Protein AF-A0A1Y1WIY5-F1 (afdb_monomer_lite)

InterPro domains:
  IPR001547 Glycoside hydrolase, family 5 [PF26410] (25-321)
  IPR002883 CBM10/dockerin domain [PF02013] (490-525)
  IPR002883 CBM10/dockerin domain [PF02013] (532-567)
  IPR002883 CBM10/dockerin domain [PS51763] (490-526)
  IPR002883 CBM10/dockerin domain [PS51763] (532-568)
  IPR009034 Fungal dockerin domain superfamily [G3DSA:3.90.1220.10] (486-525)
  IPR009034 Fungal dockerin domain superfamily [G3DSA:3.90.1220.10] (528-569)
  IPR009034 Fungal dockerin domain superfamily [SSF64571] (490-527)
  IPR009034 Fungal dockerin domain superfamily [SSF64571] (532-570)
  IPR017853 Glycoside hydrolase superfamily [SSF51445] (24-361)
  IPR045053 Mannan endo-1,4-beta-mannosidase-like [PTHR31451] (10-363)

Foldseek 3Di:
DDDDDDDDDDDDDPDDDDLPDLFAAWADFFAFIDTPRWTAFFEAAEDECQLQDDLQQLQQQLLLCQVLQHQEYEYEQAQDDPPNVVLHQWDFDPLDIDGPLLSSLSVLSSLSSCSQFNHAYEYELFELACVSHGLLSLCVSNVHFASLCCLVVPVSLVRSLVSLLCQQQDQRPLPRHRNLRRSSYQAYEHYAADFQHRPPPGGHHPVPAAQVSLLVSLLVSLVSNCVSHVRHAYEHNHQQEAFDFDPVCPPQPRPHRNRRHHNLSSQLRPSHQEYEHEDDQVVSPHDPLQVVLLRSLLRNLVSSNVNSHHYEHEEYFDFPPPRHHLVVRLVSLQRSLVSCVVSVHRYYYYHHEGGPVPPDDTRGYDDSVSSVRRPSVSSVVSQVPISDRSRTHNAHRDLRPDDWDDDVQADEAFFWEDPDPPEDGGPHYTPQWDFADPDPHTTTTHGPPPPDDDDDDDDDDPHPDDDDDDDDDDDDDDDDDDDDDDDDDDFQCVVVVFAADRDQDFPDADPSGGWDQPPNGIHTYDDDDDFDFFCVVVVAAEDPDQDFPDADPRGGWDDDPNDIHTHTPVD

Radius of gyration: 29.12 Å; chains: 1; bounding box: 71×84×83 Å

Organism: NCBI:txid1754192

Structure (mmCIF, N/CA/C/O backbone):
data_AF-A0A1Y1WIY5-F1
#
_entry.id   AF-A0A1Y1WIY5-F1
#
loop_
_atom_site.group_PDB
_atom_site.id
_atom_site.type_symbol
_atom_site.label_atom_id
_atom_site.label_alt_id
_atom_site.label_comp_id
_atom_site.label_asym_id
_atom_site.label_entity_id
_atom_site.label_seq_id
_atom_site.pdbx_PDB_ins_code
_atom_site.Cartn_x
_atom_site.Cartn_y
_atom_site.Cartn_z
_atom_site.occupancy
_atom_site.B_iso_or_equiv
_atom_site.auth_seq_id
_atom_site.auth_comp_id
_atom_site.auth_asym_id
_atom_site.auth_atom_id
_atom_site.pdbx_PDB_model_num
ATOM 1 N N . MET A 1 1 ? -20.323 -46.925 56.855 1.00 36.19 1 MET A N 1
ATOM 2 C CA . MET A 1 1 ? -18.944 -46.437 57.040 1.00 36.19 1 MET A CA 1
ATOM 3 C C . MET A 1 1 ? -18.628 -45.489 55.898 1.00 36.19 1 MET A C 1
ATOM 5 O O . MET A 1 1 ? -18.870 -45.824 54.752 1.00 36.19 1 MET A O 1
ATOM 9 N N . VAL A 1 2 ? -18.253 -44.289 56.326 1.00 31.16 2 VAL A N 1
ATOM 10 C CA . VAL A 1 2 ? -17.841 -43.027 55.694 1.00 31.16 2 VAL A CA 1
ATOM 11 C C . VAL A 1 2 ? -17.495 -42.999 54.191 1.00 31.16 2 VAL A C 1
ATOM 13 O O . VAL A 1 2 ? -16.663 -43.745 53.694 1.00 31.16 2 VAL A O 1
ATOM 16 N N . ASN A 1 3 ? -18.140 -42.021 53.548 1.00 40.44 3 ASN A N 1
ATOM 17 C CA . ASN A 1 3 ? -17.953 -41.409 52.230 1.00 40.44 3 ASN A CA 1
ATOM 18 C C . ASN A 1 3 ? -16.566 -40.735 52.110 1.00 40.44 3 ASN A C 1
ATOM 20 O O . ASN A 1 3 ? -16.228 -39.958 53.000 1.00 40.44 3 ASN A O 1
ATOM 24 N N . PHE A 1 4 ? -15.811 -40.932 51.022 1.00 32.62 4 PHE A N 1
ATOM 25 C CA . PHE A 1 4 ? -14.662 -40.068 50.700 1.00 32.62 4 PHE A CA 1
ATOM 26 C C . PHE A 1 4 ? -14.629 -39.675 49.218 1.00 32.62 4 PHE A C 1
ATOM 28 O O . PHE A 1 4 ? -14.828 -40.490 48.320 1.00 32.62 4 PHE A O 1
ATOM 35 N N . SER A 1 5 ? -14.438 -38.370 49.029 1.00 35.03 5 SER A N 1
ATOM 36 C CA . SER A 1 5 ? -14.598 -37.554 47.830 1.00 35.03 5 SER A CA 1
ATOM 37 C C . SER A 1 5 ? -13.780 -37.976 46.610 1.00 35.03 5 SER A C 1
ATOM 39 O O . SER A 1 5 ? -12.612 -38.339 46.713 1.00 35.03 5 SER A O 1
ATOM 41 N N . LYS A 1 6 ? -14.372 -37.765 45.428 1.00 35.12 6 LYS A N 1
ATOM 42 C CA . LYS A 1 6 ? -13.651 -37.620 44.158 1.00 35.12 6 LYS A CA 1
ATOM 43 C C . LYS A 1 6 ? -12.769 -36.366 44.213 1.00 35.12 6 LYS A C 1
ATOM 45 O O . LYS A 1 6 ? -13.293 -35.263 44.342 1.00 35.12 6 LYS A O 1
ATOM 50 N N . ILE A 1 7 ? -11.459 -36.541 44.074 1.00 38.22 7 ILE A N 1
ATOM 51 C CA . ILE A 1 7 ? -10.518 -35.482 43.697 1.00 38.22 7 ILE A CA 1
ATOM 52 C C . ILE A 1 7 ? -10.332 -35.598 42.182 1.00 38.22 7 ILE A C 1
ATOM 54 O O . ILE A 1 7 ? -9.860 -36.620 41.692 1.00 38.22 7 ILE A O 1
ATOM 58 N N . ILE A 1 8 ? -10.753 -34.574 41.443 1.00 36.34 8 ILE A N 1
ATOM 59 C CA . ILE A 1 8 ? -10.417 -34.398 40.027 1.00 36.34 8 ILE A CA 1
ATOM 60 C C . ILE A 1 8 ? -9.056 -33.698 40.013 1.00 36.34 8 ILE A C 1
ATOM 62 O O . ILE A 1 8 ? -8.956 -32.559 40.461 1.00 36.34 8 ILE A O 1
ATOM 66 N N . SER A 1 9 ? -8.009 -34.386 39.558 1.00 34.84 9 SER A N 1
ATOM 67 C CA . SER A 1 9 ? -6.721 -33.764 39.244 1.00 34.84 9 SER A CA 1
ATOM 68 C C . SER A 1 9 ? -6.667 -33.552 37.735 1.00 34.84 9 SER A C 1
ATOM 70 O O . SER A 1 9 ? -6.652 -34.509 36.963 1.00 34.84 9 SER A O 1
ATOM 72 N N . SER A 1 10 ? -6.738 -32.290 37.328 1.00 32.25 10 SER A N 1
ATOM 73 C CA . SER A 1 10 ? -6.603 -31.848 35.945 1.00 32.25 10 SER A CA 1
ATOM 74 C C . SER A 1 10 ? -5.127 -31.914 35.542 1.00 32.25 10 SER A C 1
ATOM 76 O O . SER A 1 10 ? -4.331 -31.123 36.044 1.00 32.25 10 SER A O 1
ATOM 78 N N . LEU A 1 11 ? -4.748 -32.833 34.648 1.00 35.28 11 LEU A N 1
ATOM 79 C CA . LEU A 1 11 ? -3.473 -32.734 33.932 1.00 35.28 11 LEU A CA 1
ATOM 80 C C . LEU A 1 11 ? -3.637 -31.717 32.797 1.00 35.28 11 LEU A C 1
ATOM 82 O O . LEU A 1 11 ? -4.401 -31.944 31.860 1.00 35.28 11 LEU A O 1
ATOM 86 N N . ALA A 1 12 ? -2.929 -30.596 32.898 1.00 33.28 12 ALA A N 1
ATOM 87 C CA . ALA A 1 12 ? -2.751 -29.660 31.800 1.00 33.28 12 ALA A CA 1
ATOM 88 C C . ALA A 1 12 ? -1.741 -30.253 30.802 1.00 33.28 12 ALA A C 1
ATOM 90 O O . ALA A 1 12 ? -0.591 -30.497 31.165 1.00 33.28 12 ALA A O 1
ATOM 91 N N . LEU A 1 13 ? -2.172 -30.500 29.561 1.00 34.66 13 LEU A N 1
ATOM 92 C CA . LEU A 1 13 ? -1.262 -30.734 28.440 1.00 34.66 13 LEU A CA 1
ATOM 93 C C . LEU A 1 13 ? -0.485 -29.436 28.177 1.00 34.66 13 LEU A C 1
ATOM 95 O O . LEU A 1 13 ? -1.087 -28.394 27.920 1.00 34.66 13 LEU A O 1
ATOM 99 N N . LEU A 1 14 ? 0.844 -29.506 28.227 1.00 35.09 14 LEU A N 1
ATOM 100 C CA . LEU A 1 14 ? 1.723 -28.464 27.704 1.00 35.09 14 LEU A CA 1
ATOM 101 C C . LEU A 1 14 ? 1.683 -28.545 26.173 1.00 35.09 14 LEU A C 1
ATOM 103 O O . LEU A 1 14 ? 2.309 -29.416 25.578 1.00 35.09 14 LEU A O 1
ATOM 107 N N . ALA A 1 15 ? 0.892 -27.671 25.550 1.00 31.12 15 ALA A N 1
ATOM 108 C CA . ALA A 1 15 ? 0.888 -27.485 24.105 1.00 31.12 15 ALA A CA 1
ATOM 109 C C . ALA A 1 15 ? 2.225 -26.873 23.657 1.00 31.12 15 ALA A C 1
ATOM 111 O O . ALA A 1 15 ? 2.709 -25.920 24.272 1.00 31.12 15 ALA A O 1
ATOM 112 N N . ALA A 1 16 ? 2.803 -27.399 22.574 1.00 35.44 16 ALA A N 1
ATOM 113 C CA . ALA A 1 16 ? 3.852 -26.700 21.838 1.00 35.44 16 ALA A CA 1
ATOM 114 C C . ALA A 1 16 ? 3.346 -25.299 21.430 1.00 35.44 16 ALA A C 1
ATOM 116 O O . ALA A 1 16 ? 2.146 -25.153 21.163 1.00 35.44 16 ALA A O 1
ATOM 117 N N . PRO A 1 17 ? 4.205 -24.263 21.381 1.00 31.19 17 PRO A N 1
ATOM 118 C CA . PRO A 1 17 ? 3.768 -22.939 20.970 1.00 31.19 17 PRO A CA 1
ATOM 119 C C . PRO A 1 17 ? 3.319 -23.011 19.509 1.00 31.19 17 PRO A C 1
ATOM 121 O O . PRO A 1 17 ? 4.127 -23.163 18.596 1.00 31.19 17 PRO A O 1
ATOM 124 N N . ALA A 1 18 ? 2.007 -22.933 19.289 1.00 33.31 18 ALA A N 1
ATOM 125 C CA . ALA A 1 18 ? 1.462 -22.676 17.972 1.00 33.31 18 ALA A CA 1
ATOM 126 C C . ALA A 1 18 ? 2.034 -21.336 17.498 1.00 33.31 18 ALA A C 1
ATOM 128 O O . ALA A 1 18 ? 1.928 -20.336 18.214 1.00 33.31 18 ALA A O 1
ATOM 129 N N . VAL A 1 19 ? 2.622 -21.305 16.298 1.00 40.41 19 VAL A N 1
ATOM 130 C CA . VAL A 1 19 ? 2.790 -20.042 15.572 1.00 40.41 19 VAL A CA 1
ATOM 131 C C . VAL A 1 19 ? 1.407 -19.410 15.562 1.00 40.41 19 VAL A C 1
ATOM 133 O O . VAL A 1 19 ? 0.456 -20.026 15.081 1.00 40.41 19 VAL A O 1
ATOM 136 N N . ALA A 1 20 ? 1.264 -18.255 16.210 1.00 38.38 20 ALA A N 1
ATOM 137 C CA . ALA A 1 20 ? -0.026 -17.610 16.328 1.00 38.38 20 ALA A CA 1
ATOM 138 C C . ALA A 1 20 ? -0.527 -17.308 14.916 1.00 38.38 20 ALA A C 1
ATOM 140 O O . ALA A 1 20 ? -0.027 -16.397 14.264 1.00 38.38 20 ALA A O 1
ATOM 141 N N . THR A 1 21 ? -1.497 -18.079 14.431 1.00 45.94 21 THR A N 1
ATOM 142 C CA . THR A 1 21 ? -2.169 -17.751 13.188 1.00 45.94 21 THR A CA 1
ATOM 143 C C . THR A 1 21 ? -2.958 -16.477 13.457 1.00 45.94 21 THR A C 1
ATOM 145 O O . THR A 1 21 ? -3.945 -16.466 14.198 1.00 45.94 21 THR A O 1
ATOM 148 N N . ILE A 1 22 ? -2.514 -15.359 12.876 1.00 61.41 22 ILE A N 1
ATOM 149 C CA . ILE A 1 22 ? -3.458 -14.292 12.541 1.00 61.41 22 ILE A CA 1
ATOM 150 C C . ILE A 1 22 ? -4.578 -14.998 11.753 1.00 61.41 22 ILE A C 1
ATOM 152 O O . ILE A 1 22 ? -4.251 -15.909 10.993 1.00 61.41 22 ILE A O 1
ATOM 156 N N . GLY A 1 23 ? -5.862 -14.690 11.996 1.00 65.81 23 GLY A N 1
ATOM 157 C CA . GLY A 1 23 ? -7.012 -15.442 11.446 1.00 65.81 23 GLY A CA 1
ATOM 158 C C . GLY A 1 23 ? -6.955 -15.703 9.927 1.00 65.81 23 GLY A C 1
ATOM 159 O O . GLY A 1 23 ? -6.013 -15.277 9.256 1.00 65.81 23 GLY A O 1
ATOM 160 N N . GLY A 1 24 ? -7.963 -16.358 9.345 1.00 86.50 24 GLY A N 1
ATOM 161 C CA . GLY A 1 24 ? -7.966 -16.690 7.909 1.00 86.50 24 GLY A CA 1
ATOM 162 C C . GLY A 1 24 ? -7.680 -15.506 6.961 1.00 86.50 24 GLY A C 1
ATOM 163 O O . GLY A 1 24 ? -7.665 -14.340 7.372 1.00 86.50 24 GLY A O 1
ATOM 164 N N . TYR A 1 25 ? -7.434 -15.796 5.678 1.00 95.00 25 TYR A N 1
ATOM 165 C CA . TYR A 1 25 ? -7.209 -14.755 4.667 1.00 95.00 25 TYR A CA 1
ATOM 166 C C . TYR A 1 25 ? -8.350 -13.737 4.657 1.00 95.00 25 TYR A C 1
ATOM 168 O O . TYR A 1 25 ? -9.522 -14.088 4.820 1.00 95.00 25 TYR A O 1
ATOM 176 N N . VAL A 1 26 ? -7.996 -12.469 4.451 1.00 97.12 26 VAL A N 1
ATOM 177 C CA . VAL A 1 26 ? -8.996 -11.423 4.255 1.00 97.12 26 VAL A CA 1
ATOM 178 C C . VAL A 1 26 ? -9.610 -11.603 2.875 1.00 97.12 26 VAL A C 1
ATOM 180 O O . VAL A 1 26 ? -8.896 -11.750 1.887 1.00 97.12 26 VAL A O 1
ATOM 183 N N . TYR A 1 27 ? -10.934 -11.566 2.802 1.00 98.00 27 TYR A N 1
ATOM 184 C CA . TYR A 1 27 ? -11.663 -11.596 1.540 1.00 98.00 27 TYR A CA 1
ATOM 185 C C . TYR A 1 27 ? -12.763 -10.527 1.518 1.00 98.00 27 TYR A C 1
ATOM 187 O O . TYR A 1 27 ? -13.007 -9.858 2.526 1.00 98.00 27 TYR A O 1
ATOM 195 N N . THR A 1 28 ? -13.398 -10.312 0.365 1.00 98.38 28 THR A N 1
ATOM 196 C CA . THR A 1 28 ? -14.433 -9.284 0.194 1.00 98.38 28 THR A CA 1
ATOM 197 C C . THR A 1 28 ? -15.819 -9.903 0.025 1.00 98.38 28 THR A C 1
ATOM 199 O O . THR A 1 28 ? -15.995 -10.882 -0.698 1.00 98.38 28 THR A O 1
ATOM 202 N N . GLU A 1 29 ? -16.827 -9.305 0.663 1.00 97.50 29 GLU A N 1
ATOM 203 C CA . GLU A 1 29 ? -18.236 -9.519 0.318 1.00 97.50 29 GLU A CA 1
ATOM 204 C C . GLU A 1 29 ? -18.933 -8.159 0.226 1.00 97.50 29 GLU A C 1
ATOM 206 O O . GLU A 1 29 ? -19.001 -7.384 1.187 1.00 97.50 29 GLU A O 1
ATOM 211 N N . GLY A 1 30 ? -19.432 -7.850 -0.970 1.00 97.38 30 GLY A N 1
ATOM 212 C CA . GLY A 1 30 ? -19.956 -6.529 -1.288 1.00 97.38 30 GLY A CA 1
ATOM 213 C C . GLY A 1 30 ? -18.933 -5.429 -1.024 1.00 97.38 30 GLY A C 1
ATOM 214 O O . GLY A 1 30 ? -17.814 -5.481 -1.519 1.00 97.38 30 GLY A O 1
ATOM 215 N N . THR A 1 31 ? -19.302 -4.422 -0.235 1.00 98.25 31 THR A N 1
ATOM 216 C CA . THR A 1 31 ? -18.429 -3.274 0.054 1.00 98.25 31 THR A CA 1
ATOM 217 C C . THR A 1 31 ? -17.567 -3.442 1.306 1.00 98.25 31 THR A C 1
ATOM 219 O O . THR A 1 31 ? -17.031 -2.453 1.793 1.00 98.25 31 THR A O 1
ATOM 222 N N . ASN A 1 32 ? -17.456 -4.650 1.869 1.00 98.12 32 ASN A N 1
ATOM 223 C CA . ASN A 1 32 ? -16.778 -4.881 3.148 1.00 98.12 32 ASN A CA 1
ATOM 224 C C . ASN A 1 32 ? -15.767 -6.032 3.094 1.00 98.12 32 ASN A C 1
ATOM 226 O O . ASN A 1 32 ? -15.794 -6.864 2.185 1.00 98.12 32 ASN A O 1
ATOM 230 N N . PHE A 1 33 ? -14.899 -6.073 4.106 1.00 98.62 33 PHE A N 1
ATOM 231 C CA . PHE A 1 33 ? -13.926 -7.140 4.316 1.00 98.62 33 PHE A CA 1
ATOM 232 C C . PHE A 1 33 ? -14.419 -8.161 5.337 1.00 98.62 33 PHE A C 1
ATOM 234 O O . PHE A 1 33 ? -15.166 -7.831 6.263 1.00 98.62 33 PHE A O 1
ATOM 241 N N . TYR A 1 34 ? -13.971 -9.400 5.163 1.00 98.06 34 TYR A N 1
ATOM 242 C CA . TYR A 1 34 ? -14.333 -10.536 5.995 1.00 98.06 34 TYR A CA 1
ATOM 243 C C . TYR A 1 34 ? -13.109 -11.389 6.325 1.00 98.06 34 TYR A C 1
ATOM 245 O O . TYR A 1 34 ? -12.187 -11.522 5.520 1.00 98.06 34 TYR A O 1
ATOM 253 N N . ILE A 1 35 ? -13.132 -11.989 7.514 1.00 94.31 35 ILE A N 1
ATOM 254 C CA . ILE A 1 35 ? -12.239 -13.072 7.939 1.00 94.31 35 ILE A CA 1
ATOM 255 C C . ILE A 1 35 ? -13.129 -14.160 8.535 1.00 94.31 35 ILE A C 1
ATOM 257 O O . ILE A 1 35 ? -13.960 -13.868 9.396 1.00 94.31 35 ILE A O 1
ATOM 261 N N . ASP A 1 36 ? -12.971 -15.405 8.086 1.00 90.31 36 ASP A N 1
ATOM 262 C CA . ASP A 1 36 ? -13.676 -16.572 8.639 1.00 90.31 36 ASP A CA 1
ATOM 263 C C . ASP A 1 36 ? -15.207 -16.372 8.768 1.00 90.31 36 ASP A C 1
ATOM 265 O O . ASP A 1 36 ? -15.824 -16.720 9.778 1.00 90.31 36 ASP A O 1
ATOM 269 N N . GLY A 1 37 ? -15.832 -15.764 7.750 1.00 93.19 37 GLY A N 1
ATOM 270 C CA . GLY A 1 37 ? -17.276 -15.503 7.713 1.00 93.19 37 GLY A CA 1
ATOM 271 C C . GLY A 1 37 ? -17.751 -14.311 8.548 1.00 93.19 37 GLY A C 1
ATOM 272 O O . GLY A 1 37 ? -18.957 -14.096 8.662 1.00 93.19 37 GLY A O 1
ATOM 273 N N . LYS A 1 38 ? -16.842 -13.534 9.146 1.00 95.62 38 LYS A N 1
ATOM 274 C CA . LYS A 1 38 ? -17.172 -12.382 9.993 1.00 95.62 38 LYS A CA 1
ATOM 275 C C . LYS A 1 38 ? -16.710 -11.082 9.364 1.00 95.62 38 LYS A C 1
ATOM 277 O O . LYS A 1 38 ? -15.547 -10.961 8.978 1.00 95.62 38 LYS A O 1
ATOM 282 N N . LYS A 1 39 ? -17.614 -10.105 9.316 1.00 97.25 39 LYS A N 1
ATOM 283 C CA . LYS A 1 39 ? -17.323 -8.765 8.814 1.00 97.25 39 LYS A CA 1
ATOM 284 C C . LYS A 1 39 ? -16.307 -8.071 9.718 1.00 97.25 39 LYS A C 1
ATOM 286 O O . LYS A 1 39 ? -16.404 -8.141 10.946 1.00 97.25 39 LYS A O 1
ATOM 291 N N . ILE A 1 40 ? -15.359 -7.371 9.114 1.00 97.44 40 ILE A N 1
ATOM 292 C CA . ILE A 1 40 ? -14.315 -6.635 9.823 1.00 97.44 40 ILE A CA 1
ATOM 293 C C . ILE A 1 40 ? -14.048 -5.284 9.155 1.00 97.44 40 ILE A C 1
ATOM 295 O O . ILE A 1 40 ? -14.052 -5.163 7.929 1.00 97.44 40 ILE A O 1
ATOM 299 N N . TYR A 1 41 ? -13.810 -4.279 9.993 1.00 98.44 41 TYR A N 1
ATOM 300 C CA . TYR A 1 41 ? -13.270 -2.978 9.627 1.00 98.44 41 TYR A CA 1
ATOM 301 C C . TYR A 1 41 ? -11.827 -2.875 10.107 1.00 98.44 41 TYR A C 1
ATOM 303 O O . TYR A 1 41 ? -11.479 -3.389 11.172 1.00 98.44 41 TYR A O 1
ATOM 311 N N . PHE A 1 42 ? -11.001 -2.170 9.342 1.00 98.44 42 PHE A N 1
ATOM 312 C CA . PHE A 1 42 ? -9.586 -2.007 9.656 1.00 98.44 42 PHE A CA 1
ATOM 313 C C . PHE A 1 42 ? -9.209 -0.535 9.830 1.00 98.44 42 PHE A C 1
ATOM 315 O O . PHE A 1 42 ? -9.607 0.332 9.044 1.00 98.44 42 PHE A O 1
ATOM 322 N N . SER A 1 43 ? -8.392 -0.270 10.845 1.00 98.38 43 SER A N 1
ATOM 323 C CA . SER A 1 43 ? -7.622 0.963 10.964 1.00 98.38 43 SER A CA 1
ATOM 324 C C . SER A 1 43 ? -6.150 0.642 10.759 1.00 98.38 43 SER A C 1
ATOM 326 O O . SER A 1 43 ? -5.648 -0.369 11.256 1.00 98.38 43 SER A O 1
ATOM 328 N N . GLY A 1 44 ? -5.455 1.476 10.003 1.00 98.38 44 GLY A N 1
ATOM 329 C CA . GLY A 1 44 ? -4.072 1.223 9.654 1.00 98.38 44 GLY A CA 1
ATOM 330 C C . GLY A 1 44 ? -3.262 2.485 9.435 1.00 98.38 44 GLY A C 1
ATOM 331 O O . GLY A 1 44 ? -3.715 3.603 9.672 1.00 98.38 44 GLY A O 1
ATOM 332 N N . THR A 1 45 ? -2.036 2.283 8.980 1.00 98.56 45 THR A N 1
ATOM 333 C CA . THR A 1 45 ? -1.050 3.335 8.725 1.00 98.56 45 THR A CA 1
ATOM 334 C C . THR A 1 45 ? -0.168 2.936 7.554 1.00 98.56 45 THR A C 1
ATOM 336 O O . THR A 1 45 ? -0.115 1.771 7.154 1.00 98.56 45 THR A O 1
ATOM 339 N N . ASN A 1 46 ? 0.554 3.905 7.016 1.00 98.50 46 ASN A N 1
ATOM 340 C CA . ASN A 1 46 ? 1.648 3.655 6.099 1.00 98.50 46 ASN A CA 1
ATOM 341 C C . ASN A 1 46 ? 2.961 3.540 6.890 1.00 98.50 46 ASN A C 1
ATOM 343 O O . ASN A 1 46 ? 3.183 4.214 7.895 1.00 98.50 46 ASN A O 1
ATOM 347 N N . THR A 1 47 ? 3.859 2.653 6.477 1.00 95.56 47 THR A N 1
ATOM 348 C CA . THR A 1 47 ? 5.224 2.579 7.018 1.00 95.56 47 THR A CA 1
ATOM 349 C C . THR A 1 47 ? 6.144 2.122 5.908 1.00 95.56 47 THR A C 1
ATOM 351 O O . THR A 1 47 ? 6.443 0.949 5.699 1.00 95.56 47 THR A O 1
ATOM 354 N N . TYR A 1 48 ? 6.555 3.100 5.127 1.00 92.75 48 TYR A N 1
ATOM 355 C CA . TYR A 1 48 ? 7.081 2.867 3.803 1.00 92.75 48 TYR A CA 1
ATOM 356 C C . TYR A 1 48 ? 8.507 2.293 3.795 1.00 92.75 48 TYR A C 1
ATOM 358 O O . TYR A 1 48 ? 8.899 1.517 2.923 1.00 92.75 48 TYR A O 1
ATOM 366 N N . PHE A 1 49 ? 9.284 2.641 4.818 1.00 89.88 49 PHE A N 1
ATOM 367 C CA . PHE A 1 49 ? 10.722 2.404 4.908 1.00 89.88 49 PHE A CA 1
ATOM 368 C C . PHE A 1 49 ? 11.102 1.023 5.452 1.00 89.88 49 PHE A C 1
ATOM 370 O O . PHE A 1 49 ? 12.294 0.752 5.603 1.00 89.88 49 PHE A O 1
ATOM 377 N N . LEU A 1 50 ? 10.139 0.150 5.780 1.00 93.56 50 LEU A N 1
ATOM 378 C CA . LEU A 1 50 ? 10.424 -1.145 6.418 1.00 93.56 50 LEU A CA 1
ATOM 379 C C . LEU A 1 50 ? 11.443 -1.970 5.616 1.00 93.56 50 LEU A C 1
ATOM 381 O O . LEU A 1 50 ? 12.427 -2.456 6.167 1.00 93.56 50 LEU A O 1
ATOM 385 N N . HIS A 1 51 ? 11.262 -2.036 4.298 1.00 91.88 51 HIS A N 1
ATOM 386 C CA . HIS A 1 51 ? 12.101 -2.796 3.369 1.00 91.88 51 HIS A CA 1
ATOM 387 C C . HIS A 1 51 ? 13.570 -2.324 3.315 1.00 91.88 51 HIS A C 1
ATOM 389 O O . HIS A 1 51 ? 14.474 -3.125 3.067 1.00 91.88 51 HIS A O 1
ATOM 395 N N . SER A 1 52 ? 13.827 -1.037 3.561 1.00 87.62 52 SER A N 1
ATOM 396 C CA . SER A 1 52 ? 15.163 -0.422 3.523 1.00 87.62 52 SER A CA 1
ATOM 397 C C . SER A 1 52 ? 15.753 -0.183 4.919 1.00 87.62 52 SER A C 1
ATOM 399 O O . SER A 1 52 ? 16.889 0.275 5.057 1.00 87.62 52 SER A O 1
ATOM 401 N N . SER A 1 53 ? 15.027 -0.551 5.974 1.00 86.00 53 SER A N 1
ATOM 402 C CA . SER A 1 53 ? 15.413 -0.312 7.365 1.00 86.00 53 SER A CA 1
ATOM 403 C C . SER A 1 53 ? 16.098 -1.505 8.011 1.00 86.00 53 SER A C 1
ATOM 405 O O . SER A 1 53 ? 15.962 -2.639 7.562 1.00 86.00 53 SER A O 1
ATOM 407 N N . GLN A 1 54 ? 16.873 -1.257 9.066 1.00 81.62 54 GLN A N 1
ATOM 408 C CA . GLN A 1 54 ? 17.388 -2.328 9.924 1.00 81.62 54 GLN A CA 1
ATOM 409 C C . GLN A 1 54 ? 16.245 -2.939 10.746 1.00 81.62 54 GLN A C 1
ATOM 411 O O . GLN A 1 54 ? 15.245 -2.271 11.017 1.00 81.62 54 GLN A O 1
ATOM 416 N N . ASN A 1 55 ? 16.423 -4.192 11.154 1.00 84.75 55 ASN A N 1
ATOM 417 C CA . ASN A 1 55 ? 15.429 -5.002 11.858 1.00 84.75 55 ASN A CA 1
ATOM 418 C C . ASN A 1 55 ? 14.900 -4.314 13.125 1.00 84.75 55 ASN A C 1
ATOM 420 O O . ASN A 1 55 ? 13.708 -4.345 13.409 1.00 84.75 55 ASN A O 1
ATOM 424 N N . GLU A 1 56 ? 15.759 -3.588 13.837 1.00 79.44 56 GLU A N 1
ATOM 425 C CA . GLU A 1 56 ? 15.383 -2.804 15.014 1.00 79.44 56 GLU A CA 1
ATOM 426 C C . GLU A 1 56 ? 14.390 -1.692 14.696 1.00 79.44 56 GLU A C 1
ATOM 428 O O . GLU A 1 56 ? 13.441 -1.478 15.440 1.00 79.44 56 GLU A O 1
ATOM 433 N N . ARG A 1 57 ? 14.602 -0.971 13.593 1.00 84.19 57 ARG A N 1
ATOM 434 C CA . ARG A 1 57 ? 13.698 0.106 13.174 1.00 84.19 57 ARG A CA 1
ATOM 435 C C . ARG A 1 57 ? 12.371 -0.457 12.676 1.00 84.19 57 ARG A C 1
ATOM 437 O O . ARG A 1 57 ? 11.333 0.153 12.911 1.00 84.19 57 ARG A O 1
ATOM 444 N N . VAL A 1 58 ? 12.405 -1.616 12.017 1.00 90.81 58 VAL A N 1
ATOM 445 C CA . VAL A 1 58 ? 11.190 -2.358 11.660 1.00 90.81 58 VAL A CA 1
ATOM 446 C C . VAL A 1 58 ? 10.387 -2.681 12.920 1.00 90.81 58 VAL A C 1
ATOM 448 O O . VAL A 1 58 ? 9.205 -2.349 12.981 1.00 90.81 58 VAL A O 1
ATOM 451 N N . ASP A 1 59 ? 11.034 -3.244 13.942 1.00 87.75 59 ASP A N 1
ATOM 452 C CA . ASP A 1 59 ? 10.385 -3.570 15.213 1.00 87.75 59 ASP A CA 1
ATOM 453 C C . ASP A 1 59 ? 9.804 -2.323 15.886 1.00 87.75 59 ASP A C 1
ATOM 455 O O . ASP A 1 59 ? 8.628 -2.326 16.232 1.00 87.75 59 ASP A O 1
ATOM 459 N N . LEU A 1 60 ? 10.576 -1.235 15.990 1.00 87.12 60 LEU A N 1
ATOM 460 C CA . LEU A 1 60 ? 10.116 0.020 16.596 1.00 87.12 60 LEU A CA 1
ATOM 461 C C . LEU A 1 60 ? 8.892 0.610 15.879 1.00 87.12 60 LEU A C 1
ATOM 463 O O . LEU A 1 60 ? 7.984 1.125 16.528 1.00 87.12 60 LEU A O 1
ATOM 467 N N . ALA A 1 61 ? 8.846 0.556 14.547 1.00 91.75 61 ALA A N 1
ATOM 468 C CA . ALA A 1 61 ? 7.706 1.074 13.793 1.00 91.75 61 ALA A CA 1
ATOM 469 C C . ALA A 1 61 ? 6.453 0.189 13.949 1.00 91.75 61 ALA A C 1
ATOM 471 O O . ALA A 1 61 ? 5.335 0.694 14.113 1.00 91.75 61 ALA A O 1
ATOM 472 N N . LEU A 1 62 ? 6.628 -1.136 13.948 1.00 94.69 62 LEU A N 1
ATOM 473 C CA . LEU A 1 62 ? 5.529 -2.080 14.165 1.00 94.69 62 LEU A CA 1
ATOM 474 C C . LEU A 1 62 ? 5.061 -2.107 15.628 1.00 94.69 62 LEU A C 1
ATOM 476 O O . LEU A 1 62 ? 3.889 -2.371 15.881 1.00 94.69 62 LEU A O 1
ATOM 480 N N . GLU A 1 63 ? 5.929 -1.791 16.588 1.00 92.38 63 GLU A N 1
ATOM 481 C CA . GLU A 1 63 ? 5.584 -1.579 17.998 1.00 92.38 63 GLU A CA 1
ATOM 482 C C . GLU A 1 63 ? 4.618 -0.409 18.172 1.00 92.38 63 GLU A C 1
ATOM 484 O O . GLU A 1 63 ? 3.593 -0.565 18.836 1.00 92.38 63 GLU A O 1
ATOM 489 N N . VAL A 1 64 ? 4.896 0.734 17.535 1.00 93.25 64 VAL A N 1
ATOM 490 C CA . VAL A 1 64 ? 3.986 1.892 17.541 1.00 93.25 64 VAL A CA 1
ATOM 491 C C . VAL A 1 64 ? 2.647 1.511 16.910 1.00 93.25 64 VAL A C 1
ATOM 493 O O . VAL A 1 64 ? 1.596 1.744 17.508 1.00 93.25 64 VAL A O 1
ATOM 496 N N . SER A 1 65 ? 2.671 0.833 15.759 1.00 96.00 65 SER A N 1
ATOM 497 C CA . SER A 1 65 ? 1.447 0.351 15.103 1.00 96.00 65 SER A CA 1
ATOM 498 C C . SER A 1 65 ? 0.636 -0.575 16.016 1.00 96.00 65 SER A C 1
ATOM 500 O O . SER A 1 65 ? -0.571 -0.399 16.182 1.00 96.00 65 SER A O 1
ATOM 502 N N . ALA A 1 66 ? 1.299 -1.524 16.681 1.00 95.19 66 ALA A N 1
ATOM 503 C CA . ALA A 1 66 ? 0.652 -2.448 17.599 1.00 95.19 66 ALA A CA 1
ATOM 504 C C . ALA A 1 66 ? 0.095 -1.746 18.844 1.00 95.19 66 ALA A C 1
ATOM 506 O O . ALA A 1 66 ? -1.014 -2.067 19.264 1.00 95.19 66 ALA A O 1
ATOM 507 N N . LYS A 1 67 ? 0.827 -0.788 19.422 1.00 94.69 67 LYS A N 1
ATOM 508 C CA . LYS A 1 67 ? 0.405 -0.012 20.599 1.00 94.69 67 LYS A CA 1
ATOM 509 C C . LYS A 1 67 ? -0.882 0.776 20.344 1.00 94.69 67 LYS A C 1
ATOM 511 O O . LYS A 1 67 ? -1.752 0.793 21.208 1.00 94.69 67 LYS A O 1
ATOM 516 N N . HIS A 1 68 ? -1.014 1.360 19.156 1.00 96.19 68 HIS A N 1
ATOM 517 C CA . HIS A 1 68 ? -2.195 2.122 18.730 1.00 96.19 68 HIS A CA 1
ATOM 518 C C . HIS A 1 68 ? -3.268 1.254 18.052 1.00 96.19 68 HIS A C 1
ATOM 520 O O . HIS A 1 68 ? -4.220 1.763 17.464 1.00 96.19 68 HIS A O 1
ATOM 526 N N . ASN A 1 69 ? -3.122 -0.075 18.133 1.00 97.00 69 ASN A N 1
ATOM 527 C CA . ASN A 1 69 ? -4.038 -1.053 17.557 1.00 97.00 69 ASN A CA 1
ATOM 528 C C . ASN A 1 69 ? -4.342 -0.796 16.074 1.00 97.00 69 ASN A C 1
ATOM 530 O O . ASN A 1 69 ? -5.483 -0.879 15.635 1.00 97.00 69 ASN A O 1
ATOM 534 N N . LEU A 1 70 ? -3.309 -0.469 15.303 1.00 98.25 70 LEU A N 1
ATOM 535 C CA . LEU A 1 70 ? -3.378 -0.326 13.855 1.00 98.25 70 LEU A CA 1
ATOM 536 C C . LEU A 1 70 ? -3.183 -1.716 13.244 1.00 98.25 70 LEU A C 1
ATOM 538 O O . LEU A 1 70 ? -2.080 -2.262 13.244 1.00 98.25 70 LEU A O 1
ATOM 542 N N . GLN A 1 71 ? -4.275 -2.326 12.782 1.00 97.88 71 GLN A N 1
ATOM 543 C CA . GLN A 1 71 ? -4.295 -3.722 12.333 1.00 97.88 71 GLN A CA 1
ATOM 544 C C . GLN A 1 71 ? -3.649 -3.930 10.966 1.00 97.88 71 GLN A C 1
ATOM 546 O O . GLN A 1 71 ? -3.321 -5.066 10.627 1.00 97.88 71 GLN A O 1
ATOM 551 N N . VAL A 1 72 ? -3.530 -2.876 10.158 1.00 98.69 72 VAL A N 1
ATOM 552 C CA . VAL A 1 72 ? -2.995 -2.956 8.796 1.00 98.69 72 VAL A CA 1
ATOM 553 C C . VAL A 1 72 ? -1.875 -1.941 8.629 1.00 98.69 72 VAL A C 1
ATOM 555 O O . VAL A 1 72 ? -2.039 -0.763 8.944 1.00 98.69 72 VAL A O 1
ATOM 558 N N . VAL A 1 73 ? -0.739 -2.395 8.113 1.00 98.75 73 VAL A N 1
ATOM 559 C CA . VAL A 1 73 ? 0.371 -1.533 7.711 1.00 98.75 73 VAL A CA 1
ATOM 560 C C . VAL A 1 73 ? 0.559 -1.659 6.206 1.00 98.75 73 VAL A C 1
ATOM 562 O O . VAL A 1 73 ? 0.800 -2.748 5.682 1.00 98.75 73 VAL A O 1
ATOM 565 N N . ARG A 1 74 ? 0.458 -0.537 5.497 1.00 98.88 74 ARG A N 1
ATOM 566 C CA . ARG A 1 74 ? 0.839 -0.455 4.088 1.00 98.88 74 ARG A CA 1
ATOM 567 C C . ARG A 1 74 ? 2.336 -0.184 3.978 1.00 98.88 74 ARG A C 1
ATOM 569 O O . ARG A 1 74 ? 2.851 0.765 4.571 1.00 98.88 74 ARG A O 1
ATOM 576 N N . ALA A 1 75 ? 3.032 -1.038 3.237 1.00 98.00 75 ALA A N 1
ATOM 577 C CA . ALA A 1 75 ? 4.481 -1.025 3.100 1.00 98.00 75 ALA A CA 1
ATOM 578 C C . ALA A 1 75 ? 4.908 -1.220 1.639 1.00 98.00 75 ALA A C 1
ATOM 580 O O . ALA A 1 75 ? 4.171 -1.747 0.801 1.00 98.00 75 ALA A O 1
ATOM 581 N N . TRP A 1 76 ? 6.135 -0.808 1.335 1.00 98.00 76 TRP A N 1
ATOM 582 C CA . TRP A 1 76 ? 6.718 -0.987 0.011 1.00 98.00 76 TRP A CA 1
ATOM 583 C C . TRP A 1 76 ? 7.498 -2.291 -0.071 1.00 98.00 76 TRP A C 1
ATOM 585 O O . TRP A 1 76 ? 8.375 -2.557 0.747 1.00 98.00 76 TRP A O 1
ATOM 595 N N . ALA A 1 77 ? 7.186 -3.090 -1.087 1.00 97.81 77 ALA A N 1
ATOM 596 C CA . ALA A 1 77 ? 7.906 -4.300 -1.455 1.00 97.81 77 ALA A CA 1
ATOM 597 C C . ALA A 1 77 ? 8.713 -4.056 -2.740 1.00 97.81 77 ALA A C 1
ATOM 599 O O . ALA A 1 77 ? 8.717 -4.890 -3.643 1.00 97.81 77 ALA A O 1
ATOM 600 N N . PHE A 1 78 ? 9.369 -2.895 -2.8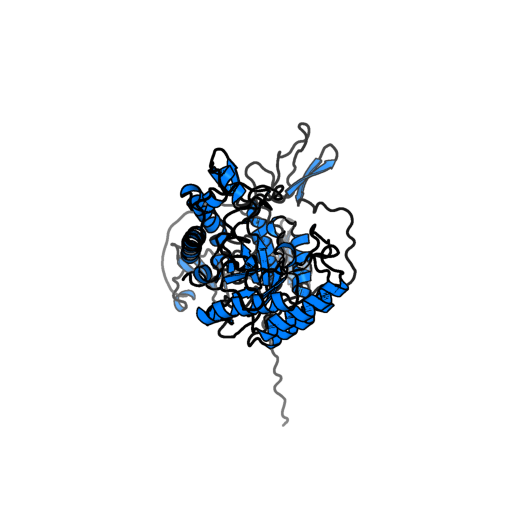38 1.00 97.69 78 PHE A N 1
ATOM 601 C CA . PHE A 1 78 ? 10.256 -2.507 -3.937 1.00 97.69 78 PHE A CA 1
ATOM 602 C C . PHE A 1 78 ? 11.435 -1.687 -3.428 1.00 97.69 78 PHE A C 1
ATOM 604 O O . PHE A 1 78 ? 11.337 -1.010 -2.409 1.00 97.69 78 PHE A O 1
ATOM 611 N N . CYS A 1 79 ? 12.550 -1.771 -4.151 1.00 94.38 79 CYS A N 1
ATOM 612 C CA . CYS A 1 79 ? 13.726 -0.943 -3.930 1.00 94.38 79 CYS A CA 1
ATOM 613 C C . CYS A 1 79 ? 14.621 -1.012 -5.174 1.00 94.38 79 CYS A C 1
ATOM 615 O O . CYS A 1 79 ? 15.531 -1.836 -5.270 1.00 94.38 79 CYS A O 1
ATOM 617 N N . ASP A 1 80 ? 14.341 -0.182 -6.168 1.00 89.12 80 ASP A N 1
ATOM 618 C CA . ASP A 1 80 ? 14.829 -0.385 -7.532 1.00 89.12 80 ASP A CA 1
ATOM 619 C C . ASP A 1 80 ? 16.082 0.438 -7.855 1.00 89.12 80 ASP A C 1
ATOM 621 O O . ASP A 1 80 ? 16.837 0.070 -8.757 1.00 89.12 80 ASP A O 1
ATOM 625 N N . TYR A 1 81 ? 16.346 1.541 -7.138 1.00 82.19 81 TYR A N 1
ATOM 626 C CA . TYR A 1 81 ? 17.542 2.362 -7.374 1.00 82.19 81 TYR A CA 1
ATOM 627 C C . TYR A 1 81 ? 17.858 3.371 -6.250 1.00 82.19 81 TYR A C 1
ATOM 629 O O . TYR A 1 81 ? 18.699 3.114 -5.387 1.00 82.19 81 TYR A O 1
ATOM 637 N N . ASN A 1 82 ? 17.214 4.545 -6.282 1.00 72.38 82 ASN A N 1
ATOM 638 C CA . ASN A 1 82 ? 17.480 5.668 -5.376 1.00 72.38 82 ASN A CA 1
ATOM 639 C C . ASN A 1 82 ? 17.079 5.316 -3.943 1.00 72.38 82 ASN A C 1
ATOM 641 O O . ASN A 1 82 ? 16.171 4.535 -3.758 1.00 72.38 82 ASN A O 1
ATOM 645 N N . GLY A 1 83 ? 17.723 5.865 -2.911 1.00 71.19 83 GLY A N 1
ATOM 646 C CA . GLY A 1 83 ? 17.273 5.681 -1.516 1.00 71.19 83 GLY A CA 1
ATOM 647 C C . GLY A 1 83 ? 17.430 4.268 -0.924 1.00 71.19 83 GLY A C 1
ATOM 648 O O . GLY A 1 83 ? 17.284 4.102 0.282 1.00 71.19 83 GLY A O 1
ATOM 649 N N . CYS A 1 84 ? 17.803 3.269 -1.729 1.00 78.06 84 CYS A N 1
ATOM 650 C CA . CYS A 1 84 ? 17.917 1.871 -1.305 1.00 78.06 84 CYS A CA 1
ATOM 651 C C . CYS A 1 84 ? 19.181 1.529 -0.515 1.00 78.06 84 CYS A C 1
ATOM 653 O O . CYS A 1 84 ? 19.210 0.528 0.200 1.00 78.06 84 CYS A O 1
ATOM 655 N N . GLY A 1 85 ? 20.249 2.315 -0.667 1.00 75.62 85 GLY A N 1
ATOM 656 C CA . GLY A 1 85 ? 21.555 1.964 -0.112 1.00 75.62 85 GLY A CA 1
ATOM 657 C C . GLY A 1 85 ? 22.027 0.591 -0.603 1.00 75.62 85 GLY A C 1
ATOM 658 O O . GLY A 1 85 ? 21.970 0.292 -1.794 1.00 75.62 85 GLY A O 1
ATOM 659 N N . ASP A 1 86 ? 22.482 -0.256 0.317 1.00 76.38 86 ASP A N 1
ATOM 660 C CA . ASP A 1 86 ? 22.890 -1.638 0.042 1.00 76.38 86 ASP A CA 1
ATOM 661 C C . ASP A 1 86 ? 21.717 -2.632 -0.049 1.00 76.38 86 ASP A C 1
ATOM 663 O O . ASP A 1 86 ? 21.939 -3.800 -0.366 1.00 76.38 86 ASP A O 1
ATOM 667 N N . LYS A 1 87 ? 20.473 -2.172 0.147 1.00 81.69 87 LYS A N 1
ATOM 668 C CA . LYS A 1 87 ? 19.245 -2.986 0.138 1.00 81.69 87 LYS A CA 1
ATOM 669 C C . LYS A 1 87 ? 18.456 -2.923 -1.175 1.00 81.69 87 LYS A C 1
ATOM 671 O O . LYS A 1 87 ? 17.256 -3.165 -1.192 1.00 81.69 87 LYS A O 1
ATOM 676 N N . GLN A 1 88 ? 19.112 -2.607 -2.290 1.00 91.06 88 GLN A N 1
ATOM 677 C CA . GLN A 1 88 ? 18.482 -2.623 -3.616 1.00 91.06 88 GLN A CA 1
ATOM 678 C C . GLN A 1 88 ? 17.959 -4.033 -3.960 1.00 91.06 88 GLN A C 1
ATOM 680 O O . GLN A 1 88 ? 18.680 -5.012 -3.790 1.00 91.06 88 GLN A O 1
ATOM 685 N N . PHE A 1 89 ? 16.734 -4.153 -4.464 1.00 96.06 89 PHE A N 1
ATOM 686 C CA . PHE A 1 89 ? 16.106 -5.419 -4.864 1.00 96.06 89 PHE A CA 1
ATOM 687 C C . PHE A 1 89 ? 16.289 -5.721 -6.345 1.00 96.06 89 PHE A C 1
ATOM 689 O O . PHE A 1 89 ? 16.389 -6.887 -6.728 1.00 96.06 89 PHE A O 1
ATOM 696 N N . VAL A 1 90 ? 16.359 -4.685 -7.180 1.00 95.69 90 VAL A N 1
ATOM 697 C CA . VAL A 1 90 ? 16.530 -4.828 -8.627 1.00 95.69 90 VAL A CA 1
ATOM 698 C C . VAL A 1 90 ? 17.695 -3.978 -9.087 1.00 95.69 90 VAL A C 1
ATOM 700 O O . VAL A 1 90 ? 17.708 -2.772 -8.878 1.00 95.69 90 VAL A O 1
ATOM 703 N N . LYS A 1 91 ? 18.672 -4.601 -9.743 1.00 93.94 91 LYS A N 1
ATOM 704 C CA . LYS A 1 91 ? 19.794 -3.913 -10.379 1.00 93.94 91 LYS A CA 1
ATOM 705 C C . LYS A 1 91 ? 19.643 -3.971 -11.891 1.00 93.94 91 LYS A C 1
ATOM 707 O O . LYS A 1 91 ? 19.435 -5.045 -12.446 1.00 93.94 91 LYS A O 1
ATOM 712 N N . PHE A 1 92 ? 19.808 -2.838 -12.565 1.00 94.38 92 PHE A N 1
ATOM 713 C CA . PHE A 1 92 ? 19.774 -2.780 -14.024 1.00 94.38 92 PHE A CA 1
ATOM 714 C C . PHE A 1 92 ? 21.191 -2.727 -14.602 1.00 94.38 92 PHE A C 1
ATOM 716 O O . PHE A 1 92 ? 21.959 -1.815 -14.298 1.00 94.38 92 PHE A O 1
ATOM 723 N N . GLU A 1 93 ? 21.543 -3.694 -15.449 1.00 93.31 93 GLU A N 1
ATOM 724 C CA . GLU A 1 93 ? 22.840 -3.760 -16.130 1.00 93.31 93 GLU A CA 1
ATOM 725 C C . GLU A 1 93 ? 22.667 -4.176 -17.591 1.00 93.31 93 GLU A C 1
ATOM 727 O O . GLU A 1 93 ? 22.047 -5.194 -17.894 1.00 93.31 93 GLU A O 1
ATOM 732 N N . ASN A 1 94 ? 23.255 -3.406 -18.514 1.00 92.56 94 ASN A N 1
ATOM 733 C CA . ASN A 1 94 ? 23.255 -3.704 -19.952 1.00 92.56 94 ASN A CA 1
ATOM 734 C C . ASN A 1 94 ? 21.850 -3.999 -20.527 1.00 92.56 94 ASN A C 1
ATOM 736 O O . ASN A 1 94 ? 21.688 -4.928 -21.322 1.00 92.56 94 ASN A O 1
ATOM 740 N N . GLY A 1 95 ? 20.837 -3.227 -20.113 1.00 92.69 95 GLY A N 1
ATOM 741 C CA . GLY A 1 95 ? 19.454 -3.387 -20.578 1.00 92.69 95 GLY A CA 1
ATOM 742 C C . GLY A 1 95 ? 18.720 -4.594 -19.986 1.00 92.69 95 GLY A C 1
ATOM 743 O O . GLY A 1 95 ? 17.779 -5.090 -20.600 1.00 92.69 95 GLY A O 1
ATOM 744 N N . LYS A 1 96 ? 19.169 -5.117 -18.838 1.00 94.31 96 LYS A N 1
ATOM 745 C CA . LYS A 1 96 ? 18.550 -6.254 -18.142 1.00 94.31 96 LYS A CA 1
ATOM 746 C C . LYS A 1 96 ? 18.341 -5.940 -16.669 1.00 94.31 96 LYS A C 1
ATOM 748 O O . LYS A 1 96 ? 19.196 -5.306 -16.058 1.00 94.31 96 LYS A O 1
ATOM 753 N N . ALA A 1 97 ? 17.252 -6.452 -16.103 1.00 96.25 97 ALA A N 1
ATOM 754 C CA . ALA A 1 97 ? 17.025 -6.459 -14.664 1.00 96.25 97 ALA A CA 1
ATOM 755 C C . ALA A 1 97 ? 17.640 -7.714 -14.025 1.00 96.25 97 ALA A C 1
ATOM 757 O O . ALA A 1 97 ? 17.487 -8.825 -14.538 1.00 96.25 97 ALA A O 1
ATOM 758 N N . ILE A 1 98 ? 18.323 -7.529 -12.901 1.00 95.81 98 ILE A N 1
ATOM 759 C CA . ILE A 1 98 ? 18.917 -8.570 -12.062 1.00 95.81 98 ILE A CA 1
ATOM 760 C C . ILE A 1 98 ? 18.249 -8.470 -10.691 1.00 95.81 98 ILE A C 1
ATOM 762 O O . ILE A 1 98 ? 18.322 -7.422 -10.050 1.00 95.81 98 ILE A O 1
ATOM 766 N N . PHE A 1 99 ? 17.602 -9.545 -10.240 1.00 95.75 99 PHE A N 1
ATOM 767 C CA . PHE A 1 99 ? 16.924 -9.577 -8.943 1.00 95.75 99 PHE A CA 1
ATOM 768 C C . PHE A 1 99 ? 17.897 -9.998 -7.842 1.00 95.75 99 PHE A C 1
ATOM 770 O O . PHE A 1 99 ? 18.487 -11.077 -7.885 1.00 95.75 99 PHE A O 1
ATOM 777 N N . LEU A 1 100 ? 18.073 -9.126 -6.857 1.00 93.62 100 LEU A N 1
ATOM 778 C CA . LEU A 1 100 ? 18.945 -9.316 -5.705 1.00 93.62 100 LEU A CA 1
ATOM 779 C C . LEU A 1 100 ? 18.135 -9.965 -4.572 1.00 93.62 100 LEU A C 1
ATOM 781 O O . LEU A 1 100 ? 17.821 -9.331 -3.571 1.00 93.62 100 LEU A O 1
ATOM 785 N N . GLU A 1 101 ? 17.760 -11.236 -4.746 1.00 90.25 101 GLU A N 1
ATOM 786 C CA . GLU A 1 101 ? 16.846 -11.960 -3.840 1.00 90.25 101 GLU A CA 1
ATOM 787 C C . GLU A 1 101 ? 17.329 -12.070 -2.387 1.00 90.25 101 GLU A C 1
ATOM 789 O O . GLU A 1 101 ? 16.518 -12.245 -1.476 1.00 90.25 101 GLU A O 1
ATOM 794 N N . ASP A 1 102 ? 18.636 -11.977 -2.155 1.00 85.12 102 ASP A N 1
ATOM 795 C CA . ASP A 1 102 ? 19.198 -11.930 -0.806 1.00 85.12 102 ASP A CA 1
ATOM 796 C C . ASP A 1 102 ? 18.823 -10.633 -0.082 1.00 85.12 102 ASP A C 1
ATOM 798 O O . ASP A 1 102 ? 18.516 -10.671 1.104 1.00 85.12 102 ASP A O 1
ATOM 802 N N . ASN A 1 103 ? 18.737 -9.507 -0.797 1.00 88.94 103 ASN A N 1
ATOM 803 C CA . ASN A 1 103 ? 18.318 -8.234 -0.211 1.00 88.94 103 ASN A CA 1
ATOM 804 C C . ASN A 1 103 ? 16.821 -8.217 0.130 1.00 88.94 103 ASN A C 1
ATOM 806 O O . ASN A 1 103 ? 16.419 -7.514 1.051 1.00 88.94 103 ASN A O 1
ATOM 810 N N . MET A 1 104 ? 16.010 -9.033 -0.553 1.00 93.88 104 MET A N 1
ATOM 811 C CA . MET A 1 104 ? 14.580 -9.199 -0.256 1.00 93.88 104 MET A CA 1
ATOM 812 C C . MET A 1 104 ? 14.323 -9.910 1.086 1.00 93.88 104 MET A C 1
ATOM 814 O O . MET A 1 104 ? 13.174 -10.019 1.501 1.00 93.88 104 MET A O 1
ATOM 818 N N . GLU A 1 105 ? 15.363 -10.379 1.789 1.00 90.81 105 GLU A N 1
ATOM 819 C CA . GLU A 1 105 ? 15.235 -10.872 3.167 1.00 90.81 105 GLU A CA 1
ATOM 820 C C . GLU A 1 105 ? 14.675 -9.807 4.120 1.00 90.81 105 GLU A C 1
ATOM 822 O O . GLU A 1 105 ? 13.962 -10.154 5.060 1.00 90.81 105 GLU A O 1
ATOM 827 N N . SER A 1 106 ? 14.861 -8.516 3.829 1.00 90.94 106 SER A N 1
ATOM 828 C CA . SER A 1 106 ? 14.223 -7.462 4.622 1.00 90.94 106 SER A CA 1
ATOM 829 C C . SER A 1 106 ? 12.692 -7.526 4.579 1.00 90.94 106 SER A C 1
ATOM 831 O O . SER A 1 106 ? 12.048 -7.190 5.573 1.00 90.94 106 SER A O 1
ATOM 833 N N . ILE A 1 107 ? 12.110 -8.001 3.469 1.00 97.12 107 ILE A N 1
ATOM 834 C CA . ILE A 1 107 ? 10.671 -8.270 3.352 1.00 97.12 107 ILE A CA 1
ATOM 835 C C . ILE A 1 107 ? 10.288 -9.483 4.203 1.00 97.12 107 ILE A C 1
ATOM 837 O O . ILE A 1 107 ? 9.295 -9.429 4.931 1.00 97.12 107 ILE A O 1
ATOM 841 N N . ASP A 1 108 ? 11.111 -10.540 4.189 1.00 95.19 108 ASP A N 1
ATOM 842 C CA . ASP A 1 108 ? 10.892 -11.728 5.025 1.00 95.19 108 ASP A CA 1
ATOM 843 C C . ASP A 1 108 ? 10.792 -11.330 6.502 1.00 95.19 108 ASP A C 1
ATOM 845 O O . ASP A 1 108 ? 9.862 -11.741 7.205 1.00 95.19 108 ASP A O 1
ATOM 849 N N . TYR A 1 109 ? 11.732 -10.496 6.956 1.00 93.38 109 TYR A N 1
ATOM 850 C CA . TYR A 1 109 ? 11.797 -10.048 8.338 1.00 93.38 109 TYR A CA 1
ATOM 851 C C . TYR A 1 109 ? 10.560 -9.244 8.740 1.00 93.38 109 TYR A C 1
ATOM 853 O O . TYR A 1 109 ? 9.925 -9.575 9.741 1.00 93.38 109 TYR A O 1
ATOM 861 N N . PHE A 1 110 ? 10.175 -8.207 7.981 1.00 95.94 110 PHE A N 1
ATOM 862 C CA . PHE A 1 110 ? 9.046 -7.377 8.412 1.00 95.94 110 PHE A CA 1
ATOM 863 C C . PHE A 1 110 ? 7.701 -8.107 8.313 1.00 95.94 110 PHE A C 1
ATOM 865 O O . PHE A 1 110 ? 6.816 -7.823 9.118 1.00 95.94 110 PHE A O 1
ATOM 872 N N . ILE A 1 111 ? 7.544 -9.074 7.396 1.00 97.75 111 ILE A N 1
ATOM 873 C CA . ILE A 1 111 ? 6.367 -9.958 7.381 1.00 97.75 111 ILE A CA 1
ATOM 874 C C . ILE A 1 111 ? 6.334 -10.793 8.662 1.00 97.75 111 ILE A C 1
ATOM 876 O O . ILE A 1 111 ? 5.322 -10.804 9.359 1.00 97.75 111 ILE A O 1
ATOM 880 N N . ALA A 1 112 ? 7.446 -11.430 9.032 1.00 93.12 112 ALA A N 1
ATOM 881 C CA . ALA A 1 112 ? 7.522 -12.224 10.257 1.00 93.12 112 ALA A CA 1
ATOM 882 C C . ALA A 1 112 ? 7.254 -11.374 11.515 1.00 93.12 112 ALA A C 1
ATOM 884 O O . ALA A 1 112 ? 6.482 -11.772 12.391 1.00 93.12 112 ALA A O 1
ATOM 885 N N . ALA A 1 113 ? 7.829 -10.171 11.579 1.00 93.06 113 ALA A N 1
ATOM 886 C CA . ALA A 1 113 ? 7.651 -9.237 12.688 1.00 93.06 113 ALA A CA 1
ATOM 887 C C . ALA A 1 113 ? 6.210 -8.700 12.793 1.00 93.06 113 ALA A C 1
ATOM 889 O O . ALA A 1 113 ? 5.696 -8.532 13.905 1.00 93.06 113 ALA A O 1
ATOM 890 N N . ALA A 1 114 ? 5.538 -8.453 11.663 1.00 96.31 114 ALA A N 1
ATOM 891 C CA . ALA A 1 114 ? 4.122 -8.086 11.631 1.00 96.31 114 ALA A CA 1
ATOM 892 C C . ALA A 1 114 ? 3.236 -9.255 12.084 1.00 96.31 114 ALA A C 1
ATOM 894 O O . ALA A 1 114 ? 2.310 -9.054 12.876 1.00 96.31 114 ALA A O 1
ATOM 895 N N . SER A 1 115 ? 3.584 -10.479 11.668 1.00 93.56 115 SER A N 1
ATOM 896 C CA . SER A 1 115 ? 2.873 -11.707 12.031 1.00 93.56 115 SER A CA 1
ATOM 897 C C . SER A 1 115 ? 2.783 -11.889 13.550 1.00 93.56 115 SER A C 1
ATOM 899 O O . SER A 1 115 ? 1.698 -12.054 14.113 1.00 93.56 115 SER A O 1
ATOM 901 N N . GLN A 1 116 ? 3.916 -11.734 14.247 1.00 88.19 116 GLN A N 1
ATOM 902 C CA . GLN A 1 116 ? 3.976 -11.814 15.711 1.00 88.19 116 GLN A CA 1
ATOM 903 C C . GLN A 1 116 ? 3.043 -10.795 16.395 1.00 88.19 116 GLN A C 1
ATOM 905 O O . GLN A 1 116 ? 2.462 -11.085 17.442 1.00 88.19 116 GLN A O 1
ATOM 910 N N . ARG A 1 117 ? 2.846 -9.623 15.779 1.00 92.00 117 ARG A N 1
ATOM 911 C CA . ARG A 1 117 ? 2.062 -8.501 16.321 1.00 92.00 117 ARG A CA 1
ATOM 912 C C . ARG A 1 117 ? 0.597 -8.492 15.894 1.00 92.00 117 ARG A C 1
ATOM 914 O O . ARG A 1 117 ? -0.108 -7.537 16.219 1.00 92.00 117 ARG A O 1
ATOM 921 N N . ASN A 1 118 ? 0.110 -9.534 15.216 1.00 93.25 118 ASN A N 1
ATOM 922 C CA . ASN A 1 118 ? -1.233 -9.554 14.625 1.00 93.25 118 ASN A CA 1
ATOM 923 C C . ASN A 1 118 ? -1.488 -8.378 13.651 1.00 93.25 118 ASN A C 1
ATOM 925 O O . ASN A 1 118 ? -2.613 -7.886 13.553 1.00 93.25 118 ASN A O 1
ATOM 929 N N . ILE A 1 119 ? -0.456 -7.922 12.940 1.00 97.50 119 ILE A N 1
ATOM 930 C CA . ILE A 1 119 ? -0.556 -6.856 11.934 1.00 97.50 119 ILE A CA 1
ATOM 931 C C . ILE A 1 119 ? -0.627 -7.494 10.546 1.00 97.50 119 ILE A C 1
ATOM 933 O O . ILE A 1 119 ? 0.157 -8.387 10.230 1.00 97.50 119 ILE A O 1
ATOM 937 N N . ARG A 1 120 ? -1.558 -7.026 9.712 1.00 98.25 120 ARG A N 1
ATOM 938 C CA . ARG A 1 120 ? -1.670 -7.402 8.299 1.00 98.25 120 ARG A CA 1
ATOM 939 C C . ARG A 1 120 ? -0.922 -6.411 7.406 1.00 98.25 120 ARG A C 1
ATOM 941 O O . ARG A 1 120 ? -0.797 -5.240 7.759 1.00 98.25 120 ARG A O 1
ATOM 948 N N . LEU A 1 121 ? -0.471 -6.854 6.234 1.00 98.88 121 LEU A N 1
ATOM 949 C CA . LEU A 1 121 ? 0.375 -6.047 5.347 1.00 98.88 121 LEU A CA 1
ATOM 950 C C . LEU A 1 121 ? -0.220 -5.834 3.953 1.00 98.88 121 LEU A C 1
ATOM 952 O O . LEU A 1 121 ? -0.505 -6.797 3.246 1.00 98.88 121 LEU A O 1
ATOM 956 N N . VAL A 1 122 ? -0.340 -4.577 3.525 1.00 98.94 122 VAL A N 1
ATOM 957 C CA . VAL A 1 122 ? -0.572 -4.225 2.111 1.00 98.94 122 VAL A CA 1
ATOM 958 C C . VAL A 1 122 ? 0.787 -3.975 1.465 1.00 98.94 122 VAL A C 1
ATOM 960 O O . VAL A 1 122 ? 1.531 -3.119 1.944 1.00 98.94 122 VAL A O 1
ATOM 963 N N . LEU A 1 123 ? 1.124 -4.714 0.404 1.00 98.88 123 LEU A N 1
ATOM 964 C CA . LEU A 1 123 ? 2.456 -4.679 -0.211 1.00 98.88 123 LEU A CA 1
ATOM 965 C C . LEU A 1 123 ? 2.410 -4.125 -1.638 1.00 98.88 123 LEU A C 1
ATOM 967 O O . LEU A 1 123 ? 1.944 -4.806 -2.553 1.00 98.88 123 LEU A O 1
ATOM 971 N N . ALA A 1 124 ? 2.923 -2.909 -1.837 1.00 98.88 124 ALA A N 1
ATOM 972 C CA . ALA A 1 124 ? 3.047 -2.310 -3.169 1.00 98.88 124 ALA A CA 1
ATOM 973 C C . ALA A 1 124 ? 4.294 -2.820 -3.905 1.00 98.88 124 ALA A C 1
ATOM 975 O O . ALA A 1 124 ? 5.373 -2.880 -3.314 1.00 98.88 124 ALA A O 1
ATOM 976 N N . PHE A 1 125 ? 4.164 -3.160 -5.193 1.00 98.88 125 PHE A N 1
ATOM 977 C CA . PHE A 1 125 ? 5.260 -3.721 -6.002 1.00 98.88 125 PHE A CA 1
ATOM 978 C C . PHE A 1 125 ? 6.158 -2.697 -6.693 1.00 98.88 125 PHE A C 1
ATOM 980 O O . PHE A 1 125 ? 7.232 -3.063 -7.164 1.00 98.88 125 PHE A O 1
ATOM 987 N N . THR A 1 126 ? 5.722 -1.448 -6.825 1.00 98.50 126 THR A N 1
ATOM 988 C CA . THR A 1 126 ? 6.527 -0.367 -7.406 1.00 98.50 126 THR A CA 1
ATOM 989 C C . THR A 1 126 ? 5.955 0.994 -7.013 1.00 98.50 126 THR A C 1
ATOM 991 O O . THR A 1 126 ? 4.937 1.069 -6.323 1.00 98.50 126 THR A O 1
ATOM 994 N N . ASN A 1 127 ? 6.594 2.064 -7.473 1.00 98.06 127 ASN A N 1
ATOM 995 C CA . ASN A 1 127 ? 6.206 3.447 -7.233 1.00 98.06 127 ASN A CA 1
ATOM 996 C C . ASN A 1 127 ? 6.026 4.192 -8.549 1.00 98.06 127 ASN A C 1
ATOM 998 O O . ASN A 1 127 ? 6.860 4.034 -9.438 1.00 98.06 127 ASN A O 1
ATOM 1002 N N . ASN A 1 128 ? 5.006 5.038 -8.658 1.00 98.31 128 ASN A N 1
ATOM 1003 C CA . ASN A 1 128 ? 4.957 6.050 -9.709 1.00 98.31 128 ASN A CA 1
ATOM 1004 C C . ASN A 1 128 ? 6.140 7.015 -9.587 1.00 98.31 128 ASN A C 1
ATOM 1006 O O . ASN A 1 128 ? 6.760 7.360 -10.588 1.00 98.31 128 ASN A O 1
ATOM 1010 N N . TRP A 1 129 ? 6.475 7.391 -8.348 1.00 95.38 129 TRP A N 1
ATOM 1011 C CA . TRP A 1 129 ? 7.505 8.381 -8.059 1.00 95.38 129 TRP A CA 1
ATOM 1012 C C . TRP A 1 129 ? 8.926 7.815 -8.042 1.00 95.38 129 TRP A C 1
ATOM 1014 O O . TRP A 1 129 ? 9.144 6.619 -7.848 1.00 95.38 129 TRP A O 1
ATOM 1024 N N . THR A 1 130 ? 9.916 8.702 -8.159 1.00 93.19 130 THR A N 1
ATOM 1025 C CA . THR A 1 130 ? 11.346 8.326 -8.128 1.00 93.19 130 THR A CA 1
ATOM 1026 C C . THR A 1 130 ? 11.884 7.828 -6.775 1.00 93.19 130 THR A C 1
ATOM 1028 O O . THR A 1 130 ? 13.014 7.317 -6.720 1.00 93.19 130 THR A O 1
ATOM 1031 N N . ASP A 1 131 ? 11.129 7.976 -5.681 1.00 91.25 131 ASP A N 1
ATOM 1032 C CA . ASP A 1 131 ? 11.515 7.471 -4.361 1.00 91.25 131 ASP A CA 1
ATOM 1033 C C . ASP A 1 131 ? 11.628 5.948 -4.386 1.00 91.25 131 ASP A C 1
ATOM 1035 O O . ASP A 1 131 ? 10.726 5.241 -4.839 1.00 91.25 131 ASP A O 1
ATOM 1039 N N . TYR A 1 132 ? 12.771 5.441 -3.918 1.00 92.75 132 TYR A N 1
ATOM 1040 C CA . TYR A 1 132 ? 13.124 4.022 -4.012 1.00 92.75 132 TYR A CA 1
ATOM 1041 C C . TYR A 1 132 ? 13.216 3.488 -5.453 1.00 92.75 132 TYR A C 1
ATOM 1043 O O . TYR A 1 132 ? 13.232 2.282 -5.681 1.00 92.75 132 TYR A O 1
ATOM 1051 N N . GLY A 1 133 ? 13.370 4.381 -6.437 1.00 93.44 133 GLY A N 1
ATOM 1052 C CA . GLY A 1 133 ? 13.530 4.069 -7.856 1.00 93.44 133 GLY A CA 1
ATOM 1053 C C . GLY A 1 133 ? 12.232 4.224 -8.646 1.00 93.44 133 GLY A C 1
ATOM 1054 O O . GLY A 1 133 ? 12.159 5.120 -9.485 1.00 93.44 133 GLY A O 1
ATOM 1055 N N . GLY A 1 134 ? 11.252 3.355 -8.389 1.00 95.69 134 GLY A N 1
ATOM 1056 C CA . GLY A 1 134 ? 9.945 3.379 -9.052 1.00 95.69 134 GLY A CA 1
ATOM 1057 C C . GLY A 1 134 ? 9.977 3.010 -10.538 1.00 95.69 134 GLY A C 1
ATOM 1058 O O . GLY A 1 134 ? 10.998 2.570 -11.075 1.00 95.69 134 GLY A O 1
ATOM 1059 N N . MET A 1 135 ? 8.848 3.209 -11.222 1.00 98.38 135 MET A N 1
ATOM 1060 C CA . MET A 1 135 ? 8.641 2.907 -12.647 1.00 98.38 135 MET A CA 1
ATOM 1061 C C . MET A 1 135 ? 9.741 3.496 -13.532 1.00 98.38 135 MET A C 1
ATOM 1063 O O . MET A 1 135 ? 10.245 2.850 -14.451 1.00 98.38 135 MET A O 1
ATOM 1067 N N . ASP A 1 136 ? 10.186 4.699 -13.196 1.00 97.25 136 ASP A N 1
ATOM 1068 C CA . ASP A 1 136 ? 11.254 5.416 -13.873 1.00 97.25 136 ASP A CA 1
ATOM 1069 C C . ASP A 1 136 ? 12.594 4.657 -13.886 1.00 97.25 136 ASP A C 1
ATOM 1071 O O . ASP A 1 136 ? 13.339 4.729 -14.870 1.00 97.25 136 ASP A O 1
ATOM 1075 N N . ALA A 1 137 ? 12.917 3.912 -12.823 1.00 96.31 137 ALA A N 1
ATOM 1076 C CA . ALA A 1 137 ? 14.116 3.075 -12.771 1.00 96.31 137 ALA A CA 1
ATOM 1077 C C . ALA A 1 137 ? 14.024 1.903 -13.761 1.00 96.31 137 ALA A C 1
ATOM 1079 O O . ALA A 1 137 ? 14.999 1.613 -14.458 1.00 96.31 137 ALA A O 1
ATOM 1080 N N . TRP A 1 138 ? 12.842 1.294 -13.890 1.00 97.94 138 TRP A N 1
ATOM 1081 C CA . TRP A 1 138 ? 12.565 0.234 -14.863 1.00 97.94 138 TRP A CA 1
ATOM 1082 C C . TRP A 1 138 ? 12.665 0.738 -16.298 1.00 97.94 138 TRP A C 1
ATOM 1084 O O . TRP A 1 138 ? 13.339 0.120 -17.126 1.00 97.94 138 TRP A O 1
ATOM 1094 N N . VAL A 1 139 ? 12.050 1.887 -16.581 1.00 98.19 139 VAL A N 1
ATOM 1095 C CA . VAL A 1 139 ? 12.092 2.518 -17.903 1.00 98.19 139 VAL A CA 1
ATOM 1096 C C . VAL A 1 139 ? 13.532 2.843 -18.293 1.00 98.19 139 VAL A C 1
ATOM 1098 O O . VAL A 1 139 ? 13.997 2.393 -19.341 1.00 98.19 139 VAL A O 1
ATOM 1101 N N . LYS A 1 140 ? 14.284 3.543 -17.435 1.00 96.69 140 LYS A N 1
ATOM 1102 C CA . LYS A 1 140 ? 15.695 3.884 -17.697 1.00 96.69 140 LYS A CA 1
ATOM 1103 C C . LYS A 1 140 ? 16.556 2.630 -17.846 1.00 96.69 140 LYS A C 1
ATOM 1105 O O . LYS A 1 140 ? 17.352 2.532 -18.780 1.00 96.69 140 LYS A O 1
ATOM 1110 N N . GLY A 1 141 ? 16.389 1.670 -16.939 1.00 96.56 141 GLY A N 1
ATOM 1111 C CA . GLY A 1 141 ? 17.191 0.452 -16.868 1.00 96.56 141 GLY A CA 1
ATOM 1112 C C . GLY A 1 141 ? 17.021 -0.484 -18.065 1.00 96.56 141 GLY A C 1
ATOM 1113 O O . GLY A 1 141 ? 17.961 -1.201 -18.416 1.00 96.56 141 GLY A O 1
ATOM 1114 N N . LEU A 1 142 ? 15.855 -0.450 -18.713 1.00 97.81 142 LEU A N 1
ATOM 1115 C CA . LEU A 1 142 ? 15.512 -1.286 -19.869 1.00 97.81 142 LEU A CA 1
ATOM 1116 C C . LEU A 1 142 ? 15.478 -0.505 -21.196 1.00 97.81 142 LEU A C 1
ATOM 1118 O O . LEU A 1 142 ? 15.143 -1.067 -22.236 1.00 97.81 142 LEU A O 1
ATOM 1122 N N . GLY A 1 143 ? 15.902 0.764 -21.190 1.00 96.62 143 GLY A N 1
ATOM 1123 C CA . GLY A 1 143 ? 16.117 1.566 -22.401 1.00 96.62 143 GLY A CA 1
ATOM 1124 C C . GLY A 1 143 ? 14.891 2.315 -22.933 1.00 96.62 143 GLY A C 1
ATOM 1125 O O . GLY A 1 143 ? 14.938 2.821 -24.059 1.00 96.62 143 GLY A O 1
ATOM 1126 N N . GLY A 1 144 ? 13.819 2.406 -22.145 1.00 97.31 144 GLY A N 1
ATOM 1127 C CA . GLY A 1 144 ? 12.687 3.288 -22.414 1.00 97.31 144 GLY A CA 1
ATOM 1128 C C . GLY A 1 144 ? 13.033 4.766 -22.192 1.00 97.31 144 GLY A C 1
ATOM 1129 O O . GLY A 1 144 ? 14.129 5.119 -21.742 1.00 97.31 144 GLY A O 1
ATOM 1130 N N . LYS A 1 145 ? 12.113 5.653 -22.571 1.00 97.19 145 LYS A N 1
ATOM 1131 C CA . LYS A 1 145 ? 12.345 7.109 -22.615 1.00 97.19 145 LYS A CA 1
ATOM 1132 C C . LYS A 1 145 ? 11.266 7.924 -21.927 1.00 97.19 145 LYS A C 1
ATOM 1134 O O . LYS A 1 145 ? 11.556 9.048 -21.516 1.00 97.19 145 LYS A O 1
ATOM 1139 N N . TYR A 1 146 ? 10.057 7.390 -21.852 1.00 98.25 146 TYR A N 1
ATOM 1140 C CA . TYR A 1 146 ? 8.905 8.064 -21.281 1.00 98.25 146 TYR A CA 1
ATOM 1141 C C . TYR A 1 146 ? 8.410 7.293 -20.072 1.00 98.25 146 TYR A C 1
ATOM 1143 O O . TYR A 1 146 ? 8.449 6.066 -20.077 1.00 98.25 146 TYR A O 1
ATOM 1151 N N . HIS A 1 147 ? 7.940 8.001 -19.051 1.00 98.38 147 HIS A N 1
ATOM 1152 C CA . HIS A 1 147 ? 7.426 7.377 -17.832 1.00 98.38 147 HIS A CA 1
ATOM 1153 C C . HIS A 1 147 ? 6.383 6.285 -18.148 1.00 98.38 147 HIS A C 1
ATOM 1155 O O . HIS A 1 147 ? 6.480 5.143 -17.701 1.00 98.38 147 HIS A O 1
ATOM 1161 N N . ASP A 1 148 ? 5.454 6.600 -19.049 1.00 98.38 148 ASP A N 1
ATOM 1162 C CA . ASP A 1 148 ? 4.377 5.720 -19.493 1.00 98.38 148 ASP A CA 1
ATOM 1163 C C . ASP A 1 148 ? 4.807 4.579 -20.441 1.00 98.38 148 ASP A C 1
ATOM 1165 O O . ASP A 1 148 ? 3.990 3.715 -20.785 1.00 98.38 148 ASP A O 1
ATOM 1169 N N . ASP A 1 149 ? 6.094 4.487 -20.801 1.00 98.62 149 ASP A N 1
ATOM 1170 C CA . ASP A 1 149 ? 6.646 3.265 -21.401 1.00 98.62 149 ASP A CA 1
ATOM 1171 C C . ASP A 1 149 ? 6.544 2.089 -20.411 1.00 98.62 149 ASP A C 1
ATOM 1173 O O . ASP A 1 149 ? 6.423 0.942 -20.840 1.00 98.62 149 ASP A O 1
ATOM 1177 N N . PHE A 1 150 ? 6.502 2.345 -19.095 1.00 98.81 150 PHE A N 1
ATOM 1178 C CA . PHE A 1 150 ? 6.286 1.307 -18.081 1.00 98.81 150 PHE A CA 1
ATOM 1179 C C . PHE A 1 150 ? 4.976 0.530 -18.297 1.00 98.81 150 PHE A C 1
ATOM 1181 O O . PHE A 1 150 ? 4.923 -0.691 -18.121 1.00 98.81 150 PHE A O 1
ATOM 1188 N N . TYR A 1 151 ? 3.927 1.228 -18.741 1.00 98.75 151 TYR A N 1
ATOM 1189 C CA . TYR A 1 151 ? 2.599 0.656 -18.965 1.00 98.75 151 TYR A CA 1
ATOM 1190 C C . TYR A 1 151 ? 2.447 -0.035 -20.326 1.00 98.75 151 TYR A C 1
ATOM 1192 O O . TYR A 1 151 ? 1.548 -0.863 -20.507 1.00 98.75 151 TYR A O 1
ATOM 1200 N N . THR A 1 152 ? 3.296 0.295 -21.304 1.00 98.19 152 THR A N 1
ATOM 1201 C CA . THR A 1 152 ? 3.074 -0.065 -22.717 1.00 98.19 152 THR A CA 1
ATOM 1202 C C . THR A 1 152 ? 4.195 -0.895 -23.335 1.00 98.19 152 THR A C 1
ATOM 1204 O O . THR A 1 152 ? 3.919 -1.734 -24.201 1.00 98.19 152 THR A O 1
ATOM 1207 N N . ASP A 1 153 ? 5.442 -0.730 -22.890 1.00 98.50 153 ASP A N 1
ATOM 1208 C CA . ASP A 1 153 ? 6.562 -1.511 -23.399 1.00 98.50 153 ASP A CA 1
ATOM 1209 C C . ASP A 1 153 ? 6.458 -2.970 -22.940 1.00 98.50 153 ASP A C 1
ATOM 1211 O O . ASP A 1 153 ? 6.318 -3.302 -21.758 1.00 98.50 153 ASP A O 1
ATOM 1215 N N . LYS A 1 154 ? 6.522 -3.877 -23.917 1.00 98.00 154 LYS A N 1
ATOM 1216 C CA . LYS A 1 154 ? 6.302 -5.305 -23.686 1.00 98.00 154 LYS A CA 1
ATOM 1217 C C . LYS A 1 154 ? 7.422 -5.945 -22.875 1.00 98.00 154 LYS A C 1
ATOM 1219 O O . LYS A 1 154 ? 7.137 -6.862 -22.105 1.00 98.00 154 LYS A O 1
ATOM 1224 N N . GLU A 1 155 ? 8.669 -5.510 -23.051 1.00 97.94 155 GLU A N 1
ATOM 1225 C CA . GLU A 1 155 ? 9.792 -6.085 -22.313 1.00 97.94 155 GLU A CA 1
ATOM 1226 C C . GLU A 1 155 ? 9.841 -5.532 -20.888 1.00 97.94 155 GLU A C 1
ATOM 1228 O O . GLU A 1 155 ? 10.064 -6.316 -19.963 1.00 97.94 155 GLU A O 1
ATOM 1233 N N . ILE A 1 156 ? 9.524 -4.247 -20.679 1.00 98.69 156 ILE A N 1
ATOM 1234 C CA . ILE A 1 156 ? 9.384 -3.680 -19.327 1.00 98.69 156 ILE A CA 1
ATOM 1235 C C . ILE A 1 156 ? 8.309 -4.439 -18.545 1.00 98.69 156 ILE A C 1
ATOM 1237 O O . ILE A 1 156 ? 8.609 -5.010 -17.494 1.00 98.69 156 ILE A O 1
ATOM 1241 N N . ARG A 1 157 ? 7.088 -4.560 -19.087 1.00 98.50 157 ARG A N 1
ATOM 1242 C CA . ARG A 1 157 ? 5.982 -5.279 -18.423 1.00 98.50 157 ARG A CA 1
ATOM 1243 C C . ARG A 1 157 ? 6.314 -6.734 -18.125 1.00 98.50 157 ARG A C 1
ATOM 1245 O O . ARG A 1 157 ? 6.040 -7.229 -17.035 1.00 98.50 157 ARG A O 1
ATOM 1252 N N . LYS A 1 158 ? 6.905 -7.442 -19.087 1.00 98.56 158 LYS A N 1
ATOM 1253 C CA . LYS A 1 158 ? 7.307 -8.844 -18.918 1.00 98.56 158 LYS A CA 1
ATOM 1254 C C . LYS A 1 158 ? 8.372 -9.002 -17.829 1.00 98.56 158 LYS A C 1
ATOM 1256 O O . LYS A 1 158 ? 8.309 -9.947 -17.038 1.00 98.56 158 LYS A O 1
ATOM 1261 N N . THR A 1 159 ? 9.337 -8.088 -17.771 1.00 98.50 159 THR A N 1
ATOM 1262 C CA . THR A 1 159 ? 10.397 -8.117 -16.756 1.00 98.50 159 THR A CA 1
ATOM 1263 C C . THR A 1 159 ? 9.829 -7.777 -15.378 1.00 98.50 159 THR A C 1
ATOM 1265 O O . THR A 1 159 ? 10.115 -8.484 -14.414 1.00 98.50 159 THR A O 1
ATOM 1268 N N . PHE A 1 160 ? 8.930 -6.796 -15.290 1.00 98.88 160 PHE A N 1
ATOM 1269 C CA . PHE A 1 160 ? 8.222 -6.460 -14.054 1.00 98.88 160 PHE A CA 1
ATOM 1270 C C . PHE A 1 160 ? 7.340 -7.616 -13.547 1.00 98.88 160 PHE A C 1
ATOM 1272 O O . PHE A 1 160 ? 7.382 -7.968 -12.372 1.00 98.88 160 PHE A O 1
ATOM 1279 N N . LYS A 1 161 ? 6.633 -8.330 -14.434 1.00 98.94 161 LYS A N 1
ATOM 1280 C CA . LYS A 1 161 ? 5.936 -9.583 -14.077 1.00 98.94 161 LYS A CA 1
ATOM 1281 C C . LYS A 1 161 ? 6.879 -10.662 -13.535 1.00 98.94 161 LYS A C 1
ATOM 1283 O O . LYS A 1 161 ? 6.495 -11.452 -12.674 1.00 98.94 161 LYS A O 1
ATOM 1288 N N . SER A 1 162 ? 8.121 -10.717 -14.011 1.00 98.81 162 SER A N 1
ATOM 1289 C CA . SER A 1 162 ? 9.111 -11.644 -13.446 1.00 98.81 162 SER A CA 1
ATOM 1290 C C . SER A 1 162 ? 9.474 -11.259 -12.009 1.00 98.81 162 SER A C 1
ATOM 1292 O O . SER A 1 162 ? 9.573 -12.144 -11.166 1.00 98.81 162 SER A O 1
ATOM 1294 N N . TYR A 1 163 ? 9.568 -9.961 -11.710 1.00 98.81 163 TYR A N 1
ATOM 1295 C CA . TYR A 1 163 ? 9.786 -9.457 -10.352 1.00 98.81 163 TYR A CA 1
ATOM 1296 C C . TYR A 1 163 ? 8.617 -9.763 -9.414 1.00 98.81 163 TYR A C 1
ATOM 1298 O O . TYR A 1 163 ? 8.821 -10.336 -8.346 1.00 98.81 163 TYR A O 1
ATOM 1306 N N . ILE A 1 164 ? 7.383 -9.492 -9.852 1.00 98.94 164 ILE A N 1
ATOM 1307 C CA . ILE A 1 164 ? 6.166 -9.856 -9.108 1.00 98.94 164 ILE A CA 1
ATOM 1308 C C . ILE A 1 164 ? 6.176 -11.346 -8.772 1.00 98.94 164 ILE A C 1
ATOM 1310 O O . ILE A 1 164 ? 5.928 -11.726 -7.632 1.00 98.94 164 ILE A O 1
ATOM 1314 N N . LYS A 1 165 ? 6.514 -12.205 -9.741 1.00 98.81 165 LYS A N 1
ATOM 1315 C CA . LYS A 1 165 ? 6.610 -13.647 -9.501 1.00 98.81 165 LYS A CA 1
ATOM 1316 C C . LYS A 1 165 ? 7.654 -13.989 -8.446 1.00 98.81 165 LYS A C 1
ATOM 1318 O O . LYS A 1 165 ? 7.368 -14.826 -7.591 1.00 98.81 165 LYS A O 1
ATOM 1323 N N . THR A 1 166 ? 8.829 -13.365 -8.497 1.00 98.56 166 THR A N 1
ATOM 1324 C CA . THR A 1 166 ? 9.876 -13.555 -7.487 1.00 98.56 166 THR A CA 1
ATOM 1325 C C . THR A 1 166 ? 9.362 -13.225 -6.088 1.00 98.56 166 THR A C 1
ATOM 1327 O O . THR A 1 166 ? 9.566 -14.035 -5.192 1.00 98.56 166 THR A O 1
ATOM 1330 N N . ILE A 1 167 ? 8.640 -12.114 -5.905 1.00 98.75 167 ILE A N 1
ATOM 1331 C CA . ILE A 1 167 ? 8.078 -11.732 -4.600 1.00 98.75 167 ILE A CA 1
ATOM 1332 C C . ILE A 1 167 ? 6.929 -12.660 -4.180 1.00 98.75 167 ILE A C 1
ATOM 1334 O O . ILE A 1 167 ? 7.007 -13.287 -3.130 1.00 98.75 167 ILE A O 1
ATOM 1338 N N . VAL A 1 168 ? 5.884 -12.807 -4.999 1.00 98.81 168 VAL A N 1
ATOM 1339 C CA . VAL A 1 168 ? 4.665 -13.565 -4.642 1.00 98.81 168 VAL A CA 1
ATOM 1340 C C . VAL A 1 168 ? 4.968 -15.034 -4.330 1.00 98.81 168 VAL A C 1
ATOM 1342 O O . VAL A 1 168 ? 4.363 -15.630 -3.441 1.00 98.81 168 VAL A O 1
ATOM 1345 N N . THR A 1 169 ? 5.925 -15.635 -5.044 1.00 97.25 169 THR A N 1
ATOM 1346 C CA . THR A 1 169 ? 6.290 -17.047 -4.846 1.00 97.25 169 THR A CA 1
ATOM 1347 C C . THR A 1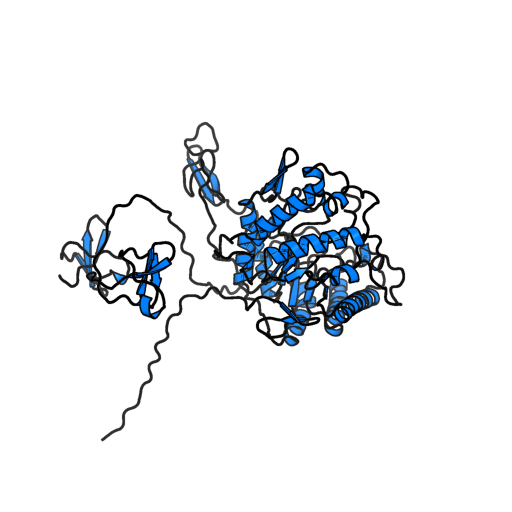 169 ? 7.431 -17.253 -3.851 1.00 97.25 169 THR A C 1
ATOM 1349 O O . THR A 1 169 ? 7.806 -18.408 -3.612 1.00 97.25 169 THR A O 1
ATOM 1352 N N . ARG A 1 170 ? 7.968 -16.179 -3.257 1.00 97.75 170 ARG A N 1
ATOM 1353 C CA . ARG A 1 170 ? 9.059 -16.238 -2.281 1.00 97.75 170 ARG A CA 1
ATOM 1354 C C . ARG A 1 170 ? 8.654 -17.044 -1.051 1.00 97.75 170 ARG A C 1
ATOM 1356 O O . ARG A 1 170 ? 7.509 -16.987 -0.613 1.00 97.75 170 ARG A O 1
ATOM 1363 N N . ILE A 1 171 ? 9.607 -17.783 -0.488 1.00 90.12 171 ILE A N 1
ATOM 1364 C CA . ILE A 1 171 ? 9.474 -18.429 0.822 1.00 90.12 171 ILE A CA 1
ATOM 1365 C C . ILE A 1 171 ? 10.169 -17.542 1.847 1.00 90.12 171 ILE A C 1
ATOM 1367 O O . ILE A 1 171 ? 11.362 -17.263 1.713 1.00 90.12 171 ILE A O 1
ATOM 1371 N N . ASN A 1 172 ? 9.415 -17.108 2.852 1.00 90.00 172 ASN A N 1
ATOM 1372 C CA . ASN A 1 172 ? 9.918 -16.313 3.956 1.00 90.00 172 ASN A CA 1
ATOM 1373 C C . ASN A 1 172 ? 10.990 -17.106 4.717 1.00 90.00 172 ASN A C 1
ATOM 1375 O O . ASN A 1 172 ? 10.717 -18.197 5.216 1.00 90.00 172 ASN A O 1
ATOM 1379 N N . ARG A 1 173 ? 12.211 -16.574 4.827 1.00 85.56 173 ARG A N 1
ATOM 1380 C CA . ARG A 1 173 ? 13.324 -17.284 5.480 1.00 85.56 173 ARG A CA 1
ATOM 1381 C C . ARG A 1 173 ? 13.185 -17.385 7.008 1.00 85.56 173 ARG A C 1
ATOM 1383 O O . ARG A 1 173 ? 13.813 -18.259 7.598 1.00 85.56 173 ARG A O 1
ATOM 1390 N N . HIS A 1 174 ? 12.370 -16.533 7.633 1.00 80.06 174 HIS A N 1
ATOM 1391 C CA . HIS A 1 174 ? 12.108 -16.531 9.081 1.00 80.06 174 HIS A CA 1
ATOM 1392 C C . HIS A 1 174 ? 10.964 -17.464 9.471 1.00 80.06 174 HIS A C 1
ATOM 1394 O O . HIS A 1 174 ? 11.037 -18.119 10.506 1.00 80.06 174 HIS A O 1
ATOM 1400 N N . THR A 1 175 ? 9.909 -17.534 8.655 1.00 80.81 175 THR A N 1
ATOM 1401 C CA . THR A 1 175 ? 8.704 -18.329 8.967 1.00 80.81 175 THR A CA 1
ATOM 1402 C C . THR A 1 175 ? 8.613 -19.635 8.180 1.00 80.81 175 THR A C 1
ATOM 1404 O O . THR A 1 175 ? 7.838 -20.515 8.545 1.00 80.81 175 THR A O 1
ATOM 1407 N N . ASN A 1 176 ? 9.400 -19.782 7.109 1.00 81.75 176 ASN A N 1
ATOM 1408 C CA . ASN A 1 176 ? 9.316 -20.870 6.131 1.00 81.75 176 ASN A CA 1
ATOM 1409 C C . ASN A 1 176 ? 7.938 -20.984 5.441 1.00 81.75 176 ASN A C 1
ATOM 1411 O O . ASN A 1 176 ? 7.571 -22.045 4.935 1.00 81.75 176 ASN A O 1
ATOM 1415 N N . ILE A 1 177 ? 7.175 -19.887 5.401 1.00 84.25 177 ILE A N 1
ATOM 1416 C CA . ILE A 1 177 ? 5.877 -19.795 4.725 1.00 84.25 177 ILE A CA 1
ATOM 1417 C C . ILE A 1 177 ? 6.078 -19.098 3.378 1.00 84.25 177 ILE A C 1
ATOM 1419 O O . ILE A 1 177 ? 6.787 -18.095 3.276 1.00 84.25 177 ILE A O 1
ATOM 1423 N N . ARG A 1 178 ? 5.479 -19.635 2.312 1.00 93.50 178 ARG A N 1
ATOM 1424 C CA . ARG A 1 178 ? 5.441 -18.944 1.018 1.00 93.50 178 ARG A CA 1
ATOM 1425 C C . ARG A 1 178 ? 4.567 -17.703 1.142 1.00 93.50 178 ARG A C 1
ATOM 1427 O O . ARG A 1 178 ? 3.495 -17.797 1.714 1.00 93.50 178 ARG A O 1
ATOM 1434 N N . TYR A 1 179 ? 4.960 -16.575 0.561 1.00 98.50 179 TYR A N 1
ATOM 1435 C CA . TYR A 1 179 ? 4.184 -15.336 0.665 1.00 98.50 179 TYR A CA 1
ATOM 1436 C C . TYR A 1 179 ? 2.736 -15.503 0.191 1.00 98.50 179 TYR A C 1
ATOM 1438 O O . TYR A 1 179 ? 1.825 -15.064 0.878 1.00 98.50 179 TYR A O 1
ATOM 1446 N N . SER A 1 180 ? 2.494 -16.218 -0.912 1.00 97.69 180 SER A N 1
ATOM 1447 C CA . SER A 1 180 ? 1.126 -16.524 -1.363 1.00 97.69 180 SER A CA 1
ATOM 1448 C C . SER A 1 180 ? 0.306 -17.382 -0.389 1.00 97.69 180 SER A C 1
ATOM 1450 O O . SER A 1 180 ? -0.911 -17.458 -0.517 1.00 97.69 180 SER A O 1
ATOM 1452 N N . ASP A 1 181 ? 0.960 -18.025 0.577 1.00 96.50 181 ASP A N 1
ATOM 1453 C CA . ASP A 1 181 ? 0.353 -18.863 1.608 1.00 96.50 181 ASP A CA 1
ATOM 1454 C C . ASP A 1 181 ? 0.391 -18.185 2.999 1.00 96.50 181 ASP A C 1
ATOM 1456 O O . ASP A 1 181 ? -0.087 -18.769 3.969 1.00 96.50 181 ASP A O 1
ATOM 1460 N N . ASP A 1 182 ? 0.910 -16.957 3.129 1.00 97.19 182 ASP A N 1
ATOM 1461 C CA . ASP A 1 182 ? 1.076 -16.271 4.417 1.00 97.19 182 ASP A CA 1
ATOM 1462 C C . ASP A 1 182 ? -0.076 -15.291 4.694 1.00 97.19 182 ASP A C 1
ATOM 1464 O O . ASP A 1 182 ? -0.086 -14.192 4.141 1.00 97.19 182 ASP A O 1
ATOM 1468 N N . PRO A 1 183 ? -1.023 -15.615 5.596 1.00 95.94 183 PRO A N 1
ATOM 1469 C CA . PRO A 1 183 ? -2.177 -14.759 5.850 1.00 95.94 183 PRO A CA 1
ATOM 1470 C C . PRO A 1 183 ? -1.786 -13.418 6.494 1.00 95.94 183 PRO A C 1
ATOM 1472 O O . PRO A 1 183 ? -2.620 -12.521 6.599 1.00 95.94 183 PRO A O 1
ATOM 1475 N N . THR A 1 184 ? -0.543 -13.237 6.951 1.00 97.94 184 THR A N 1
ATOM 1476 C CA . THR A 1 184 ? -0.043 -11.928 7.400 1.00 97.94 184 THR A CA 1
ATOM 1477 C C . THR A 1 184 ? -0.138 -10.885 6.281 1.00 97.94 184 THR A C 1
ATOM 1479 O O . THR A 1 184 ? -0.330 -9.701 6.552 1.00 97.94 184 THR A O 1
ATOM 1482 N N . ILE A 1 185 ? -0.071 -11.293 5.015 1.00 98.81 185 ILE A N 1
ATOM 1483 C CA . ILE A 1 185 ? -0.303 -10.396 3.885 1.00 98.81 185 ILE A CA 1
ATOM 1484 C C . ILE A 1 185 ? -1.815 -10.141 3.755 1.00 98.81 185 ILE A C 1
ATOM 1486 O O . ILE A 1 185 ? -2.631 -11.052 3.684 1.00 98.81 185 ILE A O 1
ATOM 1490 N N . PHE A 1 186 ? -2.205 -8.868 3.759 1.00 98.81 186 PHE A N 1
ATOM 1491 C CA . PHE A 1 186 ? -3.571 -8.419 3.489 1.00 98.81 186 PHE A CA 1
ATOM 1492 C C . PHE A 1 186 ? -3.865 -8.484 1.989 1.00 98.81 186 PHE A C 1
ATOM 1494 O O . PHE A 1 186 ? -4.877 -9.035 1.555 1.00 98.81 186 PHE A O 1
ATOM 1501 N N . SER A 1 187 ? -2.979 -7.882 1.194 1.00 98.88 187 SER A N 1
ATOM 1502 C CA . SER A 1 187 ? -3.142 -7.766 -0.249 1.00 98.88 187 SER A CA 1
ATOM 1503 C C . SER A 1 187 ? -1.836 -7.442 -0.960 1.00 98.88 187 SER A C 1
ATOM 1505 O O . SER A 1 187 ? -0.894 -6.871 -0.399 1.00 98.88 187 SER A O 1
ATOM 1507 N N . TRP A 1 188 ? -1.843 -7.747 -2.251 1.00 98.94 188 TRP A N 1
ATOM 1508 C CA . TRP A 1 188 ? -0.900 -7.225 -3.221 1.00 98.94 188 TRP A CA 1
ATOM 1509 C C . TRP A 1 188 ? -1.406 -5.903 -3.794 1.00 98.94 188 TRP A C 1
ATOM 1511 O O . TRP A 1 188 ? -2.589 -5.764 -4.120 1.00 98.94 188 TRP A O 1
ATOM 1521 N N . GLN A 1 189 ? -0.511 -4.939 -3.973 1.00 98.94 189 GLN A N 1
ATOM 1522 C CA . GLN A 1 189 ? -0.839 -3.655 -4.576 1.00 98.94 189 GLN A CA 1
ATOM 1523 C C . GLN A 1 189 ? 0.037 -3.384 -5.800 1.00 98.94 189 GLN A C 1
ATOM 1525 O O . GLN A 1 189 ? 1.261 -3.525 -5.749 1.00 98.94 189 GLN A O 1
ATOM 1530 N N . LEU A 1 190 ? -0.598 -3.038 -6.925 1.00 98.94 190 LEU A N 1
ATOM 1531 C CA . LEU A 1 190 ? 0.084 -2.981 -8.222 1.00 98.94 190 LEU A CA 1
ATOM 1532 C C . LEU A 1 190 ? 1.214 -1.947 -8.237 1.00 98.94 190 LEU A C 1
ATOM 1534 O O . LEU A 1 190 ? 2.324 -2.260 -8.668 1.00 98.94 190 LEU A O 1
ATOM 1538 N N . ALA A 1 191 ? 0.929 -0.734 -7.773 1.00 98.88 191 ALA A N 1
ATOM 1539 C CA . ALA A 1 191 ? 1.884 0.360 -7.674 1.00 98.88 191 ALA A CA 1
ATOM 1540 C C . ALA A 1 191 ? 1.405 1.392 -6.649 1.00 98.88 191 ALA A C 1
ATOM 1542 O O . ALA A 1 191 ? 0.210 1.522 -6.423 1.00 98.88 191 ALA A O 1
ATOM 1543 N N . ASN A 1 192 ? 2.325 2.161 -6.077 1.00 98.81 192 ASN A N 1
ATOM 1544 C CA . ASN A 1 192 ? 1.983 3.395 -5.382 1.00 98.81 192 ASN A CA 1
ATOM 1545 C C . ASN A 1 192 ? 1.664 4.505 -6.397 1.00 98.81 192 ASN A C 1
ATOM 1547 O O . ASN A 1 192 ? 2.519 4.827 -7.222 1.00 98.81 192 ASN A O 1
ATOM 1551 N N . GLU A 1 193 ? 0.462 5.072 -6.313 1.00 98.56 193 GLU A N 1
ATOM 1552 C CA . GLU A 1 193 ? -0.012 6.268 -7.025 1.00 98.56 193 GLU A CA 1
ATOM 1553 C C . GLU A 1 193 ? 0.225 6.274 -8.555 1.00 98.56 193 GLU A C 1
ATOM 1555 O O . GLU A 1 193 ? 0.736 7.261 -9.081 1.00 98.56 193 GLU A O 1
ATOM 1560 N N . PRO A 1 194 ? -0.111 5.203 -9.313 1.00 98.50 194 PRO A N 1
ATOM 1561 C CA . PRO A 1 194 ? 0.135 5.155 -10.756 1.00 98.50 194 PRO A CA 1
ATOM 1562 C C . PRO A 1 194 ? -0.583 6.287 -11.505 1.00 98.50 194 PRO A C 1
ATOM 1564 O O . PRO A 1 194 ? -1.809 6.415 -11.436 1.00 98.50 194 PRO A O 1
ATOM 1567 N N . ARG A 1 195 ? 0.184 7.059 -12.276 1.00 98.25 195 ARG A N 1
ATOM 1568 C CA . ARG A 1 195 ? -0.259 8.160 -13.141 1.00 98.25 195 ARG A CA 1
ATOM 1569 C C . ARG A 1 195 ? 0.424 8.071 -14.500 1.00 98.25 195 ARG A C 1
ATOM 1571 O O . ARG A 1 195 ? 1.421 7.379 -14.676 1.00 98.25 195 ARG A O 1
ATOM 1578 N N . CYS A 1 196 ? -0.047 8.837 -15.478 1.00 97.75 196 CYS A N 1
ATOM 1579 C CA . CYS A 1 196 ? 0.651 8.950 -16.760 1.00 97.75 196 CYS A CA 1
ATOM 1580 C C . CYS A 1 196 ? 2.026 9.628 -16.657 1.00 97.75 196 CYS A C 1
ATOM 1582 O O . CYS A 1 196 ? 2.812 9.520 -17.599 1.00 97.75 196 CYS A O 1
ATOM 1584 N N . GLY A 1 197 ? 2.338 10.319 -15.554 1.00 93.88 197 GLY A N 1
ATOM 1585 C CA . GLY A 1 197 ? 3.651 10.920 -15.330 1.00 93.88 197 GLY A CA 1
ATOM 1586 C C . GLY A 1 197 ? 4.089 10.956 -13.866 1.00 93.88 197 GLY A C 1
ATOM 1587 O O . GLY A 1 197 ? 3.277 10.929 -12.948 1.00 93.88 197 GLY A O 1
ATOM 1588 N N . ASP A 1 198 ? 5.397 11.119 -13.684 1.00 85.50 198 ASP A N 1
ATOM 1589 C CA . ASP A 1 198 ? 6.127 11.191 -12.406 1.00 85.50 198 ASP A CA 1
ATOM 1590 C C . ASP A 1 198 ? 6.477 12.656 -12.046 1.00 85.50 198 ASP A C 1
ATOM 1592 O O . ASP A 1 198 ? 7.591 13.033 -11.674 1.00 85.50 198 ASP A O 1
ATOM 1596 N N . GLY A 1 199 ? 5.508 13.554 -12.250 1.00 82.12 199 GLY A N 1
ATOM 1597 C CA . GLY A 1 199 ? 5.657 14.971 -11.917 1.00 82.12 199 GLY A CA 1
ATOM 1598 C C . GLY A 1 199 ? 6.866 15.657 -12.592 1.00 82.12 199 GLY A C 1
ATOM 1599 O O . GLY A 1 199 ? 7.275 15.279 -13.689 1.00 82.12 199 GLY A O 1
ATOM 1600 N N . PRO A 1 200 ? 7.433 16.719 -11.985 1.00 75.88 200 PRO A N 1
ATOM 1601 C CA . PRO A 1 200 ? 8.500 17.517 -12.599 1.00 75.88 200 PRO A CA 1
ATOM 1602 C C . PRO A 1 200 ? 9.904 16.893 -12.510 1.00 75.88 200 PRO A C 1
ATOM 1604 O O . PRO A 1 200 ? 10.820 17.389 -13.168 1.00 75.88 200 PRO A O 1
ATOM 1607 N N . SER A 1 201 ? 10.092 15.863 -11.680 1.00 79.19 201 SER A N 1
ATOM 1608 C CA . SER A 1 201 ? 11.409 15.280 -11.374 1.00 79.19 201 SER A CA 1
ATOM 1609 C C . SER A 1 201 ? 11.670 13.948 -12.087 1.00 79.19 201 SER A C 1
ATOM 1611 O O . SER A 1 201 ? 12.833 13.551 -12.210 1.00 79.19 201 SER A O 1
ATOM 1613 N N . GLY A 1 202 ? 10.617 13.271 -12.549 1.00 89.38 202 GLY A N 1
ATOM 1614 C CA . GLY A 1 202 ? 10.697 12.009 -13.278 1.00 89.38 202 GLY A CA 1
ATOM 1615 C C . GLY A 1 202 ? 10.911 12.151 -14.785 1.00 89.38 202 GLY A C 1
ATOM 1616 O O . GLY A 1 202 ? 11.210 13.227 -15.318 1.00 89.38 202 GLY A O 1
ATOM 1617 N N . LEU A 1 203 ? 10.778 11.036 -15.500 1.00 95.62 203 LEU A N 1
ATOM 1618 C CA . LEU A 1 203 ? 10.783 11.010 -16.957 1.00 95.62 203 LEU A CA 1
ATOM 1619 C C . LEU A 1 203 ? 9.581 11.773 -17.528 1.00 95.62 203 LEU A C 1
ATOM 1621 O O . LEU A 1 203 ? 8.501 11.798 -16.936 1.00 95.62 203 LEU A O 1
ATOM 1625 N N . PRO A 1 204 ? 9.733 12.364 -18.726 1.00 96.19 204 PRO A N 1
ATOM 1626 C CA . PRO A 1 204 ? 8.611 12.993 -19.401 1.00 96.19 204 PRO A CA 1
ATOM 1627 C C . PRO A 1 204 ? 7.552 11.957 -19.792 1.00 96.19 204 PRO A C 1
ATOM 1629 O O . PRO A 1 204 ? 7.861 10.794 -20.048 1.00 96.19 204 PRO A O 1
ATOM 1632 N N . GLN A 1 205 ? 6.310 12.412 -19.938 1.00 95.06 205 GLN A N 1
ATOM 1633 C CA . GLN A 1 205 ? 5.247 11.618 -20.553 1.00 95.06 205 GLN A CA 1
ATOM 1634 C C . GLN A 1 205 ? 5.427 11.559 -22.078 1.00 95.06 205 GLN A C 1
ATOM 1636 O O . GLN A 1 205 ? 5.912 12.514 -22.697 1.00 95.06 205 GLN A O 1
ATOM 1641 N N . SER A 1 206 ? 4.976 10.479 -22.713 1.00 96.25 206 SER A N 1
ATOM 1642 C CA . SER A 1 206 ? 5.008 10.313 -24.173 1.00 96.25 206 SER A CA 1
ATOM 1643 C C . SER A 1 206 ? 3.954 11.155 -24.905 1.00 96.25 206 SER A C 1
ATOM 1645 O O . SER A 1 206 ? 4.033 11.334 -26.125 1.00 96.25 206 SER A O 1
ATOM 1647 N N . GLY A 1 207 ? 2.948 11.646 -24.172 1.00 94.56 207 GLY A N 1
ATOM 1648 C CA . GLY A 1 207 ? 1.755 12.304 -24.711 1.00 94.56 207 GLY A CA 1
ATOM 1649 C C . GLY A 1 207 ? 0.703 11.339 -25.274 1.00 94.56 207 GLY A C 1
ATOM 1650 O O . GLY A 1 207 ? -0.237 11.791 -25.924 1.00 94.56 207 GLY A O 1
ATOM 1651 N N . LYS A 1 208 ? 0.865 10.024 -25.069 1.00 95.19 208 LYS A N 1
ATOM 1652 C CA . LYS A 1 208 ? -0.067 8.982 -25.541 1.00 95.19 208 LYS A CA 1
ATOM 1653 C C . LYS A 1 208 ? -0.777 8.227 -24.419 1.00 95.19 208 LYS A C 1
ATOM 1655 O O . LYS A 1 208 ? -1.659 7.429 -24.715 1.00 95.19 208 LYS A O 1
ATOM 1660 N N . CYS A 1 209 ? -0.372 8.436 -23.173 1.00 97.81 209 CYS A N 1
ATOM 1661 C CA . CYS A 1 209 ? -0.984 7.785 -22.029 1.00 97.81 209 CYS A CA 1
ATOM 1662 C C . CYS A 1 209 ? -2.380 8.363 -21.743 1.00 97.81 209 CYS A C 1
ATOM 1664 O O . CYS A 1 209 ? -2.601 9.570 -21.846 1.00 97.81 209 CYS A O 1
ATOM 1666 N N . THR A 1 210 ? -3.327 7.477 -21.438 1.00 98.00 210 THR A N 1
ATOM 1667 C CA . THR A 1 210 ? -4.743 7.769 -21.172 1.00 98.00 210 THR A CA 1
ATOM 1668 C C . THR A 1 210 ? -5.245 6.849 -20.050 1.00 98.00 210 THR A C 1
ATOM 1670 O O . THR A 1 210 ? -4.571 5.857 -19.748 1.00 98.00 210 THR A O 1
ATOM 1673 N N . PRO A 1 211 ? -6.436 7.101 -19.471 1.00 98.56 211 PRO A N 1
ATOM 1674 C CA . PRO A 1 211 ? -7.082 6.166 -18.545 1.00 98.56 211 PRO A CA 1
ATOM 1675 C C . PRO A 1 211 ? -7.137 4.716 -19.023 1.00 98.56 211 PRO A C 1
ATOM 1677 O O . PRO A 1 211 ? -6.932 3.787 -18.239 1.00 98.56 211 PRO A O 1
ATOM 1680 N N . GLU A 1 212 ? -7.352 4.502 -20.319 1.00 98.56 212 GLU A N 1
ATOM 1681 C CA . GLU A 1 212 ? -7.389 3.166 -20.910 1.00 98.56 212 GLU A CA 1
ATOM 1682 C C . GLU A 1 212 ? -6.031 2.460 -20.833 1.00 98.56 212 GLU A C 1
ATOM 1684 O O . GLU A 1 212 ? -5.992 1.255 -20.598 1.00 98.56 212 GLU A O 1
ATOM 1689 N N . VAL A 1 213 ? -4.920 3.193 -20.980 1.00 98.69 213 VAL A N 1
ATOM 1690 C CA . VAL A 1 213 ? -3.562 2.625 -20.924 1.00 98.69 213 VAL A CA 1
ATOM 1691 C C . VAL A 1 213 ? -3.253 2.086 -19.528 1.00 98.69 213 VAL A C 1
ATOM 1693 O O . VAL A 1 213 ? -2.822 0.938 -19.397 1.00 98.69 213 VAL A O 1
ATOM 1696 N N . ILE A 1 214 ? -3.513 2.880 -18.484 1.00 98.75 214 ILE A N 1
ATOM 1697 C CA . ILE A 1 214 ? -3.293 2.444 -17.097 1.00 98.75 214 ILE A CA 1
ATOM 1698 C C . ILE A 1 214 ? -4.269 1.322 -16.731 1.00 98.75 214 ILE A C 1
ATOM 1700 O O . ILE A 1 214 ? -3.867 0.347 -16.100 1.00 98.75 214 ILE A O 1
ATOM 1704 N N . THR A 1 215 ? -5.523 1.393 -17.187 1.00 98.81 215 THR A N 1
ATOM 1705 C CA . THR A 1 215 ? -6.515 0.327 -16.973 1.00 98.81 215 THR A CA 1
ATOM 1706 C C . THR A 1 215 ? -6.093 -0.995 -17.620 1.00 98.81 215 THR A C 1
ATOM 1708 O O . THR A 1 215 ? -6.201 -2.047 -16.987 1.00 98.81 215 THR A O 1
ATOM 1711 N N . GLU A 1 216 ? -5.598 -0.980 -18.862 1.00 98.81 216 GLU A N 1
ATOM 1712 C CA . GLU A 1 216 ? -5.131 -2.192 -19.548 1.00 98.81 216 GLU A CA 1
ATOM 1713 C C . GLU A 1 216 ? -3.936 -2.813 -18.817 1.00 98.81 216 GLU A C 1
ATOM 1715 O O . GLU A 1 216 ? -3.893 -4.029 -18.603 1.00 98.81 216 GLU A O 1
ATOM 1720 N N . TRP A 1 217 ? -2.983 -1.978 -18.399 1.00 98.88 217 TRP A N 1
ATOM 1721 C CA . TRP A 1 217 ? -1.857 -2.415 -17.583 1.00 98.88 217 TRP A CA 1
ATOM 1722 C C . TRP A 1 217 ? -2.331 -3.012 -16.252 1.00 98.88 217 TRP A C 1
ATOM 1724 O O . TRP A 1 217 ? -1.936 -4.128 -15.912 1.00 98.88 217 TRP A O 1
ATOM 1734 N N . ALA A 1 218 ? -3.234 -2.338 -15.539 1.00 98.94 218 ALA A N 1
ATOM 1735 C CA . ALA A 1 218 ? -3.752 -2.806 -14.258 1.00 98.94 218 ALA A CA 1
ATOM 1736 C C . ALA A 1 218 ? -4.486 -4.147 -14.397 1.00 98.94 218 ALA A C 1
ATOM 1738 O O . ALA A 1 218 ? -4.286 -5.051 -13.583 1.00 98.94 218 ALA A O 1
ATOM 1739 N N . ASN A 1 219 ? -5.280 -4.325 -15.457 1.00 98.94 219 ASN A N 1
ATOM 1740 C CA . ASN A 1 219 ? -5.947 -5.591 -15.755 1.00 98.94 219 ASN A CA 1
ATOM 1741 C C . ASN A 1 219 ? -4.942 -6.721 -16.020 1.00 98.94 219 ASN A C 1
ATOM 1743 O O . ASN A 1 219 ? -5.103 -7.833 -15.522 1.00 98.94 219 ASN A O 1
ATOM 1747 N N . ASP A 1 220 ? -3.888 -6.445 -16.786 1.00 98.88 220 ASP A N 1
ATOM 1748 C CA . ASP A 1 220 ? -2.860 -7.430 -17.116 1.00 98.88 220 ASP A CA 1
ATOM 1749 C C . ASP A 1 220 ? -2.017 -7.848 -15.902 1.00 98.88 220 ASP A C 1
ATOM 1751 O O . ASP A 1 220 ? -1.757 -9.039 -15.705 1.00 98.88 220 ASP A O 1
ATOM 1755 N N . ILE A 1 221 ? -1.592 -6.889 -15.074 1.00 98.94 221 ILE A N 1
ATOM 1756 C CA . ILE A 1 221 ? -0.787 -7.177 -13.883 1.00 98.94 221 ILE A CA 1
ATOM 1757 C C . ILE A 1 221 ? -1.633 -7.860 -12.801 1.00 98.94 221 ILE A C 1
ATOM 1759 O O . ILE A 1 221 ? -1.199 -8.877 -12.260 1.00 98.94 221 ILE A O 1
ATOM 1763 N N . SER A 1 222 ? -2.848 -7.375 -12.524 1.00 98.94 222 SER A N 1
ATOM 1764 C CA . SER A 1 222 ? -3.740 -8.005 -11.535 1.00 98.94 222 SER A CA 1
ATOM 1765 C C . SER A 1 222 ? -4.121 -9.435 -11.923 1.00 98.94 222 SER A C 1
ATOM 1767 O O . SER A 1 222 ? -4.080 -10.331 -11.079 1.00 98.94 222 SER A O 1
ATOM 1769 N N . SER A 1 223 ? -4.402 -9.690 -13.206 1.00 98.88 223 SER A N 1
ATOM 1770 C CA . SER A 1 223 ? -4.668 -11.046 -13.705 1.00 98.88 223 SER A CA 1
ATOM 1771 C C . SER A 1 223 ? -3.475 -11.972 -13.495 1.00 98.88 223 SER A C 1
ATOM 1773 O O . SER A 1 223 ? -3.643 -13.096 -13.029 1.00 98.88 223 SER A O 1
ATOM 1775 N N . TYR A 1 224 ? -2.265 -11.486 -13.771 1.00 98.94 224 TYR A N 1
ATOM 1776 C CA . TYR A 1 224 ? -1.047 -12.260 -13.564 1.00 98.94 224 TYR A CA 1
ATOM 1777 C C . TYR A 1 224 ? -0.765 -12.544 -12.080 1.00 98.94 224 TYR A C 1
ATOM 1779 O O . TYR A 1 224 ? -0.389 -13.662 -11.739 1.00 98.94 224 TYR A O 1
ATOM 1787 N N . ILE A 1 225 ? -1.003 -11.586 -11.177 1.00 98.94 225 ILE A N 1
ATOM 1788 C CA . ILE A 1 225 ? -0.914 -11.835 -9.728 1.00 98.94 225 ILE A CA 1
ATOM 1789 C C . ILE A 1 225 ? -1.911 -12.920 -9.323 1.00 98.94 225 ILE A C 1
ATOM 1791 O O . ILE A 1 225 ? -1.523 -13.885 -8.671 1.00 98.94 225 ILE A O 1
ATOM 1795 N N . LYS A 1 226 ? -3.167 -12.829 -9.779 1.00 98.56 226 LYS A N 1
ATOM 1796 C CA . LYS A 1 226 ? -4.184 -13.847 -9.493 1.00 98.56 226 LYS A CA 1
ATOM 1797 C C . LYS A 1 226 ? -3.844 -15.213 -10.080 1.00 98.56 226 LYS A C 1
ATOM 1799 O O . LYS A 1 226 ? -4.348 -16.211 -9.583 1.00 98.56 226 LYS A O 1
ATOM 1804 N N . GLU A 1 227 ? -3.044 -15.326 -11.139 1.00 98.50 227 GLU A N 1
ATOM 1805 C CA . GLU A 1 227 ? -2.539 -16.625 -11.618 1.00 98.50 227 GLU A CA 1
ATOM 1806 C C . GLU A 1 227 ? -1.542 -17.261 -10.641 1.00 98.50 227 GLU A C 1
ATOM 1808 O O . GLU A 1 227 ? -1.528 -18.485 -10.506 1.00 98.50 227 GLU A O 1
ATOM 1813 N N . LEU A 1 228 ? -0.742 -16.439 -9.959 1.00 98.44 228 LEU A N 1
ATOM 1814 C CA . LEU A 1 228 ? 0.272 -16.868 -8.995 1.00 98.44 228 LEU A CA 1
ATOM 1815 C C . LEU A 1 228 ? -0.304 -17.121 -7.598 1.00 98.44 228 LEU A C 1
ATOM 1817 O O . LEU A 1 228 ? 0.181 -18.005 -6.897 1.00 98.44 228 LEU A O 1
ATOM 1821 N N . ASP A 1 229 ? -1.317 -16.351 -7.207 1.00 98.69 229 ASP A N 1
ATOM 1822 C CA . ASP A 1 229 ? -1.873 -16.324 -5.859 1.00 98.69 229 ASP A CA 1
ATOM 1823 C C . ASP A 1 229 ? -3.4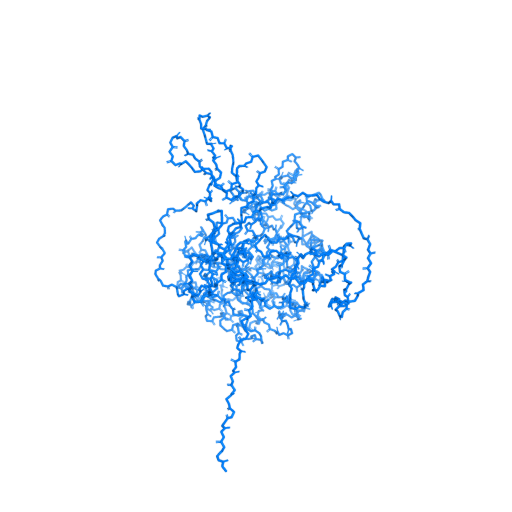04 -16.244 -5.898 1.00 98.69 229 ASP A C 1
ATOM 1825 O O . ASP A 1 229 ? -3.994 -15.310 -6.446 1.00 98.69 229 ASP A O 1
ATOM 1829 N N . LYS A 1 230 ? -4.055 -17.257 -5.320 1.00 96.94 230 LYS A N 1
ATOM 1830 C CA . LYS A 1 230 ? -5.519 -17.359 -5.232 1.00 96.94 230 LYS A CA 1
ATOM 1831 C C . LYS A 1 230 ? -6.070 -16.957 -3.863 1.00 96.94 230 LYS A C 1
ATOM 1833 O O . LYS A 1 230 ? -7.289 -16.902 -3.724 1.00 96.94 230 LYS A O 1
ATOM 1838 N N . ASN A 1 231 ? -5.202 -16.697 -2.890 1.00 97.75 231 ASN A N 1
ATOM 1839 C CA . ASN A 1 231 ? -5.564 -16.449 -1.501 1.00 97.75 231 ASN A CA 1
ATOM 1840 C C . ASN A 1 231 ? -5.686 -14.950 -1.213 1.00 97.75 231 ASN A C 1
ATOM 1842 O O . ASN A 1 231 ? -6.645 -14.528 -0.570 1.00 97.75 231 ASN A O 1
ATOM 1846 N N . HIS A 1 232 ? -4.745 -14.142 -1.707 1.00 98.81 232 HIS A N 1
ATOM 1847 C CA . HIS A 1 232 ? -4.673 -12.723 -1.359 1.00 98.81 232 HIS A CA 1
ATOM 1848 C C . HIS A 1 232 ? -5.512 -11.814 -2.255 1.00 98.81 232 HIS A C 1
ATOM 1850 O O . HIS A 1 232 ? -5.732 -12.059 -3.451 1.00 98.81 232 HIS A O 1
ATOM 1856 N N . LEU A 1 233 ? -5.948 -10.708 -1.656 1.00 98.94 233 LEU A N 1
ATOM 1857 C CA . LEU A 1 233 ? -6.590 -9.606 -2.356 1.00 98.94 233 LEU A CA 1
ATOM 1858 C C . LEU A 1 233 ? -5.584 -8.849 -3.233 1.00 98.94 233 LEU A C 1
ATOM 1860 O O . LEU A 1 233 ? -4.381 -8.857 -2.977 1.00 98.94 233 LEU A O 1
ATOM 1864 N N . VAL A 1 234 ? -6.085 -8.161 -4.254 1.00 98.94 234 VAL A N 1
ATOM 1865 C CA . VAL A 1 234 ? -5.315 -7.312 -5.163 1.00 98.94 234 VAL A CA 1
ATOM 1866 C C . VAL A 1 234 ? -5.994 -5.948 -5.286 1.00 98.94 234 VAL A C 1
ATOM 1868 O O . VAL A 1 234 ? -7.204 -5.870 -5.506 1.00 98.94 234 VAL A O 1
ATOM 1871 N N . SER A 1 235 ? -5.207 -4.878 -5.166 1.00 98.88 235 SER A N 1
ATOM 1872 C CA . SER A 1 235 ? -5.640 -3.483 -5.345 1.00 98.88 235 SER A CA 1
ATOM 1873 C C . SER A 1 235 ? -4.700 -2.718 -6.271 1.00 98.88 235 SER A C 1
ATOM 1875 O O . SER A 1 235 ? -3.560 -3.136 -6.478 1.00 98.88 235 SER A O 1
ATOM 1877 N N . VAL A 1 236 ? -5.159 -1.598 -6.839 1.00 98.88 236 VAL A N 1
ATOM 1878 C CA . VAL A 1 236 ? -4.328 -0.790 -7.747 1.00 98.88 236 VAL A CA 1
ATOM 1879 C C . VAL A 1 236 ? -3.269 -0.006 -6.979 1.00 98.88 236 VAL A C 1
ATOM 1881 O O . VAL A 1 236 ? -2.102 -0.075 -7.356 1.00 98.88 236 VAL A O 1
ATOM 1884 N N . GLY A 1 237 ? -3.668 0.680 -5.906 1.00 98.62 237 GLY A N 1
ATOM 1885 C CA . GLY A 1 237 ? -2.812 1.620 -5.183 1.00 98.62 237 GLY A CA 1
ATOM 1886 C C . GLY A 1 237 ? -2.899 3.059 -5.695 1.00 98.62 237 GLY A C 1
ATOM 1887 O O . GLY A 1 237 ? -1.917 3.791 -5.653 1.00 98.62 237 GLY A O 1
ATOM 1888 N N . CYS A 1 238 ? -4.031 3.428 -6.304 1.00 97.25 238 CYS A N 1
ATOM 1889 C CA . CYS A 1 238 ? -4.214 4.729 -6.938 1.00 97.25 238 CYS A CA 1
ATOM 1890 C C . CYS A 1 238 ? -4.733 5.790 -5.967 1.00 97.25 238 CYS A C 1
ATOM 1892 O O . CYS A 1 238 ? -5.405 5.497 -4.986 1.00 97.25 238 CYS A O 1
ATOM 1894 N N . GLU A 1 239 ? -4.534 7.055 -6.327 1.00 98.62 239 GLU A N 1
ATOM 1895 C CA . GLU A 1 239 ? -5.023 8.187 -5.534 1.00 98.62 239 GLU A CA 1
ATOM 1896 C C . GLU A 1 239 ? -6.535 8.401 -5.633 1.00 98.62 239 GLU A C 1
ATOM 1898 O O . GLU A 1 239 ? -7.089 9.166 -4.851 1.00 98.62 239 GLU A O 1
ATOM 1903 N N . GLY A 1 240 ? -7.213 7.721 -6.561 1.00 98.31 240 GLY A N 1
ATOM 1904 C CA . GLY A 1 240 ? -8.658 7.841 -6.758 1.00 98.31 240 GLY A CA 1
ATOM 1905 C C . GLY A 1 240 ? -9.088 8.890 -7.786 1.00 98.31 240 GLY A C 1
ATOM 1906 O O . GLY A 1 240 ? -10.272 9.176 -7.908 1.00 98.31 240 GLY A O 1
ATOM 1907 N N . PHE A 1 241 ? -8.165 9.476 -8.553 1.00 98.38 241 PHE A N 1
ATOM 1908 C CA . PHE A 1 241 ? -8.547 10.463 -9.567 1.00 98.38 241 PHE A CA 1
ATOM 1909 C C . PHE A 1 241 ? -9.386 9.882 -10.712 1.00 98.38 241 PHE A C 1
ATOM 1911 O O . PHE A 1 241 ? -9.380 8.681 -10.988 1.00 98.38 241 PHE A O 1
ATOM 1918 N N . GLY A 1 242 ? -10.090 10.784 -11.398 1.00 97.69 242 GLY A N 1
ATOM 1919 C CA . GLY A 1 242 ? -10.932 10.454 -12.543 1.00 97.69 242 GLY A CA 1
ATOM 1920 C C . GLY A 1 242 ? -12.236 9.786 -12.123 1.00 97.69 242 GLY A C 1
ATOM 1921 O O . GLY A 1 242 ? -12.394 8.576 -12.245 1.00 97.69 242 GLY A O 1
ATOM 1922 N N . LEU A 1 243 ? -13.184 10.586 -11.635 1.00 97.69 243 LEU A N 1
ATOM 1923 C CA . LEU A 1 243 ? -14.535 10.147 -11.280 1.00 97.69 243 LEU A CA 1
ATOM 1924 C C . LEU A 1 243 ? -15.519 11.319 -11.322 1.00 97.69 243 LEU A C 1
ATOM 1926 O O . LEU A 1 243 ? -15.132 12.488 -11.382 1.00 97.69 243 LEU A O 1
ATOM 1930 N N . GLU A 1 244 ? -16.816 11.025 -11.284 1.00 95.50 244 GLU A N 1
ATOM 1931 C CA . GLU A 1 244 ? -17.837 12.071 -11.271 1.00 95.50 244 GLU A CA 1
ATOM 1932 C C . GLU A 1 244 ? -17.774 12.910 -9.983 1.00 95.50 244 GLU A C 1
ATOM 1934 O O . GLU A 1 244 ? -17.912 12.398 -8.873 1.00 95.50 244 GLU A O 1
ATOM 1939 N N . ALA A 1 245 ? -17.596 14.226 -10.139 1.00 93.38 245 ALA A N 1
ATOM 1940 C CA . ALA A 1 245 ? -17.539 15.154 -9.017 1.00 93.38 245 ALA A CA 1
ATOM 1941 C C . ALA A 1 245 ? -18.927 15.430 -8.411 1.00 93.38 245 ALA A C 1
ATOM 1943 O O . ALA A 1 245 ? -19.840 15.848 -9.142 1.00 93.38 245 ALA A O 1
ATOM 1944 N N . PRO A 1 246 ? -19.080 15.340 -7.074 1.00 93.50 246 PRO A N 1
ATOM 1945 C CA . PRO A 1 246 ? -20.224 15.905 -6.373 1.00 93.50 246 PRO A CA 1
ATOM 1946 C C . PRO A 1 246 ? -20.392 17.393 -6.686 1.00 93.50 246 PRO A C 1
ATOM 1948 O O . PRO A 1 246 ? -19.440 18.096 -7.025 1.00 93.50 246 PRO A O 1
ATOM 1951 N N . SER A 1 247 ? -21.618 17.908 -6.545 1.00 88.88 247 SER A N 1
ATOM 1952 C CA . SER A 1 247 ? -21.927 19.299 -6.916 1.00 88.88 247 SER A CA 1
ATOM 1953 C C . SER A 1 247 ? -21.056 20.338 -6.196 1.00 88.88 247 SER A C 1
ATOM 1955 O O . SER A 1 247 ? -20.732 21.350 -6.814 1.00 88.88 247 SER A O 1
ATOM 1957 N N . GLY A 1 248 ? -20.664 20.083 -4.940 1.00 86.62 248 GLY A N 1
ATOM 1958 C CA . GLY A 1 248 ? -19.785 20.955 -4.148 1.00 86.62 248 GLY A CA 1
ATOM 1959 C C . GLY A 1 248 ? -18.327 20.971 -4.612 1.00 86.62 248 GLY A C 1
ATOM 1960 O O . GLY A 1 248 ? -17.615 21.932 -4.346 1.00 86.62 248 GLY A O 1
ATOM 1961 N 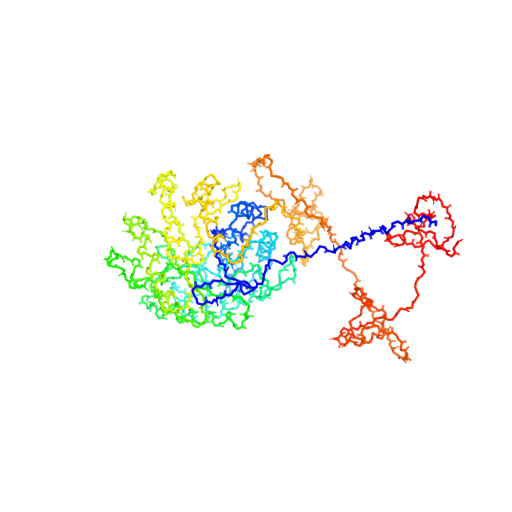N . SER A 1 249 ? -17.920 19.965 -5.384 1.00 92.44 249 SER A N 1
ATOM 1962 C CA . SER A 1 249 ? -16.537 19.717 -5.796 1.00 92.44 249 SER A CA 1
ATOM 1963 C C . SER A 1 249 ? -16.339 19.774 -7.320 1.00 92.44 249 SER A C 1
ATOM 1965 O O . SER A 1 249 ? -15.296 19.383 -7.851 1.00 92.44 249 SER A O 1
ATOM 1967 N N . LYS A 1 250 ? -17.342 20.263 -8.065 1.00 90.44 250 LYS A N 1
ATOM 1968 C CA . LYS A 1 250 ? -17.284 20.353 -9.531 1.00 90.44 250 LYS A CA 1
ATOM 1969 C C . LYS A 1 250 ? -16.125 21.228 -10.000 1.00 90.44 250 LYS A C 1
ATOM 1971 O O . LYS A 1 250 ? -16.002 22.385 -9.613 1.00 90.44 250 LYS A O 1
ATOM 1976 N N . GLY A 1 251 ? -15.335 20.686 -10.924 1.00 89.75 251 GLY A N 1
ATOM 1977 C CA . GLY A 1 251 ? -14.213 21.387 -11.551 1.00 89.75 251 GLY A CA 1
ATOM 1978 C C . GLY A 1 251 ? -12.896 21.303 -10.778 1.00 89.75 251 GLY A C 1
ATOM 1979 O O . GLY A 1 251 ? -11.886 21.780 -11.297 1.00 89.75 251 GLY A O 1
ATOM 1980 N N . LEU A 1 252 ? -12.875 20.677 -9.595 1.00 94.81 252 LEU A N 1
ATOM 1981 C CA . LEU A 1 252 ? -11.631 20.387 -8.886 1.00 94.81 252 LEU A CA 1
ATOM 1982 C C . LEU A 1 252 ? -10.772 19.401 -9.687 1.00 94.81 252 LEU A C 1
ATOM 1984 O O . LEU A 1 252 ? -11.279 18.447 -10.277 1.00 94.81 252 LEU A O 1
ATOM 1988 N N . TYR A 1 253 ? -9.462 19.645 -9.685 1.00 95.75 253 TYR A N 1
ATOM 1989 C CA . TYR A 1 253 ? -8.469 18.872 -10.435 1.00 95.75 253 TYR A CA 1
ATOM 1990 C C . TYR A 1 253 ? -8.529 17.369 -10.127 1.00 95.75 253 TYR A C 1
ATOM 1992 O O . TYR A 1 253 ? -8.539 16.575 -11.061 1.00 95.75 253 TYR A O 1
ATOM 2000 N N . ALA A 1 254 ? -8.681 16.993 -8.853 1.00 96.38 254 ALA A N 1
ATOM 2001 C CA . ALA A 1 254 ? -8.704 15.595 -8.420 1.00 96.38 254 ALA A CA 1
ATOM 2002 C C . ALA A 1 254 ? -9.828 14.753 -9.063 1.00 96.38 254 ALA A C 1
ATOM 2004 O O . ALA A 1 254 ? -9.715 13.540 -9.170 1.00 96.38 254 ALA A O 1
ATOM 2005 N N . TYR A 1 255 ? -10.910 15.371 -9.543 1.00 97.56 255 TYR A N 1
ATOM 2006 C CA . TYR A 1 255 ? -11.994 14.641 -10.211 1.00 97.56 255 TYR A CA 1
ATOM 2007 C C . TYR A 1 255 ? -11.781 14.473 -11.718 1.00 97.56 255 TYR A C 1
ATOM 2009 O O . TYR A 1 255 ? -12.588 13.848 -12.405 1.00 97.56 255 TYR A O 1
ATOM 2017 N N . LYS A 1 256 ? -10.715 15.052 -12.269 1.00 97.00 256 LYS A N 1
ATOM 2018 C CA . LYS A 1 256 ? -10.408 14.957 -13.691 1.00 97.00 256 LYS A CA 1
ATOM 2019 C C . LYS A 1 256 ? -9.610 13.695 -14.004 1.00 97.00 256 LYS A C 1
ATOM 2021 O O . LYS A 1 256 ? -8.928 13.140 -13.157 1.00 97.00 256 LYS A O 1
ATOM 2026 N N . TYR A 1 257 ? -9.630 13.327 -15.279 1.00 97.25 257 TYR A N 1
ATOM 2027 C CA . TYR A 1 257 ? -8.909 12.183 -15.841 1.00 97.25 257 TYR A CA 1
ATOM 2028 C C . TYR A 1 257 ? -7.510 12.562 -16.371 1.00 97.25 257 TYR A C 1
ATOM 2030 O O . TYR A 1 257 ? -6.884 11.790 -17.091 1.00 97.25 257 TYR A O 1
ATOM 2038 N N . GLU A 1 258 ? -7.034 13.780 -16.072 1.00 94.56 258 GLU A N 1
ATOM 2039 C CA . GLU A 1 258 ? -5.790 14.354 -16.621 1.00 94.56 258 GLU A CA 1
ATOM 2040 C C . GLU A 1 258 ? -4.531 13.609 -16.140 1.00 94.56 258 GLU A C 1
ATOM 2042 O O . GLU A 1 258 ? -3.530 13.592 -16.848 1.00 94.56 258 GLU A O 1
ATOM 2047 N N . GLU A 1 259 ? -4.604 12.930 -14.992 1.00 96.25 259 GLU A N 1
ATOM 2048 C CA . GLU A 1 259 ? -3.530 12.065 -14.481 1.00 96.25 259 GLU A CA 1
ATOM 2049 C C . GLU A 1 259 ? -3.499 10.678 -15.135 1.00 96.25 259 GLU A C 1
ATOM 2051 O O . GLU A 1 259 ? -2.618 9.871 -14.841 1.00 96.25 259 GLU A O 1
ATOM 2056 N N . GLY A 1 260 ? -4.433 10.394 -16.048 1.00 96.88 260 GLY A N 1
ATOM 2057 C CA . GLY A 1 260 ? -4.478 9.125 -16.765 1.00 96.88 260 GLY A CA 1
ATOM 2058 C C . GLY A 1 260 ? -5.112 7.984 -15.993 1.00 96.88 260 GLY A C 1
ATOM 2059 O O . GLY A 1 260 ? -4.887 6.830 -16.337 1.00 96.88 260 GLY A O 1
ATOM 2060 N N . THR A 1 261 ? -5.890 8.283 -14.961 1.00 97.75 261 THR A N 1
ATOM 2061 C CA . THR A 1 261 ? -6.653 7.305 -14.189 1.00 97.75 261 THR A CA 1
ATOM 2062 C C . THR A 1 261 ? -8.150 7.549 -14.355 1.00 97.75 261 THR A C 1
ATOM 2064 O O . THR A 1 261 ? -8.601 8.674 -14.569 1.00 97.75 261 THR A O 1
ATOM 2067 N N . ASP A 1 262 ? -8.911 6.461 -14.299 1.00 98.56 262 ASP A N 1
ATOM 2068 C CA . ASP A 1 262 ? -10.368 6.442 -14.181 1.00 98.56 262 ASP A CA 1
ATOM 2069 C C . ASP A 1 262 ? -10.687 5.496 -13.024 1.00 98.56 262 ASP A C 1
ATOM 2071 O O . ASP A 1 262 ? -10.531 4.274 -13.139 1.00 98.56 262 ASP A O 1
ATOM 2075 N N . PHE A 1 263 ? -11.062 6.069 -11.884 1.00 98.81 263 PHE A N 1
ATOM 2076 C CA . PHE A 1 263 ? -11.260 5.323 -10.652 1.00 98.81 263 PHE A CA 1
ATOM 2077 C C . PHE A 1 263 ? -12.379 4.287 -10.777 1.00 98.81 263 PHE A C 1
ATOM 2079 O O . PHE A 1 263 ? -12.236 3.168 -10.274 1.00 98.81 263 PHE A O 1
ATOM 2086 N N . GLU A 1 264 ? -13.481 4.613 -11.458 1.00 98.75 264 GLU A N 1
ATOM 2087 C CA . GLU A 1 264 ? -14.591 3.673 -11.625 1.00 98.75 264 GLU A CA 1
ATOM 2088 C C . GLU A 1 264 ? -14.173 2.500 -12.516 1.00 98.75 264 GLU A C 1
ATOM 2090 O O . GLU A 1 264 ? -14.385 1.339 -12.149 1.00 98.75 264 GLU A O 1
ATOM 2095 N N . THR A 1 265 ? -13.519 2.784 -13.641 1.00 98.75 265 THR A N 1
ATOM 2096 C CA . THR A 1 265 ? -13.068 1.752 -14.581 1.00 98.75 265 THR A CA 1
ATOM 2097 C C . THR A 1 265 ? -12.008 0.838 -13.956 1.00 98.75 265 THR A C 1
ATOM 2099 O O . THR A 1 265 ? -12.103 -0.386 -14.086 1.00 98.75 265 THR A O 1
ATOM 2102 N N . LEU A 1 266 ? -11.044 1.391 -13.212 1.00 98.88 266 LEU A N 1
ATOM 2103 C CA . LEU A 1 266 ? -10.056 0.606 -12.461 1.00 98.88 266 LEU A CA 1
ATOM 2104 C C . LEU A 1 266 ? -10.723 -0.281 -11.401 1.00 98.88 266 LEU A C 1
ATOM 2106 O O . LEU A 1 266 ? -10.410 -1.468 -11.296 1.00 98.88 266 LEU A O 1
ATOM 2110 N N . THR A 1 267 ? -11.690 0.263 -10.657 1.00 98.88 267 THR A N 1
ATOM 2111 C CA . THR A 1 267 ? -12.435 -0.489 -9.634 1.00 98.88 267 THR A CA 1
ATOM 2112 C C . THR A 1 267 ? -13.263 -1.617 -10.256 1.00 98.88 267 THR A C 1
ATOM 2114 O O . THR A 1 267 ? -13.442 -2.673 -9.645 1.00 98.88 267 THR A O 1
ATOM 2117 N N . ALA A 1 268 ? -13.748 -1.451 -11.489 1.00 98.81 268 ALA A N 1
ATOM 2118 C CA . ALA A 1 268 ? -14.562 -2.450 -12.178 1.00 98.81 268 ALA A CA 1
ATOM 2119 C C . ALA A 1 268 ? -13.773 -3.690 -12.647 1.00 98.81 268 ALA A C 1
ATOM 2121 O O . ALA A 1 268 ? -14.387 -4.721 -12.932 1.00 98.81 268 ALA A O 1
ATOM 2122 N N . LEU A 1 269 ? -12.436 -3.640 -12.695 1.00 98.94 269 LEU A N 1
ATOM 2123 C CA . LEU A 1 269 ? -11.603 -4.750 -13.175 1.00 98.94 269 LEU A CA 1
ATOM 2124 C C . LEU A 1 269 ? -11.828 -6.045 -12.370 1.00 98.94 269 LEU A C 1
ATOM 2126 O O . LEU A 1 269 ? -11.840 -6.009 -11.141 1.00 98.94 269 LEU A O 1
ATOM 2130 N N . PRO A 1 270 ? -11.977 -7.218 -13.015 1.00 98.50 270 PRO A N 1
ATOM 2131 C CA . PRO A 1 270 ? -12.402 -8.448 -12.337 1.00 98.50 270 PRO A CA 1
ATOM 2132 C C . PRO A 1 270 ? -11.392 -8.974 -11.310 1.00 98.50 270 PRO A C 1
ATOM 2134 O O . PRO A 1 270 ? -11.797 -9.606 -10.342 1.00 98.50 270 PRO A O 1
ATOM 2137 N N . ASN A 1 271 ? -10.101 -8.698 -11.511 1.00 98.81 271 ASN A N 1
ATOM 2138 C CA . ASN A 1 271 ? -9.014 -9.142 -10.635 1.00 98.81 271 ASN A CA 1
ATOM 2139 C C . ASN A 1 271 ? -8.527 -8.046 -9.672 1.00 98.81 271 ASN A C 1
ATOM 2141 O O . ASN A 1 271 ? -7.497 -8.222 -9.030 1.00 98.81 271 ASN A O 1
ATOM 2145 N N . ILE A 1 272 ? -9.260 -6.933 -9.572 1.00 98.88 272 ILE A N 1
ATOM 2146 C CA . ILE A 1 272 ? -9.112 -5.930 -8.514 1.00 98.88 272 ILE A CA 1
ATOM 2147 C C . ILE A 1 272 ? -10.225 -6.185 -7.497 1.00 98.88 272 ILE A C 1
ATOM 2149 O O . ILE A 1 272 ? -11.400 -5.977 -7.804 1.00 98.88 272 ILE A O 1
ATOM 2153 N N . ASP A 1 273 ? -9.882 -6.678 -6.309 1.00 98.94 273 ASP A N 1
ATOM 2154 C CA . ASP A 1 273 ? -10.879 -7.086 -5.309 1.00 98.94 273 ASP A CA 1
ATOM 2155 C C . ASP A 1 273 ? -11.430 -5.895 -4.516 1.00 98.94 273 ASP A C 1
ATOM 2157 O O . ASP A 1 273 ? -12.595 -5.885 -4.119 1.00 98.94 273 ASP A O 1
ATOM 2161 N N . TYR A 1 274 ? -10.587 -4.886 -4.311 1.00 98.94 274 TYR A N 1
ATOM 2162 C CA . TYR A 1 274 ? -10.928 -3.578 -3.769 1.00 98.94 274 TYR A CA 1
ATOM 2163 C C 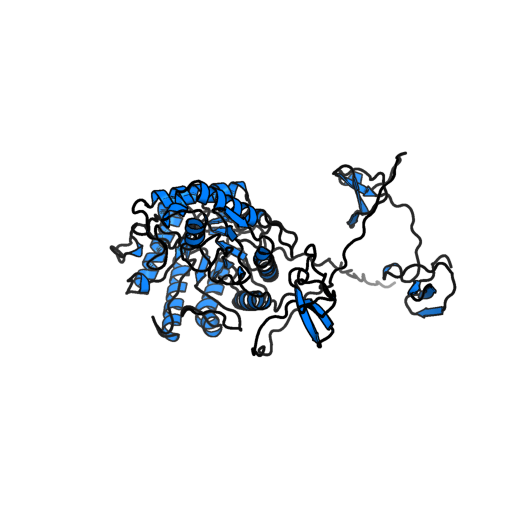. TYR A 1 274 ? -10.038 -2.529 -4.432 1.00 98.94 274 TYR A C 1
ATOM 2165 O O . TYR A 1 274 ? -8.958 -2.853 -4.931 1.00 98.94 274 TYR A O 1
ATOM 2173 N N . ASN A 1 275 ? -10.470 -1.272 -4.431 1.00 98.50 275 ASN A N 1
ATOM 2174 C CA . ASN A 1 275 ? -9.640 -0.185 -4.939 1.00 98.50 275 ASN A CA 1
ATOM 2175 C C . ASN A 1 275 ? -9.404 0.890 -3.883 1.00 98.50 275 ASN A C 1
ATOM 2177 O O . ASN A 1 275 ? -9.990 0.861 -2.798 1.00 98.50 275 ASN A O 1
ATOM 2181 N N . THR A 1 276 ? -8.503 1.810 -4.177 1.00 98.75 276 THR A N 1
ATOM 2182 C CA . THR A 1 276 ? -7.963 2.727 -3.187 1.00 98.75 276 THR A CA 1
ATOM 2183 C C . THR A 1 276 ? -8.032 4.166 -3.662 1.00 98.75 276 THR A C 1
ATOM 2185 O O . THR A 1 276 ? -8.082 4.440 -4.861 1.00 98.75 276 THR A O 1
ATOM 2188 N N . TYR A 1 277 ? -8.114 5.077 -2.703 1.00 98.81 277 TYR A N 1
ATOM 2189 C CA . TYR A 1 277 ? -8.041 6.508 -2.941 1.00 98.81 277 TYR A CA 1
ATOM 2190 C C . TYR A 1 277 ? -7.258 7.180 -1.822 1.00 98.81 277 TYR A C 1
ATOM 2192 O O . TYR A 1 277 ? -7.267 6.723 -0.675 1.00 98.81 277 TYR A O 1
ATOM 2200 N N . HIS A 1 278 ? -6.553 8.246 -2.182 1.00 98.69 278 HIS A N 1
ATOM 2201 C CA . HIS A 1 278 ? -5.667 9.007 -1.310 1.00 98.69 278 HIS A CA 1
ATOM 2202 C C . HIS A 1 278 ? -6.261 10.398 -1.073 1.00 98.69 278 HIS A C 1
ATOM 2204 O O . HIS A 1 278 ? -7.246 10.771 -1.714 1.00 98.69 278 HIS A O 1
ATOM 2210 N N . TYR A 1 279 ? -5.691 11.194 -0.168 1.00 97.81 279 TYR A N 1
ATOM 2211 C CA . TYR A 1 279 ? -6.121 12.579 0.019 1.00 97.81 279 TYR A CA 1
ATOM 2212 C C . TYR A 1 279 ? -5.028 13.490 0.566 1.00 97.81 279 TYR A C 1
ATOM 2214 O O . TYR A 1 279 ? -4.731 13.503 1.764 1.00 97.81 279 TYR A O 1
ATOM 2222 N N . TYR A 1 280 ? -4.517 14.328 -0.334 1.00 97.06 280 TYR A N 1
ATOM 2223 C CA . TYR A 1 280 ? -3.568 15.399 -0.044 1.00 97.06 280 TYR A CA 1
ATOM 2224 C C . TYR A 1 280 ? -4.136 16.727 -0.569 1.00 97.06 280 TY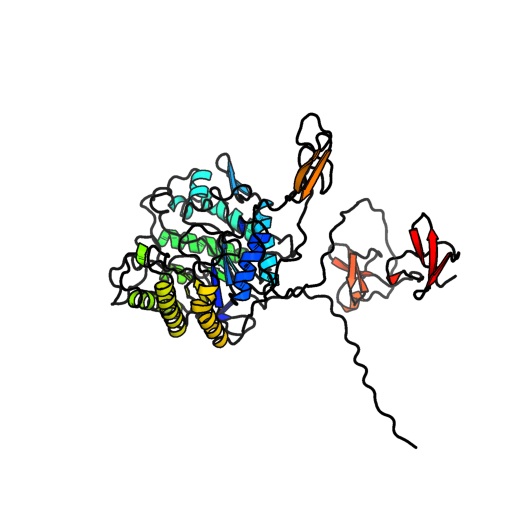R A C 1
ATOM 2226 O O . TYR A 1 280 ? -3.762 17.207 -1.642 1.00 97.06 280 TYR A O 1
ATOM 2234 N N . PRO A 1 281 ? -5.098 17.327 0.155 1.00 95.12 281 PRO A N 1
ATOM 2235 C CA . PRO A 1 281 ? -5.991 18.344 -0.399 1.00 95.12 281 PRO A CA 1
ATOM 2236 C C . PRO A 1 281 ? -5.282 19.625 -0.836 1.00 95.12 281 PRO A C 1
ATOM 2238 O O . PRO A 1 281 ? -5.640 20.218 -1.854 1.00 95.12 281 PRO A O 1
ATOM 2241 N N . ILE A 1 282 ? -4.274 20.062 -0.082 1.00 94.00 282 ILE A N 1
ATOM 2242 C CA . ILE A 1 282 ? -3.625 21.357 -0.307 1.00 94.00 282 ILE A CA 1
ATOM 2243 C C . ILE A 1 282 ? -2.809 21.358 -1.606 1.00 94.00 282 ILE A C 1
ATOM 2245 O O . ILE A 1 282 ? -3.061 22.232 -2.443 1.00 94.00 282 ILE A O 1
ATOM 2249 N N . PRO A 1 283 ? -1.915 20.379 -1.860 1.00 91.94 283 PRO A N 1
ATOM 2250 C CA . PRO A 1 283 ? -1.270 20.233 -3.165 1.00 91.94 283 PRO A CA 1
ATOM 2251 C C . PRO A 1 283 ? -2.250 20.112 -4.340 1.00 91.94 283 PRO A C 1
ATOM 2253 O O . PRO A 1 283 ? -1.935 20.545 -5.446 1.00 91.94 283 PRO A O 1
ATOM 2256 N N . TRP A 1 284 ? -3.448 19.567 -4.114 1.00 94.25 284 TRP A N 1
ATOM 2257 C CA . TRP A 1 284 ? -4.476 19.389 -5.149 1.00 94.25 284 TRP A CA 1
ATOM 2258 C C . TRP A 1 284 ? -5.371 20.620 -5.359 1.00 94.25 284 TRP A C 1
ATOM 2260 O O . TRP A 1 284 ? -6.287 20.591 -6.185 1.00 94.25 284 TRP A O 1
ATOM 2270 N N . GLY A 1 285 ? -5.119 21.712 -4.628 1.00 93.31 285 GLY A N 1
ATOM 2271 C CA . GLY A 1 285 ? -5.861 22.968 -4.742 1.00 93.31 285 GLY A CA 1
ATOM 2272 C C . GLY A 1 285 ? -7.221 22.970 -4.036 1.00 93.31 285 GLY A C 1
ATOM 2273 O O . GLY A 1 285 ? -8.058 23.825 -4.329 1.00 93.31 285 GLY A O 1
ATOM 2274 N N . MET A 1 286 ? -7.462 22.036 -3.116 1.00 94.31 286 MET A N 1
ATOM 2275 C CA . MET A 1 286 ? -8.675 21.990 -2.301 1.00 94.31 286 MET A CA 1
ATOM 2276 C C . MET A 1 286 ? -8.540 22.916 -1.087 1.00 94.31 286 MET A C 1
ATOM 2278 O O . MET A 1 286 ? -7.611 22.791 -0.296 1.00 94.31 286 MET A O 1
ATOM 2282 N N . THR A 1 287 ? -9.487 23.844 -0.927 1.00 92.25 287 THR A N 1
ATOM 2283 C CA . THR A 1 287 ? -9.433 24.890 0.113 1.00 92.25 287 THR A CA 1
ATOM 2284 C C . THR A 1 287 ? -10.400 24.667 1.276 1.00 92.25 287 THR A C 1
ATOM 2286 O O . THR A 1 287 ? -10.040 24.930 2.419 1.00 92.25 287 THR A O 1
ATOM 2289 N N . ASP A 1 288 ? -11.611 24.162 1.023 1.00 94.69 288 ASP A N 1
ATOM 2290 C CA . ASP A 1 288 ? -12.543 23.746 2.078 1.00 94.69 288 ASP A CA 1
ATOM 2291 C C . ASP A 1 288 ? -12.211 22.321 2.537 1.00 94.69 288 ASP A C 1
ATOM 2293 O O . ASP A 1 288 ? -12.760 21.334 2.049 1.00 94.69 288 ASP A O 1
ATOM 2297 N N . LEU A 1 289 ? -11.266 22.218 3.471 1.00 94.62 289 LEU A N 1
ATOM 2298 C CA . LEU A 1 289 ? -10.730 20.943 3.950 1.00 94.62 289 LEU A CA 1
ATOM 2299 C C . LEU A 1 289 ? -11.753 20.066 4.683 1.00 94.62 289 LEU A C 1
ATOM 2301 O O . LEU A 1 289 ? -11.440 18.923 4.986 1.00 94.62 289 LEU A O 1
ATOM 2305 N N . ILE A 1 290 ? -12.948 20.559 5.019 1.00 95.88 290 ILE A N 1
ATOM 2306 C CA . ILE A 1 290 ? -13.984 19.745 5.671 1.00 95.88 290 ILE A CA 1
ATOM 2307 C C . ILE A 1 290 ? -15.014 19.288 4.642 1.00 95.88 290 ILE A C 1
ATOM 2309 O O . ILE A 1 290 ? -15.367 18.105 4.625 1.00 95.88 290 ILE A O 1
ATOM 2313 N N . ALA A 1 291 ? -15.497 20.199 3.794 1.00 96.31 291 ALA A N 1
ATOM 2314 C CA . ALA A 1 291 ? -16.483 19.863 2.774 1.00 96.31 291 ALA A CA 1
ATOM 2315 C C . ALA A 1 291 ? -15.874 19.000 1.664 1.00 96.31 291 ALA A C 1
ATOM 2317 O O . ALA A 1 291 ? -16.477 17.999 1.283 1.00 96.31 291 ALA A O 1
ATOM 2318 N N . HIS A 1 292 ? -14.666 19.328 1.193 1.00 96.94 292 HIS A N 1
ATOM 2319 C CA . HIS A 1 292 ? -14.023 18.562 0.125 1.00 96.94 292 HIS A CA 1
ATOM 2320 C C . HIS A 1 292 ? -13.646 17.146 0.570 1.00 96.94 292 HIS A C 1
ATOM 2322 O O . HIS A 1 292 ? -13.810 16.223 -0.220 1.00 96.94 292 HIS A O 1
ATOM 2328 N N . THR A 1 293 ? -13.233 16.935 1.828 1.00 96.62 293 THR A N 1
ATOM 2329 C CA . THR A 1 293 ? -12.963 15.576 2.339 1.00 96.62 293 THR A CA 1
ATOM 2330 C C . THR A 1 293 ? -14.229 14.738 2.343 1.00 96.62 293 THR A C 1
ATOM 2332 O O . THR A 1 293 ? -14.218 13.588 1.908 1.00 96.62 293 THR A O 1
ATOM 2335 N N . LYS A 1 294 ? -15.341 15.329 2.793 1.00 97.19 294 LYS A N 1
ATOM 2336 C CA . LYS A 1 294 ? -16.636 14.658 2.805 1.00 97.19 294 LYS A CA 1
ATOM 2337 C C . LYS A 1 294 ? -17.061 14.263 1.392 1.00 97.19 294 LYS A C 1
ATOM 2339 O O . LYS A 1 294 ? -17.374 13.098 1.163 1.00 97.19 294 LYS A O 1
ATOM 2344 N N . ASP A 1 295 ? -17.038 15.217 0.462 1.00 97.69 295 ASP A N 1
ATOM 2345 C CA . ASP A 1 295 ? -17.376 14.983 -0.943 1.00 97.69 295 ASP A CA 1
ATOM 2346 C C . ASP A 1 295 ? -16.477 13.895 -1.552 1.00 97.69 295 ASP A C 1
ATOM 2348 O O . ASP A 1 295 ? -16.973 13.003 -2.239 1.00 97.69 295 ASP A O 1
ATOM 2352 N N . TRP A 1 296 ? -15.171 13.935 -1.261 1.00 98.38 296 TRP A N 1
ATOM 2353 C CA . TRP A 1 296 ? -14.196 12.961 -1.749 1.00 98.38 296 TRP A CA 1
ATOM 2354 C C . TRP A 1 296 ? -14.517 11.549 -1.254 1.00 98.38 296 TRP A C 1
ATOM 2356 O O . TRP A 1 296 ? -14.661 10.635 -2.066 1.00 98.38 296 TRP A O 1
ATOM 2366 N N . ILE A 1 297 ? -14.721 11.369 0.054 1.00 98.56 297 ILE A N 1
ATOM 2367 C CA . ILE A 1 297 ? -15.089 10.071 0.636 1.00 98.56 297 ILE A CA 1
ATOM 2368 C C . ILE A 1 297 ? -16.415 9.573 0.044 1.00 98.56 297 ILE A C 1
ATOM 2370 O O . ILE A 1 297 ? -16.502 8.425 -0.395 1.00 98.56 297 ILE A O 1
ATOM 2374 N N . GLU A 1 298 ? -17.451 10.413 0.004 1.00 97.69 298 GLU A N 1
ATOM 2375 C CA . GLU A 1 298 ? -18.780 10.010 -0.471 1.00 97.69 298 GLU A CA 1
ATOM 2376 C C . GLU A 1 298 ? -18.779 9.627 -1.959 1.00 97.69 298 GLU A C 1
ATOM 2378 O O . GLU A 1 298 ? -19.427 8.643 -2.327 1.00 97.69 298 GLU A O 1
ATOM 2383 N N . ALA A 1 299 ? -18.023 10.338 -2.802 1.00 98.50 299 ALA A N 1
ATOM 2384 C CA . ALA A 1 299 ? -17.884 10.021 -4.223 1.00 98.50 299 ALA A CA 1
ATOM 2385 C C . ALA A 1 299 ? -17.242 8.642 -4.446 1.00 98.50 299 ALA A C 1
ATOM 2387 O O . ALA A 1 299 ? -17.771 7.825 -5.205 1.00 98.50 299 ALA A O 1
ATOM 2388 N N . HIS A 1 300 ? -16.156 8.335 -3.732 1.00 98.81 300 HIS A N 1
ATOM 2389 C CA . HIS A 1 300 ? -15.491 7.035 -3.841 1.00 98.81 300 HIS A CA 1
ATOM 2390 C C . HIS A 1 300 ? -16.373 5.911 -3.302 1.00 98.81 300 HIS A C 1
ATOM 2392 O O . HIS A 1 300 ? -16.561 4.895 -3.973 1.00 98.81 300 HIS A O 1
ATOM 2398 N N . GLN A 1 301 ? -16.999 6.105 -2.137 1.00 98.44 301 GLN A N 1
ATOM 2399 C CA . GLN A 1 301 ? -17.927 5.122 -1.573 1.00 98.44 301 GLN A CA 1
ATOM 2400 C C . GLN A 1 301 ? -19.141 4.877 -2.485 1.00 98.44 301 GLN A C 1
ATOM 2402 O O . GLN A 1 301 ? -19.659 3.759 -2.525 1.00 98.44 301 GLN A O 1
ATOM 2407 N N . ALA A 1 302 ? -19.595 5.874 -3.254 1.00 98.50 302 ALA A N 1
ATOM 2408 C CA . ALA A 1 302 ? -20.647 5.685 -4.253 1.00 98.50 302 ALA A CA 1
ATOM 2409 C C . ALA A 1 302 ? -20.207 4.744 -5.389 1.00 98.50 302 ALA A C 1
ATOM 2411 O O . ALA A 1 302 ? -20.985 3.870 -5.781 1.00 98.50 302 ALA A O 1
ATOM 2412 N N . VAL A 1 303 ? -18.962 4.857 -5.863 1.00 98.75 303 VAL A N 1
ATOM 2413 C CA . VAL A 1 303 ? -18.372 3.922 -6.839 1.00 98.75 303 VAL A CA 1
ATOM 2414 C C . VAL A 1 303 ? -18.267 2.511 -6.253 1.00 98.75 303 VAL A C 1
ATOM 2416 O O . VAL A 1 303 ? -18.723 1.556 -6.883 1.00 98.75 303 VAL A O 1
ATOM 2419 N N . GLY A 1 304 ? -17.763 2.370 -5.022 1.00 98.62 304 GLY A N 1
ATOM 2420 C CA . GLY A 1 304 ? -17.688 1.073 -4.335 1.00 98.62 304 GLY A CA 1
ATOM 2421 C C . GLY A 1 304 ? -19.057 0.392 -4.211 1.00 98.62 304 GLY A C 1
ATOM 2422 O O . GLY A 1 304 ? -19.217 -0.775 -4.572 1.00 98.62 304 GLY A O 1
ATOM 2423 N N . LYS A 1 305 ? -20.091 1.145 -3.811 1.00 98.56 305 LYS A N 1
ATOM 2424 C CA . LYS A 1 305 ? -21.485 0.665 -3.747 1.00 98.56 305 LYS A CA 1
ATOM 2425 C C . LYS A 1 305 ? -22.034 0.277 -5.118 1.00 98.56 305 LYS A C 1
ATOM 2427 O O . LYS A 1 305 ? -22.679 -0.763 -5.236 1.00 98.56 305 LYS A O 1
ATOM 2432 N N . LYS A 1 306 ? -21.774 1.081 -6.153 1.00 98.62 306 LYS A N 1
ATOM 2433 C CA . LYS A 1 306 ? -22.200 0.811 -7.536 1.00 98.62 306 LYS A CA 1
ATOM 2434 C C . LYS A 1 306 ? -21.608 -0.493 -8.072 1.00 98.62 306 LYS A C 1
ATOM 2436 O O . LYS A 1 306 ? -22.308 -1.239 -8.753 1.00 98.62 306 LYS A O 1
ATOM 2441 N N . LEU A 1 307 ? -20.343 -0.763 -7.759 1.00 98.62 307 LEU A N 1
ATOM 2442 C CA . LEU A 1 307 ? -19.600 -1.926 -8.251 1.00 98.62 307 LEU A CA 1
ATOM 2443 C C . LEU A 1 307 ? -19.611 -3.117 -7.287 1.00 98.62 307 LEU A C 1
ATOM 2445 O O . LEU A 1 307 ? -19.071 -4.169 -7.622 1.00 98.62 307 LEU A O 1
ATOM 2449 N N . ASN A 1 308 ? -20.249 -2.968 -6.123 1.00 98.44 308 ASN A N 1
ATOM 2450 C CA . ASN A 1 308 ? -20.300 -3.970 -5.064 1.00 98.44 308 ASN A CA 1
ATOM 2451 C C . ASN A 1 308 ? -18.897 -4.449 -4.641 1.00 98.44 308 ASN A C 1
ATOM 2453 O O . ASN A 1 308 ? -18.660 -5.651 -4.519 1.00 98.44 308 ASN A O 1
ATOM 2457 N N . LYS A 1 309 ? -17.978 -3.492 -4.455 1.00 98.69 309 LYS A N 1
ATOM 2458 C CA . LYS A 1 309 ? -16.596 -3.716 -4.012 1.00 98.69 309 LYS A CA 1
ATOM 2459 C C . LYS A 1 309 ? -16.201 -2.742 -2.904 1.00 98.69 309 LYS A C 1
ATOM 2461 O O . LYS A 1 309 ? -16.694 -1.609 -2.896 1.00 98.69 309 LYS A O 1
ATOM 2466 N N . PRO A 1 310 ? -15.305 -3.130 -1.983 1.00 98.81 310 PRO A N 1
ATOM 2467 C CA . PRO A 1 310 ? -14.751 -2.196 -1.015 1.00 98.81 310 PRO A CA 1
ATOM 2468 C C . PRO A 1 310 ? -13.898 -1.139 -1.723 1.00 98.81 310 PRO A C 1
ATOM 2470 O O . PRO A 1 310 ? -13.216 -1.423 -2.711 1.00 98.81 310 PRO A O 1
ATOM 2473 N N . VAL A 1 311 ? -13.909 0.076 -1.184 1.00 98.75 311 VAL A N 1
ATOM 2474 C CA . VAL A 1 311 ? -12.974 1.141 -1.559 1.00 98.75 311 VAL A CA 1
ATOM 2475 C C . VAL A 1 311 ? -12.381 1.752 -0.299 1.00 98.75 311 VAL A C 1
ATOM 2477 O O . VAL A 1 311 ? -13.092 1.958 0.688 1.00 98.75 311 VAL A O 1
ATOM 2480 N N . VAL A 1 312 ? -11.072 1.973 -0.320 1.00 98.75 312 VAL A N 1
ATOM 2481 C CA . VAL A 1 312 ? -10.252 2.179 0.879 1.00 98.75 312 VAL A CA 1
ATOM 2482 C C . VAL A 1 312 ? -9.592 3.545 0.841 1.00 98.75 312 VAL A C 1
ATOM 2484 O O . VAL A 1 312 ? -8.977 3.903 -0.161 1.00 98.75 312 VAL A O 1
ATOM 2487 N N . PHE A 1 313 ? -9.678 4.266 1.958 1.00 98.62 313 PHE A N 1
ATOM 2488 C CA . PHE A 1 313 ? -9.017 5.554 2.118 1.00 98.62 313 PHE A CA 1
ATOM 2489 C C . PHE A 1 313 ? -7.575 5.347 2.607 1.00 98.62 313 PHE A C 1
ATOM 2491 O O . PHE A 1 313 ? -7.324 5.333 3.813 1.00 98.62 313 PHE A O 1
ATOM 2498 N N . GLU A 1 314 ? -6.660 5.043 1.689 1.00 98.62 314 GLU A N 1
ATOM 2499 C CA . GLU A 1 314 ? -5.408 4.341 2.015 1.00 98.62 314 GLU A CA 1
ATOM 2500 C C . GLU A 1 314 ? -4.189 5.227 2.290 1.00 98.62 314 GLU A C 1
ATOM 2502 O O . GLU A 1 314 ? -3.197 4.760 2.852 1.00 98.62 314 GLU A O 1
ATOM 2507 N N . GLU A 1 315 ? -4.271 6.498 1.916 1.00 98.62 315 GLU A N 1
ATOM 2508 C CA . GLU A 1 315 ? -3.345 7.530 2.356 1.00 98.62 315 GLU A CA 1
ATOM 2509 C C . GLU A 1 315 ? -4.100 8.834 2.542 1.00 98.62 315 GLU A C 1
ATOM 2511 O O . GLU A 1 315 ? -4.933 9.222 1.722 1.00 98.62 315 GLU A O 1
ATOM 2516 N N . TRP A 1 316 ? -3.806 9.538 3.624 1.00 98.06 316 TRP A N 1
ATOM 2517 C CA . TRP A 1 316 ? -4.333 10.871 3.850 1.00 98.06 316 TRP A CA 1
ATOM 2518 C C . TRP A 1 316 ? -3.504 11.592 4.892 1.00 98.06 316 TRP A C 1
ATOM 2520 O O . TRP A 1 316 ? -3.048 10.983 5.866 1.00 98.06 316 TRP A O 1
ATOM 2530 N N . GLY A 1 317 ? -3.348 12.900 4.710 1.00 96.81 317 GLY A N 1
ATOM 2531 C CA . GLY A 1 317 ? -2.731 13.720 5.734 1.00 96.81 317 GLY A CA 1
ATOM 2532 C C . GLY A 1 317 ? -2.610 15.203 5.410 1.00 96.81 317 GLY A C 1
ATOM 2533 O O . GLY A 1 317 ? -2.936 15.661 4.316 1.00 96.81 317 GLY A O 1
ATOM 2534 N N . LEU A 1 318 ? -2.139 15.954 6.407 1.00 96.06 318 LEU A N 1
ATOM 2535 C CA . LEU A 1 318 ? -1.796 17.376 6.326 1.00 96.06 318 LEU A CA 1
ATOM 2536 C C . LEU A 1 318 ? -0.369 17.603 6.837 1.00 96.06 318 LEU A C 1
ATOM 2538 O O . LEU A 1 318 ? 0.012 17.063 7.888 1.00 96.06 318 LEU A O 1
ATOM 2542 N N . GLU A 1 319 ? 0.404 18.433 6.132 1.00 93.56 319 GLU A N 1
ATOM 2543 C CA . GLU A 1 319 ? 1.758 18.783 6.556 1.00 93.56 319 GLU A CA 1
ATOM 2544 C C . GLU A 1 319 ? 1.742 19.705 7.782 1.00 93.56 319 GLU A C 1
ATOM 2546 O O . GLU A 1 319 ? 1.108 20.759 7.798 1.00 93.56 319 GLU A O 1
ATOM 2551 N N . THR A 1 320 ? 2.559 19.404 8.786 1.00 90.44 320 THR A N 1
ATOM 2552 C CA . THR A 1 320 ? 2.832 20.323 9.900 1.00 90.44 320 THR A CA 1
ATOM 2553 C C . THR A 1 320 ? 4.307 20.716 9.931 1.00 90.44 320 THR A C 1
ATOM 2555 O O . THR A 1 320 ? 5.157 19.831 9.859 1.00 90.44 320 THR A O 1
ATOM 2558 N N . PRO A 1 321 ? 4.656 22.006 10.090 1.00 89.19 321 PRO A N 1
ATOM 2559 C CA . PRO A 1 321 ? 3.771 23.153 10.328 1.00 89.19 321 PRO A CA 1
ATOM 2560 C C . PRO A 1 321 ? 3.352 23.901 9.044 1.00 89.19 321 PRO A C 1
ATOM 2562 O O . PRO A 1 321 ? 2.901 25.040 9.129 1.00 89.19 321 PRO A O 1
ATOM 2565 N N . LYS A 1 322 ? 3.591 23.333 7.854 1.00 90.12 322 LYS A N 1
ATOM 2566 C CA . LYS A 1 322 ? 3.423 24.039 6.571 1.00 90.12 322 LYS A CA 1
ATOM 2567 C C . LYS A 1 322 ? 1.957 24.309 6.224 1.00 90.12 322 LYS A C 1
ATOM 2569 O O . LYS A 1 322 ? 1.642 25.425 5.821 1.00 90.12 322 LYS A O 1
ATOM 2574 N N . ASP A 1 323 ? 1.099 23.304 6.366 1.00 89.56 323 ASP A N 1
ATOM 2575 C CA . ASP A 1 323 ? -0.307 23.388 5.970 1.00 89.56 323 ASP A CA 1
ATOM 2576 C C . ASP A 1 323 ? -1.194 23.870 7.120 1.00 89.56 323 ASP A C 1
ATOM 2578 O O . ASP A 1 323 ? -2.152 24.612 6.908 1.00 89.56 323 ASP A O 1
ATOM 2582 N N . CYS A 1 324 ? -0.876 23.438 8.341 1.00 92.44 324 CYS A N 1
ATOM 2583 C CA . CYS A 1 324 ? -1.599 23.781 9.560 1.00 92.44 324 CYS A CA 1
ATOM 2584 C C . CYS A 1 324 ? -0.720 23.581 10.806 1.00 92.44 324 CYS A C 1
ATOM 2586 O O . CYS A 1 324 ? 0.360 22.977 10.744 1.00 92.44 324 CYS A O 1
ATOM 2588 N N . SER A 1 325 ? -1.174 24.089 11.954 1.00 94.62 325 SER A N 1
ATOM 2589 C CA . SER A 1 325 ? -0.592 23.737 13.250 1.00 94.62 325 SER A CA 1
ATOM 2590 C C . SER A 1 325 ? -0.912 22.284 13.620 1.00 94.62 325 SER A C 1
ATOM 2592 O O . SER A 1 325 ? -1.844 21.670 13.098 1.00 94.62 325 SER A O 1
ATOM 2594 N N . LYS A 1 326 ? -0.159 21.726 14.570 1.00 93.12 326 LYS A N 1
ATOM 2595 C CA . LYS A 1 326 ? -0.436 20.396 15.129 1.00 93.12 326 LYS A CA 1
ATOM 2596 C C . LYS A 1 326 ? -1.840 20.314 15.741 1.00 93.12 326 LYS A C 1
ATOM 2598 O O . LYS A 1 326 ? -2.559 19.343 15.531 1.00 93.12 326 LYS A O 1
ATOM 2603 N N . GLU A 1 327 ? -2.251 21.352 16.461 1.00 94.81 327 GLU A N 1
ATOM 2604 C CA . GLU A 1 327 ? -3.573 21.439 17.082 1.00 94.81 327 GLU A CA 1
ATOM 2605 C C . GLU A 1 327 ? -4.683 21.491 16.025 1.00 94.81 327 GLU A C 1
ATOM 2607 O O . GLU A 1 327 ? -5.698 20.810 16.166 1.00 94.81 327 GLU A O 1
ATOM 2612 N N . GLU A 1 328 ? -4.484 22.252 14.946 1.00 95.81 328 GLU A N 1
ATOM 2613 C CA . GLU A 1 328 ? -5.413 22.308 13.812 1.00 95.81 328 GLU A CA 1
ATOM 2614 C C . GLU A 1 328 ? -5.514 20.955 13.101 1.00 95.81 328 GLU A C 1
ATOM 2616 O O . GLU A 1 328 ? -6.628 20.487 12.850 1.00 95.81 328 GLU A O 1
ATOM 2621 N N . ARG A 1 329 ? -4.380 20.284 12.850 1.00 95.62 329 ARG A N 1
ATOM 2622 C CA . ARG A 1 329 ? -4.344 18.934 12.266 1.00 95.62 329 ARG A CA 1
ATOM 2623 C C . ARG A 1 329 ? -5.191 17.955 13.070 1.00 95.62 329 ARG A C 1
ATOM 2625 O O . ARG A 1 329 ? -6.028 17.265 12.494 1.00 95.62 329 ARG A O 1
ATOM 2632 N N . ILE A 1 330 ? -5.046 17.947 14.396 1.00 96.38 330 ILE A N 1
ATOM 2633 C CA . ILE A 1 330 ? -5.848 17.100 15.291 1.00 96.38 330 ILE A CA 1
ATOM 2634 C C . ILE A 1 330 ? -7.353 17.379 15.128 1.00 96.38 330 ILE A C 1
ATOM 2636 O O . ILE A 1 330 ? -8.146 16.436 15.087 1.00 96.38 330 ILE A O 1
ATOM 2640 N N . GLN A 1 331 ? -7.774 18.644 15.008 1.00 97.12 331 GLN A N 1
ATOM 2641 C CA . GLN A 1 331 ? -9.195 18.977 14.811 1.00 97.12 331 GLN A CA 1
ATOM 2642 C C . GLN A 1 331 ? -9.717 18.539 13.437 1.00 97.12 331 GLN A C 1
ATOM 2644 O O . GLN A 1 331 ? -10.828 17.999 13.342 1.00 97.12 331 GLN A O 1
ATOM 2649 N N . TYR A 1 332 ? -8.924 18.725 12.378 1.00 97.81 332 TYR A N 1
ATOM 2650 C CA . TYR A 1 332 ? -9.271 18.221 11.049 1.00 97.81 332 TYR A CA 1
ATOM 2651 C C . TYR A 1 332 ? -9.394 16.701 11.059 1.00 97.81 332 TYR A C 1
ATOM 2653 O O . TYR A 1 332 ? -10.405 16.177 10.602 1.00 97.81 332 TYR A O 1
ATOM 2661 N N . TYR A 1 333 ? -8.442 15.994 11.665 1.00 98.00 333 TYR A N 1
ATOM 2662 C CA . TYR A 1 333 ? -8.439 14.534 11.705 1.00 98.00 333 TYR A CA 1
ATOM 2663 C C . TYR A 1 333 ? -9.611 13.976 12.508 1.00 98.00 333 TYR A C 1
ATOM 2665 O O . TYR A 1 333 ? -10.264 13.047 12.041 1.00 98.00 333 TYR A O 1
ATOM 2673 N N . LYS A 1 334 ? -9.982 14.584 13.644 1.00 97.94 334 LYS A N 1
ATOM 2674 C CA . LYS A 1 334 ? -11.214 14.227 14.380 1.00 97.94 334 LYS A CA 1
ATOM 2675 C C . LYS A 1 334 ? -12.470 14.382 13.514 1.00 97.94 334 LYS A C 1
ATOM 2677 O O . LYS A 1 334 ? -13.406 13.591 13.612 1.00 97.94 334 LYS A O 1
ATOM 2682 N N . THR A 1 335 ? -12.493 15.387 12.641 1.00 98.31 335 THR A N 1
ATOM 2683 C CA . THR A 1 335 ? -13.610 15.606 11.712 1.00 98.31 335 THR A CA 1
ATOM 2684 C C . THR A 1 335 ? -13.597 14.597 10.563 1.00 98.31 335 THR A C 1
ATOM 2686 O O . THR A 1 335 ? -14.633 14.011 10.252 1.00 98.31 335 THR A O 1
ATOM 2689 N N . TRP A 1 336 ? -12.441 14.358 9.945 1.00 98.38 336 TRP A N 1
ATOM 2690 C CA . TRP A 1 336 ? -12.289 13.426 8.826 1.00 98.38 336 TRP A CA 1
ATOM 2691 C C . TRP A 1 336 ? -12.568 11.988 9.252 1.00 98.38 336 TRP A C 1
ATOM 2693 O O . TRP A 1 336 ? -13.366 11.313 8.618 1.00 98.38 336 TRP A O 1
ATOM 2703 N N . THR A 1 337 ? -12.015 11.539 10.376 1.00 98.44 337 THR A N 1
ATOM 2704 C CA . THR A 1 337 ? -12.287 10.205 10.939 1.00 98.44 337 THR A CA 1
ATOM 2705 C C . THR A 1 337 ? -13.767 9.993 11.249 1.00 98.44 337 THR A C 1
ATOM 2707 O O . THR A 1 337 ? -14.314 8.927 10.965 1.00 98.44 337 THR A O 1
ATOM 2710 N N . LYS A 1 338 ? -14.475 11.028 11.718 1.00 98.38 338 LYS A N 1
ATOM 2711 C CA . LYS A 1 338 ? -15.937 10.981 11.824 1.00 98.38 338 LYS A CA 1
ATOM 2712 C C . LYS A 1 338 ? -16.619 10.810 10.459 1.00 98.38 338 LYS A C 1
ATOM 2714 O O . LYS A 1 338 ? -17.532 9.998 10.348 1.00 98.38 338 LYS A O 1
ATOM 2719 N N . GLN A 1 339 ? -16.189 11.537 9.428 1.00 98.50 339 GLN A N 1
ATOM 2720 C CA . GLN A 1 339 ? -16.727 11.381 8.069 1.00 98.50 339 GLN A CA 1
ATOM 2721 C C . GLN A 1 339 ? -16.461 9.974 7.506 1.00 98.50 339 GLN A C 1
ATOM 2723 O O . GLN A 1 339 ? -17.339 9.405 6.863 1.00 98.50 339 GLN A O 1
ATOM 2728 N N . ILE A 1 340 ? -15.297 9.384 7.801 1.00 98.50 340 ILE A N 1
ATOM 2729 C CA . ILE A 1 340 ? -14.950 7.998 7.448 1.00 98.50 340 ILE A CA 1
ATOM 2730 C C . ILE A 1 340 ? -15.931 7.012 8.106 1.00 98.50 340 ILE A C 1
ATOM 2732 O O . ILE A 1 340 ? -16.480 6.142 7.425 1.00 98.50 340 ILE A O 1
ATOM 2736 N N . LEU A 1 341 ? -16.209 7.172 9.407 1.00 98.06 341 LEU A N 1
ATOM 2737 C CA . LEU A 1 341 ? -17.182 6.338 10.130 1.00 98.06 341 LEU A CA 1
ATOM 2738 C C . LEU A 1 341 ? -18.598 6.466 9.558 1.00 98.06 341 LEU A C 1
ATOM 2740 O O . LEU A 1 341 ? -19.262 5.446 9.345 1.00 98.06 341 LEU A O 1
ATOM 2744 N N . ASP A 1 342 ? -19.043 7.705 9.330 1.00 98.19 342 ASP A N 1
ATOM 2745 C CA . ASP A 1 342 ? -20.389 8.033 8.851 1.00 98.19 342 ASP A CA 1
ATOM 2746 C C . ASP A 1 342 ? -20.620 7.512 7.417 1.00 98.19 342 ASP A C 1
ATOM 2748 O O . ASP A 1 342 ? -21.726 7.083 7.083 1.00 98.19 342 ASP A O 1
ATOM 2752 N N . ALA A 1 343 ? -19.577 7.498 6.578 1.00 97.94 343 ALA A N 1
ATOM 2753 C CA . ALA A 1 343 ? -19.632 6.990 5.206 1.00 97.94 343 ALA A CA 1
ATOM 2754 C C . ALA A 1 343 ? -19.511 5.456 5.091 1.00 97.94 343 ALA A C 1
ATOM 2756 O O . ALA A 1 343 ? -19.661 4.919 3.992 1.00 97.94 343 ALA A O 1
ATOM 2757 N N . ASP A 1 344 ? -19.296 4.762 6.212 1.00 97.56 344 ASP A N 1
ATOM 2758 C CA . ASP A 1 344 ? -19.107 3.311 6.295 1.00 97.56 344 ASP A CA 1
ATOM 2759 C C . ASP A 1 344 ? -17.891 2.781 5.515 1.00 97.56 344 ASP A C 1
ATOM 2761 O O . ASP A 1 344 ? -17.940 1.706 4.922 1.00 97.56 344 ASP A O 1
ATOM 2765 N N . VAL A 1 345 ? -16.787 3.536 5.519 1.00 98.50 345 VAL A N 1
ATOM 2766 C CA . VAL A 1 345 ? -15.539 3.123 4.861 1.00 98.50 345 VAL A CA 1
ATOM 2767 C C . VAL A 1 345 ? -14.975 1.869 5.561 1.00 98.50 345 VAL A C 1
ATOM 2769 O O . VAL A 1 345 ? -14.773 1.902 6.776 1.00 98.50 345 VAL A O 1
ATOM 2772 N N . PRO A 1 346 ? -14.685 0.769 4.838 1.00 98.12 346 PRO A N 1
ATOM 2773 C CA . PRO A 1 346 ? -14.315 -0.520 5.435 1.00 98.12 346 PRO A CA 1
ATOM 2774 C C . PRO A 1 346 ? -12.863 -0.579 5.938 1.00 98.12 346 PRO A C 1
ATOM 2776 O O . PRO A 1 346 ? -12.539 -1.369 6.824 1.00 98.12 346 PRO A O 1
ATOM 2779 N N . MET A 1 347 ? -11.975 0.249 5.385 1.00 98.62 347 MET A N 1
ATOM 2780 C CA . MET A 1 347 ? -10.587 0.371 5.827 1.00 98.62 347 MET A CA 1
ATOM 2781 C C . MET A 1 347 ? -10.055 1.773 5.545 1.00 98.62 347 MET A C 1
ATOM 2783 O O . MET A 1 347 ? -10.381 2.377 4.521 1.00 98.62 347 MET A O 1
ATOM 2787 N N . ASN A 1 348 ? -9.205 2.264 6.441 1.00 98.38 348 ASN A N 1
ATOM 2788 C CA . ASN A 1 348 ? -8.467 3.507 6.256 1.00 98.38 348 ASN A CA 1
ATOM 2789 C C . ASN A 1 348 ? -7.010 3.332 6.693 1.00 98.38 348 ASN A C 1
ATOM 2791 O O . ASN A 1 348 ? -6.735 2.541 7.598 1.00 98.38 348 ASN A O 1
ATOM 2795 N N . MET A 1 349 ? -6.103 4.083 6.078 1.00 98.62 349 MET A N 1
ATOM 2796 C CA . MET A 1 349 ? -4.698 4.132 6.465 1.00 98.62 349 MET A CA 1
ATOM 2797 C C . MET A 1 349 ? -4.198 5.566 6.289 1.00 98.62 349 MET A C 1
ATOM 2799 O O . MET A 1 349 ? -4.229 6.108 5.191 1.00 98.62 349 MET A O 1
ATOM 2803 N N . PHE A 1 350 ? -3.795 6.223 7.373 1.00 98.19 350 PHE A N 1
ATOM 2804 C CA . PHE A 1 350 ? -3.240 7.576 7.275 1.00 98.19 350 PHE A CA 1
ATOM 2805 C C . PHE A 1 350 ? -1.770 7.525 6.859 1.00 98.19 350 PHE A C 1
ATOM 2807 O O . PHE A 1 350 ? -1.082 6.509 7.028 1.00 98.19 350 PHE A O 1
ATOM 2814 N N . TRP A 1 351 ? -1.278 8.640 6.330 1.00 97.00 351 TRP A N 1
ATOM 2815 C CA . TRP A 1 351 ? 0.143 8.846 6.098 1.00 97.00 351 TRP A CA 1
ATOM 2816 C C . TRP A 1 351 ? 0.691 9.762 7.204 1.00 97.00 351 TRP A C 1
ATOM 2818 O O . TRP A 1 351 ? 0.332 10.933 7.265 1.00 97.00 351 TRP A O 1
ATOM 2828 N N . TYR A 1 352 ? 1.524 9.304 8.139 1.00 94.00 352 TYR A N 1
ATOM 2829 C CA . TYR A 1 352 ? 2.004 7.941 8.419 1.00 94.00 352 TYR A CA 1
ATOM 2830 C C . TYR A 1 352 ? 2.615 7.891 9.837 1.00 94.00 352 TYR A C 1
ATOM 2832 O O . TYR A 1 352 ? 2.722 8.923 10.513 1.00 94.00 352 TYR A O 1
ATOM 2840 N N . THR A 1 353 ? 3.034 6.709 10.299 1.00 90.88 353 THR A N 1
ATOM 2841 C CA . THR A 1 353 ? 3.704 6.523 11.604 1.00 90.88 353 THR A CA 1
ATOM 2842 C C . THR A 1 353 ? 5.152 6.085 11.476 1.00 90.88 353 THR A C 1
ATOM 2844 O O . THR A 1 353 ? 5.545 5.418 10.521 1.00 90.88 353 THR A O 1
ATOM 2847 N N . VAL A 1 354 ? 5.931 6.399 12.510 1.00 84.94 354 VAL A N 1
ATOM 2848 C CA . VAL A 1 354 ? 7.337 6.012 12.658 1.00 84.94 354 VAL A CA 1
ATOM 2849 C C . VAL A 1 354 ? 7.564 5.381 14.028 1.00 84.94 354 VAL A C 1
ATOM 2851 O O . VAL A 1 354 ? 6.743 5.542 14.929 1.00 84.94 354 VAL A O 1
ATOM 2854 N N . GLY A 1 355 ? 8.683 4.674 14.189 1.00 80.62 355 GLY A N 1
ATOM 2855 C CA . GLY A 1 355 ? 9.124 4.187 15.494 1.00 80.62 355 GLY A CA 1
ATOM 2856 C C . GLY A 1 355 ? 9.663 5.304 16.395 1.00 80.62 355 GLY A C 1
ATOM 2857 O O . GLY A 1 355 ? 9.822 6.454 15.979 1.00 80.62 355 GLY A O 1
ATOM 2858 N N . ALA A 1 356 ? 10.016 4.952 17.634 1.00 73.19 356 ALA A N 1
ATOM 2859 C CA . ALA A 1 356 ? 10.578 5.887 18.618 1.00 73.19 356 ALA A CA 1
ATOM 2860 C C . ALA A 1 356 ? 11.918 6.530 18.195 1.00 73.19 356 ALA A C 1
ATOM 2862 O O . ALA A 1 356 ? 12.368 7.499 18.808 1.00 73.19 356 ALA A O 1
ATOM 2863 N N . ASP A 1 357 ? 12.566 6.010 17.152 1.00 69.44 357 ASP A N 1
ATOM 2864 C CA . ASP A 1 357 ? 13.766 6.587 16.550 1.00 69.44 357 ASP A CA 1
ATOM 2865 C C . ASP A 1 357 ? 13.471 7.748 15.580 1.00 69.44 357 ASP A C 1
ATOM 2867 O O . ASP A 1 357 ? 14.409 8.374 15.086 1.00 69.44 357 ASP A O 1
ATOM 2871 N N . TYR A 1 358 ? 12.190 8.068 15.352 1.00 65.50 358 TYR A N 1
ATOM 2872 C CA . TYR A 1 358 ? 11.707 9.177 14.523 1.00 65.50 358 TYR A CA 1
ATOM 2873 C C . TYR A 1 358 ? 12.344 9.218 13.128 1.00 65.50 358 TYR A C 1
ATOM 2875 O O . TYR A 1 358 ? 12.815 10.258 12.662 1.00 65.50 358 TYR A O 1
ATOM 2883 N N . TYR A 1 359 ? 12.354 8.074 12.445 1.00 61.25 359 TYR A N 1
ATOM 2884 C CA . TYR A 1 359 ? 12.803 8.001 11.061 1.00 61.25 359 TYR A CA 1
ATOM 2885 C C . TYR A 1 359 ? 11.718 8.493 10.097 1.00 61.25 359 TYR A C 1
ATOM 2887 O O . TYR A 1 359 ? 10.800 7.758 9.749 1.00 61.25 359 TYR A O 1
ATOM 2895 N N . GLY A 1 360 ? 11.848 9.736 9.647 1.00 60.09 360 GLY A N 1
ATOM 2896 C CA . GLY A 1 360 ? 11.013 10.313 8.603 1.00 60.09 360 GLY A CA 1
ATOM 2897 C C . GLY A 1 360 ? 11.420 11.757 8.324 1.00 60.09 360 GLY A C 1
ATOM 2898 O O . GLY A 1 360 ? 11.949 12.445 9.199 1.00 60.09 360 GLY A O 1
ATOM 2899 N N . THR A 1 361 ? 11.252 12.195 7.081 1.00 62.22 361 THR A N 1
ATOM 2900 C CA . THR A 1 361 ? 11.793 13.480 6.598 1.00 62.22 361 THR A CA 1
ATOM 2901 C C . THR A 1 361 ? 10.733 14.434 6.069 1.00 62.22 361 THR A C 1
ATOM 2903 O O . THR A 1 361 ? 11.060 15.569 5.730 1.00 62.22 361 THR A O 1
ATOM 2906 N N . ASP A 1 362 ? 9.487 13.990 5.971 1.00 74.88 362 ASP A N 1
ATOM 2907 C CA . ASP A 1 362 ? 8.357 14.779 5.502 1.00 74.88 362 ASP A CA 1
ATOM 2908 C C . ASP A 1 362 ? 7.456 15.202 6.674 1.00 74.88 362 ASP A C 1
ATOM 2910 O O . ASP A 1 362 ? 7.458 14.657 7.780 1.00 74.88 362 ASP A O 1
ATOM 2914 N N . ASN A 1 363 ? 6.690 16.255 6.435 1.00 88.38 363 ASN A N 1
ATOM 2915 C CA . ASN A 1 363 ? 5.954 16.972 7.470 1.00 88.38 363 ASN A CA 1
ATOM 2916 C C . ASN A 1 363 ? 4.633 16.285 7.873 1.00 88.38 363 ASN A C 1
ATOM 2918 O O . ASN A 1 363 ? 3.822 16.883 8.583 1.00 88.38 363 ASN A O 1
ATOM 2922 N N . TYR A 1 364 ? 4.398 15.046 7.432 1.00 93.19 364 TYR A N 1
ATOM 2923 C CA . TYR A 1 364 ? 3.150 14.307 7.643 1.00 93.19 364 TYR A CA 1
ATOM 2924 C C . TYR A 1 364 ? 3.176 13.343 8.835 1.00 93.19 364 TYR A C 1
ATOM 2926 O O . TYR A 1 364 ? 2.127 12.842 9.220 1.00 93.19 364 TYR A O 1
ATOM 2934 N N . ILE A 1 365 ? 4.337 13.100 9.452 1.00 91.69 365 ILE A N 1
ATOM 2935 C CA . ILE A 1 365 ? 4.476 12.143 10.563 1.00 91.69 365 ILE A CA 1
ATOM 2936 C C . ILE A 1 365 ? 3.521 12.491 11.714 1.00 91.69 365 ILE A C 1
ATOM 2938 O O . ILE A 1 365 ? 3.524 13.627 12.210 1.00 91.69 365 ILE A O 1
ATOM 2942 N N . LEU A 1 366 ? 2.767 11.496 12.191 1.00 91.56 366 LEU A N 1
ATOM 2943 C CA . LEU A 1 366 ? 2.044 11.570 13.461 1.00 91.56 366 LEU A CA 1
ATOM 2944 C C . LEU A 1 366 ? 2.912 10.985 14.572 1.00 91.56 366 LEU A C 1
ATOM 2946 O O . LEU A 1 366 ? 3.334 9.829 14.516 1.00 91.56 366 LEU A O 1
ATOM 2950 N N . LYS A 1 367 ? 3.161 11.791 15.602 1.00 87.50 367 LYS A N 1
ATOM 2951 C CA . LYS A 1 367 ? 3.806 11.329 16.835 1.00 87.50 367 LYS A CA 1
ATOM 2952 C C . LYS A 1 367 ? 2.793 10.616 17.732 1.00 87.50 367 LYS A C 1
ATOM 2954 O O . LYS A 1 367 ? 1.591 10.812 17.582 1.00 87.50 367 LYS A O 1
ATOM 2959 N N . GLU A 1 368 ? 3.271 9.834 18.699 1.00 88.69 368 GLU A N 1
ATOM 2960 C CA . GLU A 1 368 ? 2.404 9.036 19.583 1.00 88.69 368 GLU A CA 1
ATOM 2961 C C . GLU A 1 368 ? 1.330 9.851 20.321 1.00 88.69 368 GLU A C 1
ATOM 2963 O O . GLU A 1 368 ? 0.213 9.372 20.504 1.00 88.69 368 GLU A O 1
ATOM 2968 N N . ASP A 1 369 ? 1.622 11.090 20.721 1.00 90.50 369 ASP A N 1
ATOM 2969 C CA . ASP A 1 369 ? 0.631 11.953 21.369 1.00 90.50 369 ASP A CA 1
ATOM 2970 C C . ASP A 1 369 ? -0.483 12.388 20.399 1.00 90.50 369 ASP A C 1
ATOM 2972 O O . ASP A 1 369 ? -1.649 12.442 20.782 1.00 90.50 369 ASP A O 1
ATOM 2976 N N . GLU A 1 370 ? -0.156 12.608 19.123 1.00 93.31 370 GLU A N 1
ATOM 2977 C CA . GLU A 1 370 ? -1.145 12.885 18.072 1.00 93.31 370 GLU A CA 1
ATOM 2978 C C . GLU A 1 370 ? -1.969 11.651 17.721 1.00 93.31 370 GLU A C 1
ATOM 2980 O O . GLU A 1 370 ? -3.178 11.774 17.529 1.00 93.31 370 GLU A O 1
ATOM 2985 N N . LEU A 1 371 ? -1.343 10.471 17.670 1.00 95.62 371 LEU A N 1
ATOM 2986 C CA . LEU A 1 371 ? -2.044 9.199 17.476 1.00 95.62 371 LEU A CA 1
ATOM 2987 C C . LEU A 1 371 ? -3.062 8.972 18.592 1.00 95.62 371 LEU A C 1
ATOM 2989 O O . LEU A 1 371 ? -4.248 8.795 18.316 1.00 95.62 371 LEU A O 1
ATOM 2993 N N . THR A 1 372 ? -2.609 9.100 19.840 1.00 95.94 372 THR A N 1
ATOM 2994 C CA . THR A 1 372 ? -3.450 8.938 21.031 1.00 95.94 372 THR A CA 1
ATOM 2995 C C . THR A 1 372 ? -4.653 9.877 20.996 1.00 95.94 372 THR A C 1
ATOM 2997 O O . THR A 1 372 ? -5.772 9.486 21.324 1.00 95.94 372 THR A O 1
ATOM 3000 N N . GLU A 1 373 ? -4.449 11.135 20.600 1.00 97.00 373 GLU A N 1
ATOM 3001 C CA . GLU A 1 373 ? -5.521 12.126 20.642 1.00 97.00 373 GLU A CA 1
ATOM 3002 C C . GLU A 1 373 ? -6.473 12.066 19.434 1.00 97.00 373 GLU A C 1
ATOM 3004 O O . GLU A 1 373 ? -7.673 12.326 19.584 1.00 97.00 373 GLU A O 1
ATOM 3009 N N . SER A 1 374 ? -5.958 11.793 18.232 1.00 95.50 374 SER A N 1
ATOM 3010 C CA . SER A 1 374 ? -6.714 11.951 16.978 1.00 95.50 374 SER A CA 1
ATOM 3011 C C . SER A 1 374 ? -7.086 10.644 16.279 1.00 95.50 374 SER A C 1
ATOM 3013 O O . SER A 1 374 ? -8.061 10.644 15.528 1.00 95.50 374 SER A O 1
ATOM 3015 N N . ILE A 1 375 ? -6.365 9.548 16.533 1.00 97.94 375 ILE A N 1
ATOM 3016 C CA . ILE A 1 375 ? -6.528 8.272 15.821 1.00 97.94 375 ILE A CA 1
ATOM 3017 C C . ILE A 1 375 ? -7.106 7.183 16.730 1.00 97.94 375 ILE A C 1
ATOM 3019 O O . ILE A 1 375 ? -8.060 6.523 16.323 1.00 97.94 375 ILE A O 1
ATOM 3023 N N . ASP A 1 376 ? -6.611 7.020 17.961 1.00 98.25 376 ASP A N 1
ATOM 3024 C CA . ASP A 1 376 ? -7.028 5.921 18.853 1.00 98.25 376 ASP A CA 1
ATOM 3025 C C . ASP A 1 376 ? -8.552 5.848 19.084 1.00 98.25 376 ASP A C 1
ATOM 3027 O O . ASP A 1 376 ? -9.114 4.761 18.910 1.00 98.25 376 ASP A O 1
ATOM 3031 N N . PRO A 1 377 ? -9.269 6.962 19.370 1.00 98.38 377 PRO A N 1
ATOM 3032 C CA . PRO A 1 377 ? -10.724 6.912 19.549 1.00 98.38 377 PRO A CA 1
ATOM 3033 C C . PRO A 1 377 ? -11.466 6.440 18.293 1.00 98.38 377 PRO A C 1
ATOM 3035 O O . PRO A 1 377 ? -12.510 5.794 18.368 1.00 98.38 377 PRO A O 1
ATOM 3038 N N . PHE A 1 378 ? -10.934 6.772 17.118 1.00 98.25 378 PHE A N 1
ATOM 3039 C CA . PHE A 1 378 ? -11.504 6.362 15.843 1.00 98.25 378 PHE A CA 1
ATOM 3040 C C . PHE A 1 378 ? -11.195 4.890 15.528 1.00 98.25 378 PHE A C 1
ATOM 3042 O O . PHE A 1 378 ? -12.086 4.166 15.081 1.00 98.25 378 PHE A O 1
ATOM 3049 N N . THR A 1 379 ? -9.979 4.423 15.814 1.00 98.31 379 THR A N 1
ATOM 3050 C CA . THR A 1 379 ? -9.604 3.007 15.697 1.00 98.31 379 THR A CA 1
ATOM 3051 C C . THR A 1 379 ? -10.488 2.121 16.579 1.00 98.31 379 THR A C 1
ATOM 3053 O O . THR A 1 379 ? -10.960 1.078 16.122 1.00 98.31 379 THR A O 1
ATOM 3056 N N . GLU A 1 380 ? -10.776 2.544 17.813 1.00 98.06 380 GLU A N 1
ATOM 3057 C CA . GLU A 1 380 ? -11.711 1.842 18.701 1.00 98.06 380 GLU A CA 1
ATOM 3058 C C . GLU A 1 380 ? -13.124 1.783 18.098 1.00 98.06 380 GLU A C 1
ATOM 3060 O O . GLU A 1 380 ? -13.700 0.699 17.990 1.00 98.06 380 GLU A O 1
ATOM 3065 N N . ALA A 1 381 ? -13.640 2.905 17.586 1.00 98.25 381 ALA A N 1
ATOM 3066 C CA . ALA A 1 381 ? -14.952 2.949 16.938 1.00 98.25 381 ALA A CA 1
ATOM 3067 C C . ALA A 1 381 ? -15.047 2.048 15.688 1.00 98.25 381 ALA A C 1
ATOM 3069 O O . ALA A 1 381 ? -16.082 1.426 15.447 1.00 98.25 381 ALA A O 1
ATOM 3070 N N . MET A 1 382 ? -13.979 1.936 14.891 1.00 97.88 382 MET A N 1
ATOM 3071 C CA . MET A 1 382 ? -13.921 1.008 13.750 1.00 97.88 382 MET A CA 1
ATOM 3072 C C . MET A 1 382 ? -13.989 -0.456 14.209 1.00 97.88 382 MET A C 1
ATOM 3074 O O . MET A 1 382 ? -14.730 -1.261 13.639 1.00 97.88 382 MET A O 1
ATOM 3078 N N . LEU A 1 383 ? -13.274 -0.811 15.278 1.00 95.81 383 LEU A N 1
ATOM 3079 C CA . LEU A 1 383 ? -13.316 -2.160 15.849 1.00 95.81 383 LEU A CA 1
ATOM 3080 C C . LEU A 1 383 ? -14.682 -2.517 16.426 1.00 95.81 383 LEU A C 1
ATOM 3082 O O . LEU A 1 383 ? -15.134 -3.651 16.273 1.00 95.81 383 LEU A O 1
ATOM 3086 N N . GLU A 1 384 ? -15.365 -1.570 17.062 1.00 97.06 384 GLU A N 1
ATOM 3087 C CA . GLU A 1 384 ? -16.719 -1.776 17.583 1.00 97.06 384 GLU A CA 1
ATOM 3088 C C . GLU A 1 384 ? -17.747 -2.061 16.479 1.00 97.06 384 GLU A C 1
ATOM 3090 O O . GLU A 1 384 ? -18.728 -2.763 16.725 1.00 97.06 384 GLU A O 1
ATOM 3095 N N . LYS A 1 385 ? -17.509 -1.587 15.247 1.00 95.50 385 LYS A N 1
ATOM 3096 C CA . LYS A 1 385 ? -18.340 -1.910 14.072 1.00 95.50 385 LYS A CA 1
ATOM 3097 C C . LYS A 1 385 ? -18.095 -3.315 13.508 1.00 95.50 385 LYS A C 1
ATOM 3099 O O . LYS A 1 385 ? -18.835 -3.741 12.621 1.00 95.50 385 LYS A O 1
ATOM 3104 N N . SER A 1 386 ? -17.057 -4.016 13.963 1.00 96.44 386 SER A N 1
ATOM 3105 C CA . SER A 1 386 ? -16.648 -5.314 13.418 1.00 96.44 386 SER A CA 1
ATOM 3106 C C . SER A 1 386 ? -17.312 -6.489 14.142 1.00 96.44 386 SER A C 1
ATOM 3108 O O . SER A 1 386 ? -17.344 -6.531 15.370 1.00 96.44 386 SER A O 1
ATOM 3110 N N . ASP A 1 387 ? -17.737 -7.508 13.389 1.00 95.94 387 ASP A N 1
ATOM 3111 C CA . ASP A 1 387 ? -18.168 -8.803 13.944 1.00 95.94 387 ASP A CA 1
ATOM 3112 C C . ASP A 1 387 ? -16.965 -9.643 14.417 1.00 95.94 387 ASP A C 1
ATOM 3114 O O . ASP A 1 387 ? -17.089 -10.550 15.249 1.00 95.94 387 ASP A O 1
ATOM 3118 N N . TYR A 1 388 ? -15.781 -9.354 13.870 1.00 90.44 388 TYR A N 1
ATOM 3119 C CA . TYR A 1 388 ? -14.497 -9.898 14.293 1.00 90.44 388 TYR A CA 1
ATOM 3120 C C . TYR A 1 388 ? -13.523 -8.767 14.620 1.00 90.44 388 TYR A C 1
ATOM 3122 O O . TYR A 1 388 ? -13.138 -7.993 13.751 1.00 90.44 388 TYR A O 1
ATOM 3130 N N . GLN A 1 389 ? -13.104 -8.685 15.882 1.00 90.69 389 GLN A N 1
ATOM 3131 C CA . GLN A 1 389 ? -12.147 -7.683 16.343 1.00 90.69 389 GLN A CA 1
ATOM 3132 C C . GLN A 1 389 ? -10.727 -8.245 16.281 1.00 90.69 389 GLN A C 1
ATOM 3134 O O . GLN A 1 389 ? -10.270 -8.899 17.223 1.00 90.69 389 GLN A O 1
ATOM 3139 N N . LEU A 1 390 ? -10.020 -7.985 15.181 1.00 91.06 390 LEU A N 1
ATOM 3140 C CA . LEU A 1 390 ? -8.589 -8.262 15.111 1.00 91.06 390 LEU A CA 1
ATOM 3141 C C . LEU A 1 390 ? -7.849 -7.244 15.983 1.00 91.06 390 LEU A C 1
ATOM 3143 O O . LEU A 1 390 ? -7.715 -6.083 15.614 1.00 91.06 390 LEU A O 1
ATOM 3147 N N . LYS A 1 391 ? -7.380 -7.673 17.154 1.00 93.44 391 LYS A N 1
ATOM 3148 C CA . LYS A 1 391 ? -6.520 -6.848 18.008 1.00 93.44 391 LYS A CA 1
ATOM 3149 C C . LYS A 1 391 ? -5.057 -7.162 17.733 1.00 93.44 391 LYS A C 1
ATOM 3151 O O . LYS A 1 391 ? -4.676 -8.339 17.653 1.00 93.44 391 LYS A O 1
ATOM 3156 N N . THR A 1 392 ? -4.257 -6.111 17.611 1.00 93.62 392 THR A N 1
ATOM 3157 C CA . THR A 1 392 ? -2.799 -6.212 17.578 1.00 93.62 392 THR A CA 1
ATOM 3158 C C . THR A 1 392 ? -2.269 -6.755 18.908 1.00 93.62 392 THR A C 1
ATOM 3160 O O . THR A 1 392 ? -2.953 -6.753 19.936 1.00 93.62 392 THR A O 1
ATOM 3163 N N . LYS A 1 393 ? -1.028 -7.236 18.893 1.00 87.12 393 LYS A N 1
ATOM 3164 C CA . LYS A 1 393 ? -0.292 -7.649 20.089 1.00 87.12 393 LYS A CA 1
ATOM 3165 C C . LYS A 1 393 ? 0.889 -6.714 20.275 1.00 87.12 393 LYS A C 1
ATOM 3167 O O . LYS A 1 393 ? 1.773 -6.662 19.422 1.00 87.12 393 LYS A O 1
ATOM 3172 N N . SER A 1 394 ? 0.909 -5.988 21.388 1.00 83.25 394 SER A N 1
ATOM 3173 C CA . SER A 1 394 ? 2.051 -5.160 21.771 1.00 83.25 394 SER A CA 1
ATOM 3174 C C . SER A 1 394 ? 3.199 -6.057 22.217 1.00 83.25 394 SER A C 1
ATOM 3176 O O . SER A 1 394 ? 3.276 -6.473 23.368 1.00 83.25 394 SER A O 1
ATOM 3178 N N . ILE A 1 395 ? 4.077 -6.372 21.273 1.00 70.81 395 ILE A N 1
ATOM 3179 C CA . ILE A 1 395 ? 5.320 -7.098 21.512 1.00 70.81 395 ILE A CA 1
ATOM 3180 C C . ILE A 1 395 ? 6.451 -6.110 21.269 1.00 70.81 395 ILE A C 1
ATOM 3182 O O . ILE A 1 395 ? 6.467 -5.455 20.223 1.00 70.81 395 ILE A O 1
ATOM 3186 N N . GLY A 1 396 ? 7.372 -6.019 22.233 1.00 64.44 396 GLY A N 1
ATOM 3187 C CA . GLY A 1 396 ? 8.640 -5.315 22.054 1.00 64.44 396 GLY A CA 1
ATOM 3188 C C . GLY A 1 396 ? 9.515 -5.987 20.987 1.00 64.44 396 GLY A C 1
ATOM 3189 O O . GLY A 1 396 ? 9.032 -6.764 20.164 1.00 64.44 396 GLY A O 1
ATOM 3190 N N . ARG A 1 397 ? 10.821 -5.720 21.010 1.00 67.19 397 ARG A N 1
ATOM 3191 C CA . ARG A 1 397 ? 11.762 -6.273 20.026 1.00 67.19 397 ARG A CA 1
ATOM 3192 C C . ARG A 1 397 ? 11.590 -7.782 19.842 1.00 67.19 397 ARG A C 1
ATOM 3194 O O . ARG A 1 397 ? 11.465 -8.519 20.824 1.00 67.19 397 ARG A O 1
ATOM 3201 N N . THR A 1 398 ? 11.596 -8.219 18.589 1.00 61.88 398 THR A N 1
ATOM 3202 C CA . THR A 1 398 ? 11.388 -9.628 18.248 1.00 61.88 398 THR A CA 1
ATOM 3203 C C . THR A 1 398 ? 12.614 -10.472 18.607 1.00 61.88 398 THR A C 1
ATOM 3205 O O . THR A 1 398 ? 13.741 -9.974 18.669 1.00 61.88 398 THR A O 1
ATOM 3208 N N . ASP A 1 399 ? 12.401 -11.764 18.852 1.00 56.16 399 ASP A N 1
ATOM 3209 C CA . ASP A 1 399 ? 13.452 -12.771 19.043 1.00 56.16 399 ASP A CA 1
ATOM 3210 C C . ASP A 1 399 ? 13.813 -13.498 17.738 1.00 56.16 399 ASP A C 1
ATOM 3212 O O . ASP A 1 399 ? 14.485 -14.532 17.776 1.00 56.16 399 ASP A O 1
ATOM 3216 N N . LEU A 1 400 ? 13.385 -12.953 16.589 1.00 59.41 400 LEU A N 1
ATOM 3217 C CA . LEU A 1 400 ? 13.648 -13.532 15.278 1.00 59.41 400 LEU A CA 1
ATOM 3218 C C . LEU A 1 400 ? 15.163 -13.734 15.111 1.00 59.41 400 LEU A C 1
ATOM 3220 O O . LEU A 1 400 ? 15.928 -12.761 15.168 1.00 59.41 400 LEU A O 1
ATOM 3224 N N . PRO A 1 401 ? 15.628 -14.987 14.947 1.00 50.31 401 PRO A N 1
ATOM 3225 C CA . PRO A 1 401 ? 17.047 -15.261 14.844 1.00 50.31 401 PRO A CA 1
ATOM 3226 C C . PRO A 1 401 ? 17.589 -14.551 13.608 1.00 50.31 401 PRO A C 1
ATOM 3228 O O . PRO A 1 401 ? 17.063 -14.698 12.508 1.00 50.31 401 PRO A O 1
ATOM 3231 N N . SER A 1 402 ? 18.661 -13.779 13.783 1.00 52.16 402 SER A N 1
ATOM 3232 C CA . SER A 1 402 ? 19.360 -13.180 12.651 1.00 52.16 402 SER A CA 1
ATOM 3233 C C . SER A 1 402 ? 19.752 -14.288 11.670 1.00 52.16 402 SER A C 1
ATOM 3235 O O . SER A 1 402 ? 20.469 -15.224 12.037 1.00 52.16 402 SER A O 1
ATOM 3237 N N . ILE A 1 403 ? 19.256 -14.209 10.436 1.00 51.31 403 ILE A N 1
ATOM 3238 C CA . ILE A 1 403 ? 19.506 -15.244 9.438 1.00 51.31 403 ILE A CA 1
ATOM 3239 C C . ILE A 1 403 ? 20.874 -14.979 8.823 1.00 51.31 403 ILE A C 1
ATOM 3241 O O . ILE A 1 403 ? 21.070 -14.024 8.076 1.00 51.31 403 ILE A O 1
ATOM 3245 N N . TYR A 1 404 ? 21.825 -15.855 9.133 1.00 58.31 404 TYR A N 1
ATOM 3246 C CA . TYR A 1 404 ? 23.136 -15.876 8.497 1.00 58.31 404 TYR A CA 1
ATOM 3247 C C . TYR A 1 404 ? 23.200 -17.077 7.568 1.00 58.31 404 TYR A C 1
ATOM 3249 O O . TYR A 1 404 ? 23.006 -18.215 8.001 1.00 58.31 404 TYR A O 1
ATOM 3257 N N . TRP A 1 405 ? 23.518 -16.847 6.299 1.00 59.34 405 TRP A N 1
ATOM 3258 C CA . TRP A 1 405 ? 23.829 -17.932 5.377 1.00 59.34 405 TRP A CA 1
ATOM 3259 C C . TRP A 1 405 ? 25.227 -17.786 4.808 1.00 59.34 405 TRP A C 1
ATOM 3261 O O . TRP A 1 405 ? 25.806 -16.698 4.697 1.00 59.34 405 TRP A O 1
ATOM 3271 N N . LYS A 1 406 ? 25.774 -18.947 4.465 1.00 65.25 406 LYS A N 1
ATOM 3272 C CA . LYS A 1 406 ? 27.080 -19.067 3.851 1.00 65.25 406 LYS A CA 1
ATOM 3273 C C . LYS A 1 406 ? 27.054 -18.421 2.472 1.00 65.25 406 LYS A C 1
ATOM 3275 O O . LYS A 1 406 ? 26.230 -18.773 1.633 1.00 65.25 406 LYS A O 1
ATOM 3280 N N . VAL A 1 407 ? 27.997 -17.518 2.241 1.00 65.38 407 VAL A N 1
ATOM 3281 C CA . VAL A 1 407 ? 28.293 -16.981 0.913 1.00 65.38 407 VAL A CA 1
ATOM 3282 C C . VAL A 1 407 ? 29.517 -17.725 0.395 1.00 65.38 407 VAL A C 1
ATOM 3284 O O . VAL A 1 407 ? 30.516 -17.858 1.105 1.00 65.38 407 VAL A O 1
ATOM 3287 N N . GLU A 1 408 ? 29.435 -18.267 -0.818 1.00 72.94 408 GLU A N 1
ATOM 3288 C CA . GLU A 1 408 ? 30.538 -19.022 -1.413 1.00 72.94 408 GLU A CA 1
ATOM 3289 C C . GLU A 1 408 ? 31.807 -18.153 -1.493 1.00 72.94 408 GLU A C 1
ATOM 3291 O O . GLU A 1 408 ? 31.783 -17.030 -1.990 1.00 72.94 408 GLU A O 1
ATOM 3296 N N . GLY A 1 409 ? 32.923 -18.658 -0.957 1.00 76.88 409 GLY A N 1
ATOM 3297 C CA . GLY A 1 409 ? 34.189 -17.918 -0.881 1.00 76.88 409 GLY A CA 1
ATOM 3298 C C . GLY A 1 409 ? 34.312 -16.933 0.292 1.00 76.88 409 GLY A C 1
ATOM 3299 O O . GLY A 1 409 ? 35.398 -16.386 0.496 1.00 76.88 409 GLY A O 1
ATOM 3300 N N . CYS A 1 410 ? 33.259 -16.747 1.090 1.00 82.50 410 CYS A N 1
ATOM 3301 C CA . CYS A 1 410 ? 33.281 -15.948 2.313 1.00 82.50 410 CYS A CA 1
ATOM 3302 C C . CYS A 1 410 ? 33.343 -16.828 3.569 1.00 82.50 410 CYS A C 1
ATOM 3304 O O . CYS A 1 410 ? 33.014 -18.015 3.546 1.00 82.50 410 CYS A O 1
ATOM 3306 N N . GLY A 1 411 ? 33.797 -16.245 4.676 1.00 83.00 411 GLY A N 1
ATOM 3307 C CA . GLY A 1 411 ? 33.857 -16.926 5.969 1.00 83.00 411 GLY A CA 1
ATOM 3308 C C . GLY A 1 411 ? 32.503 -16.932 6.659 1.00 83.00 411 GLY A C 1
ATOM 3309 O O . GLY A 1 411 ? 31.773 -15.947 6.604 1.00 83.00 411 GLY A O 1
ATOM 3310 N N . ASP A 1 412 ? 32.192 -18.033 7.330 1.00 82.06 412 ASP A N 1
ATOM 3311 C CA . ASP A 1 412 ? 30.972 -18.190 8.120 1.00 82.06 412 ASP A CA 1
ATOM 3312 C C . ASP A 1 412 ? 30.969 -17.252 9.342 1.00 82.06 412 ASP A C 1
ATOM 3314 O O . ASP A 1 412 ? 31.968 -16.589 9.650 1.00 82.06 412 ASP A O 1
ATOM 3318 N N . LEU A 1 413 ? 29.849 -17.203 10.065 1.00 74.19 413 LEU A N 1
ATOM 3319 C CA . LEU A 1 413 ? 29.732 -16.410 11.286 1.00 74.19 413 LEU A CA 1
ATOM 3320 C C . LEU A 1 413 ? 30.858 -16.809 12.250 1.00 74.19 413 LEU A C 1
ATOM 3322 O O . LEU A 1 413 ? 31.120 -17.993 12.453 1.00 74.19 413 LEU A O 1
ATOM 3326 N N . TRP A 1 414 ? 31.551 -15.815 12.803 1.00 81.88 414 TRP A N 1
ATOM 3327 C CA . TRP A 1 414 ? 32.724 -15.978 13.668 1.00 81.88 414 TRP A CA 1
ATOM 3328 C C . TRP A 1 414 ? 34.008 -16.478 12.979 1.00 81.88 414 TRP A C 1
ATOM 3330 O O . TRP A 1 414 ? 35.020 -16.678 13.653 1.00 81.88 414 TRP A O 1
ATOM 3340 N N . SER A 1 415 ? 34.037 -16.628 11.653 1.00 85.44 415 SER A N 1
ATOM 3341 C CA . SER A 1 415 ? 35.275 -16.952 10.927 1.00 85.44 415 SER A CA 1
ATOM 3342 C C . SER A 1 415 ? 36.267 -15.789 10.942 1.00 85.44 415 SER A C 1
ATOM 3344 O O . SER A 1 415 ? 35.870 -14.625 10.936 1.00 85.44 415 SER A O 1
ATOM 3346 N N . GLN A 1 416 ? 37.568 -16.086 10.913 1.00 86.69 416 GLN A N 1
ATOM 3347 C CA . GLN A 1 416 ? 38.598 -15.056 10.775 1.00 86.69 416 GLN A CA 1
ATOM 3348 C C . GLN A 1 416 ? 38.511 -14.400 9.393 1.00 86.69 416 GLN A C 1
ATOM 3350 O O . GLN A 1 416 ? 38.517 -15.082 8.365 1.00 86.69 416 GLN A O 1
ATOM 3355 N N . CYS A 1 417 ? 38.464 -13.075 9.366 1.00 87.38 417 CYS A N 1
ATOM 3356 C CA . CYS A 1 417 ? 38.367 -12.286 8.146 1.00 87.38 417 CYS A CA 1
ATOM 3357 C C . CYS A 1 417 ? 39.517 -11.289 8.048 1.00 87.38 417 CYS A C 1
ATOM 3359 O O . CYS A 1 417 ? 40.287 -11.126 8.991 1.00 87.38 417 CYS A O 1
ATOM 3361 N N . SER A 1 418 ? 39.664 -10.657 6.887 1.00 79.94 418 SER A N 1
ATOM 3362 C CA . SER A 1 418 ? 40.763 -9.737 6.627 1.00 79.94 418 SER A CA 1
ATOM 3363 C C . SER A 1 418 ? 40.312 -8.543 5.789 1.00 79.94 418 SER A C 1
ATOM 3365 O O . SER A 1 418 ? 39.873 -8.702 4.649 1.00 79.94 418 SER A O 1
ATOM 3367 N N . ASN A 1 419 ? 40.470 -7.343 6.356 1.00 66.50 419 ASN A N 1
ATOM 3368 C CA . ASN A 1 419 ? 40.267 -6.064 5.662 1.00 66.50 419 ASN A CA 1
ATOM 3369 C C . ASN A 1 419 ? 41.591 -5.466 5.134 1.00 66.50 419 ASN A C 1
ATOM 3371 O O . ASN A 1 419 ? 41.586 -4.410 4.503 1.00 66.50 419 ASN A O 1
ATOM 3375 N N . LEU A 1 420 ? 42.732 -6.120 5.389 1.00 64.62 420 LEU A N 1
ATOM 3376 C CA . LEU A 1 420 ? 44.077 -5.635 5.068 1.00 64.62 420 LEU A CA 1
ATOM 3377 C C . LEU A 1 420 ? 44.892 -6.740 4.396 1.00 64.62 420 LEU A C 1
ATOM 3379 O O . LEU A 1 420 ? 44.895 -7.879 4.846 1.00 64.62 420 LEU A O 1
ATOM 3383 N N . SER A 1 421 ? 45.689 -6.414 3.376 1.00 59.62 421 SER A N 1
ATOM 3384 C CA . SER A 1 421 ? 46.524 -7.410 2.677 1.00 59.62 421 SER A CA 1
ATOM 3385 C C . SER A 1 421 ? 47.557 -8.119 3.569 1.00 59.62 421 SER A C 1
ATOM 3387 O O . SER A 1 421 ? 48.174 -9.086 3.133 1.00 59.62 421 SER A O 1
ATOM 3389 N N . THR A 1 422 ? 47.777 -7.622 4.787 1.00 60.62 422 THR A N 1
ATOM 3390 C CA . THR A 1 422 ? 48.725 -8.135 5.784 1.00 60.62 422 THR A CA 1
ATOM 3391 C C . THR A 1 422 ? 48.096 -9.067 6.823 1.00 60.62 422 THR A C 1
ATOM 3393 O O . THR A 1 422 ? 48.843 -9.701 7.564 1.00 60.62 422 THR A O 1
ATOM 3396 N N . GLN A 1 423 ? 46.763 -9.174 6.893 1.00 63.00 423 GLN A N 1
ATOM 3397 C CA . GLN A 1 423 ? 46.070 -10.036 7.858 1.00 63.00 423 GLN A CA 1
ATOM 3398 C C . GLN A 1 423 ? 45.613 -11.357 7.207 1.00 63.00 423 GLN A C 1
ATOM 3400 O O . GLN A 1 423 ? 45.041 -11.327 6.112 1.00 63.00 423 GLN A O 1
ATOM 3405 N N . PRO A 1 424 ? 45.825 -12.521 7.853 1.00 63.53 424 PRO A N 1
ATOM 3406 C CA . PRO A 1 424 ? 45.271 -13.794 7.397 1.00 63.53 424 PRO A CA 1
ATOM 3407 C C . PRO A 1 424 ? 43.752 -13.841 7.634 1.00 63.53 424 PRO A C 1
ATOM 3409 O O . PRO A 1 424 ? 43.281 -13.482 8.708 1.00 63.53 424 PRO A O 1
ATOM 3412 N N . GLY A 1 425 ? 42.978 -14.291 6.641 1.00 72.75 425 GLY A N 1
ATOM 3413 C CA . GLY A 1 425 ? 41.521 -14.430 6.755 1.00 72.75 425 GLY A CA 1
ATOM 3414 C C . GLY A 1 425 ? 40.797 -14.393 5.408 1.00 72.75 425 GLY A C 1
ATOM 3415 O O . GLY A 1 425 ? 41.391 -14.081 4.372 1.00 72.75 425 GLY A O 1
ATOM 3416 N N . VAL A 1 426 ? 39.504 -14.717 5.416 1.00 78.50 426 VAL A N 1
ATOM 3417 C CA . VAL A 1 426 ? 38.625 -14.557 4.243 1.00 78.50 426 VAL A CA 1
ATOM 3418 C C . VAL A 1 426 ? 38.413 -13.074 3.913 1.00 78.50 426 VAL A C 1
ATOM 3420 O O . VAL A 1 426 ? 38.342 -12.231 4.807 1.00 78.50 426 VAL A O 1
ATOM 3423 N N . LYS A 1 427 ? 38.286 -12.742 2.622 1.00 82.94 427 LYS A N 1
ATOM 3424 C CA . LYS A 1 427 ? 38.089 -11.352 2.156 1.00 82.94 427 LYS A CA 1
ATOM 3425 C C . LYS A 1 427 ? 36.663 -10.821 2.353 1.00 82.94 427 LYS A C 1
ATOM 3427 O O . LYS A 1 427 ? 36.408 -9.649 2.106 1.00 82.94 427 LYS A O 1
ATOM 3432 N N . CYS A 1 428 ? 35.732 -11.688 2.731 1.00 79.00 428 CYS A N 1
ATOM 3433 C CA . CYS A 1 428 ? 34.324 -11.372 2.937 1.00 79.00 428 CYS A CA 1
ATOM 3434 C C . CYS A 1 428 ? 33.718 -12.342 3.955 1.00 79.00 428 CYS A C 1
ATOM 3436 O O . CYS A 1 428 ? 34.273 -13.416 4.195 1.00 79.00 428 CYS A O 1
ATOM 3438 N N . CYS A 1 429 ? 32.584 -11.969 4.542 1.00 83.25 429 CYS A N 1
ATOM 3439 C CA . CYS A 1 429 ? 31.867 -12.756 5.544 1.00 83.25 429 CYS A CA 1
ATOM 3440 C C . CYS A 1 429 ? 30.524 -13.267 5.010 1.00 83.25 429 CYS A C 1
ATOM 3442 O O . CYS A 1 429 ? 30.090 -12.854 3.936 1.00 83.25 429 CYS A O 1
ATOM 3444 N N . CYS A 1 430 ? 29.887 -14.166 5.762 1.00 74.06 430 CYS A N 1
ATOM 3445 C CA . CYS A 1 430 ? 28.501 -14.579 5.576 1.00 74.06 430 CYS A CA 1
ATOM 3446 C C . CYS A 1 430 ? 27.578 -13.385 5.342 1.00 74.06 430 CYS A C 1
ATOM 3448 O O . CYS A 1 430 ? 27.847 -12.265 5.783 1.00 74.06 430 CYS A O 1
ATOM 3450 N N . HIS A 1 431 ? 26.458 -13.631 4.672 1.00 65.38 431 HIS A N 1
ATOM 3451 C CA . HIS A 1 431 ? 25.442 -12.601 4.544 1.00 65.38 431 HIS A CA 1
ATOM 3452 C C . HIS A 1 431 ? 24.924 -12.203 5.940 1.00 65.38 431 HIS A C 1
ATOM 3454 O O . HIS A 1 431 ? 24.820 -13.054 6.824 1.00 65.38 431 HIS A O 1
ATOM 3460 N N . GLY A 1 432 ? 24.673 -10.907 6.159 1.00 61.31 432 GLY A N 1
ATOM 3461 C CA . GLY A 1 432 ? 24.330 -10.352 7.479 1.00 61.31 432 GLY A CA 1
ATOM 3462 C C . GLY A 1 432 ? 25.530 -10.145 8.419 1.00 61.31 432 GLY A C 1
ATOM 3463 O O . GLY A 1 432 ? 25.376 -9.639 9.534 1.00 61.31 432 GLY A O 1
ATOM 3464 N N . CYS A 1 433 ? 26.741 -10.489 7.973 1.00 74.75 433 CYS A N 1
ATOM 3465 C CA . CYS A 1 433 ? 27.972 -10.378 8.742 1.00 74.75 433 CYS A CA 1
ATOM 3466 C C . CYS A 1 433 ? 28.889 -9.283 8.170 1.00 74.75 433 CYS A C 1
ATOM 3468 O O . CYS A 1 433 ? 28.947 -9.058 6.963 1.00 74.75 433 CYS A O 1
ATOM 3470 N N . GLN A 1 434 ? 29.669 -8.632 9.027 1.00 80.50 434 GLN A N 1
ATOM 3471 C CA . GLN A 1 434 ? 30.752 -7.732 8.641 1.00 80.50 434 GLN A CA 1
ATOM 3472 C C . GLN A 1 434 ? 32.076 -8.209 9.239 1.00 80.50 434 GLN A C 1
ATOM 3474 O O . GLN A 1 434 ? 32.108 -8.819 10.311 1.00 80.50 434 GLN A O 1
ATOM 3479 N N . CYS A 1 435 ? 33.180 -7.904 8.561 1.00 84.88 435 CYS A N 1
ATOM 3480 C CA . CYS A 1 435 ? 34.504 -8.158 9.103 1.00 84.88 435 CYS A CA 1
ATOM 3481 C C . CYS A 1 435 ? 34.873 -7.070 10.119 1.00 84.88 435 CYS A C 1
ATOM 3483 O O . CYS A 1 435 ? 35.159 -5.935 9.734 1.00 84.88 435 CYS A O 1
ATOM 3485 N N . VAL A 1 436 ? 34.854 -7.405 11.411 1.00 84.06 436 VAL A N 1
ATOM 3486 C CA . VAL A 1 436 ? 35.172 -6.478 12.507 1.00 84.06 436 VAL A CA 1
ATOM 3487 C C . VAL A 1 436 ? 36.605 -6.709 12.971 1.00 84.06 436 VAL A C 1
ATOM 3489 O O . VAL A 1 436 ? 36.930 -7.799 13.445 1.00 84.06 436 VAL A O 1
ATOM 3492 N N . SER A 1 437 ? 37.451 -5.679 12.865 1.00 82.94 437 SER A N 1
ATOM 3493 C CA . SER A 1 437 ? 38.808 -5.707 13.427 1.00 82.94 437 SER A CA 1
ATOM 3494 C C . SER A 1 437 ? 38.743 -5.581 14.942 1.00 82.94 437 SER A C 1
ATOM 3496 O O . SER A 1 437 ? 38.090 -4.683 15.471 1.00 82.94 437 SER A O 1
ATOM 3498 N N . HIS A 1 438 ? 39.433 -6.475 15.634 1.00 75.94 438 HIS A N 1
ATOM 3499 C CA . HIS A 1 438 ? 39.657 -6.391 17.073 1.00 75.94 438 HIS A CA 1
ATOM 3500 C C . HIS A 1 438 ? 40.962 -5.662 17.389 1.00 75.94 438 HIS A C 1
ATOM 3502 O O . HIS A 1 438 ? 41.014 -4.884 18.338 1.00 75.94 438 HIS A O 1
ATOM 3508 N N . ASP A 1 439 ? 41.989 -5.897 16.574 1.00 78.50 439 ASP A N 1
ATOM 3509 C CA . ASP A 1 439 ? 43.294 -5.247 16.641 1.00 78.50 439 ASP A CA 1
ATOM 3510 C C . ASP A 1 439 ? 43.988 -5.300 15.263 1.00 78.50 439 ASP A C 1
ATOM 3512 O O . ASP A 1 439 ? 43.376 -5.682 14.259 1.00 78.50 439 ASP A O 1
ATOM 3516 N N . ASP A 1 440 ? 45.261 -4.898 15.214 1.00 72.69 440 ASP A N 1
ATOM 3517 C CA . ASP A 1 440 ? 46.074 -4.845 13.993 1.00 72.69 440 ASP A CA 1
ATOM 3518 C C . ASP A 1 440 ? 46.404 -6.232 13.405 1.00 72.69 440 ASP A C 1
ATOM 3520 O O . ASP A 1 440 ? 46.874 -6.325 12.266 1.00 72.69 440 ASP A O 1
ATOM 3524 N N . LEU A 1 441 ? 46.141 -7.322 14.131 1.00 72.44 441 LEU A N 1
ATOM 3525 C CA . LEU A 1 441 ? 46.487 -8.698 13.758 1.00 72.44 441 LEU A CA 1
ATOM 3526 C C . LEU A 1 441 ? 45.268 -9.628 13.639 1.00 72.44 441 LEU A C 1
ATOM 3528 O O . LEU A 1 441 ? 45.391 -10.703 13.044 1.00 72.44 441 LEU A O 1
ATOM 3532 N N . TYR A 1 442 ? 44.106 -9.238 14.167 1.00 80.75 442 TYR A N 1
ATOM 3533 C CA . TYR A 1 442 ? 42.913 -10.078 14.228 1.00 80.75 442 TYR A CA 1
ATOM 3534 C C . TYR A 1 442 ? 41.632 -9.327 13.849 1.00 80.75 442 TYR A C 1
ATOM 3536 O O . TYR A 1 442 ? 41.265 -8.310 14.444 1.00 80.75 442 TYR A O 1
ATOM 3544 N N . ALA A 1 443 ? 40.895 -9.904 12.899 1.00 84.12 443 ALA A N 1
ATOM 3545 C CA . ALA A 1 443 ? 39.541 -9.511 12.550 1.00 84.12 443 ALA A CA 1
ATOM 3546 C C . ALA A 1 443 ? 38.650 -10.749 12.389 1.00 84.12 443 ALA A C 1
ATOM 3548 O O . ALA A 1 443 ? 39.109 -11.833 12.015 1.00 84.12 443 ALA A O 1
ATOM 3549 N N . GLN A 1 444 ? 37.363 -10.597 12.693 1.00 88.75 444 GLN A N 1
ATOM 3550 C CA . GLN A 1 444 ? 36.404 -11.697 12.693 1.00 88.75 444 GLN A CA 1
ATOM 3551 C C . GLN A 1 444 ? 35.093 -11.295 12.021 1.00 88.75 444 GLN A C 1
ATOM 3553 O O . GLN A 1 444 ? 34.607 -10.176 12.194 1.00 88.75 444 GLN A O 1
ATOM 3558 N N . CYS A 1 445 ? 34.499 -12.230 11.286 1.00 83.69 445 CYS A N 1
ATOM 3559 C CA . CYS A 1 445 ? 33.133 -12.127 10.809 1.00 83.69 445 CYS A CA 1
ATOM 3560 C C . CYS A 1 445 ? 32.191 -12.073 12.005 1.00 83.69 445 CYS A C 1
ATOM 3562 O O . CYS A 1 445 ? 32.039 -13.047 12.738 1.00 83.69 445 CYS A O 1
ATOM 3564 N N . LYS A 1 446 ? 31.561 -10.925 12.207 1.00 79.31 446 LYS A N 1
ATOM 3565 C CA . LYS A 1 446 ? 30.560 -10.708 13.249 1.00 79.31 446 LYS A CA 1
ATOM 3566 C C . LYS A 1 446 ? 29.251 -10.278 12.620 1.00 79.31 446 LYS A C 1
ATOM 3568 O O . LYS A 1 446 ? 29.287 -9.771 11.501 1.00 79.31 446 LYS A O 1
ATOM 3573 N N . PRO A 1 447 ? 28.121 -10.410 13.327 1.00 68.69 447 PRO A N 1
ATOM 3574 C CA . PRO A 1 447 ? 26.899 -9.732 12.930 1.00 68.69 447 PRO A CA 1
ATOM 3575 C C . PRO A 1 447 ? 27.207 -8.271 12.617 1.00 68.69 447 PRO A C 1
ATOM 3577 O O . PRO A 1 447 ? 27.982 -7.623 13.337 1.00 68.69 447 PRO A O 1
ATOM 3580 N N . ARG A 1 448 ? 26.647 -7.754 11.525 1.00 64.62 448 ARG A N 1
ATOM 3581 C CA . ARG A 1 448 ? 26.717 -6.321 11.264 1.00 64.62 448 ARG A CA 1
ATOM 3582 C C . ARG A 1 448 ? 25.985 -5.625 12.410 1.00 64.62 448 ARG A C 1
ATOM 3584 O O . ARG A 1 448 ? 24.787 -5.811 12.580 1.00 64.62 448 ARG A O 1
ATOM 3591 N N . ALA A 1 449 ? 26.733 -4.921 13.257 1.00 47.69 449 ALA A N 1
ATOM 3592 C CA . ALA A 1 449 ? 26.149 -4.199 14.376 1.00 47.69 449 ALA A CA 1
ATOM 3593 C C . ALA A 1 449 ? 25.252 -3.086 13.813 1.00 47.69 449 ALA A C 1
ATOM 3595 O O . ALA A 1 449 ? 25.651 -2.466 12.820 1.00 47.69 449 ALA A O 1
ATOM 3596 N N . PRO A 1 450 ? 24.085 -2.819 14.424 1.00 41.22 450 PRO A N 1
ATOM 3597 C CA . PRO A 1 450 ? 23.259 -1.686 14.052 1.00 41.22 450 PRO A CA 1
ATOM 3598 C C . PRO A 1 450 ? 24.083 -0.408 14.148 1.00 41.22 450 PRO A C 1
ATOM 3600 O O . PRO A 1 450 ? 24.657 -0.089 15.191 1.00 41.22 450 PRO A O 1
ATOM 3603 N N . ASP A 1 451 ? 24.187 0.298 13.036 1.00 34.59 451 ASP A N 1
ATOM 3604 C CA . ASP A 1 451 ? 25.044 1.466 12.912 1.00 34.59 451 ASP A CA 1
ATOM 3605 C C . ASP A 1 451 ? 24.332 2.694 13.486 1.00 34.59 451 ASP A C 1
ATOM 3607 O O . ASP A 1 451 ? 23.945 3.563 12.716 1.00 34.59 451 ASP A O 1
ATOM 3611 N N . TYR A 1 452 ? 24.086 2.783 14.804 1.00 43.00 452 TYR A N 1
ATOM 3612 C CA . TYR A 1 452 ? 23.499 4.012 15.355 1.00 43.00 452 TYR A CA 1
ATOM 3613 C C . TYR A 1 452 ? 24.071 4.543 16.668 1.00 43.00 452 TYR A C 1
ATOM 3615 O O . TYR A 1 452 ? 24.101 3.921 17.728 1.00 43.00 452 TYR A O 1
ATOM 3623 N N . ARG A 1 453 ? 24.460 5.812 16.515 1.00 32.44 453 ARG A N 1
ATOM 3624 C CA . ARG A 1 453 ? 24.699 6.851 17.505 1.00 32.44 453 ARG A CA 1
ATOM 3625 C C . ARG A 1 453 ? 23.409 7.128 18.288 1.00 32.44 453 ARG A C 1
ATOM 3627 O O . ARG A 1 453 ? 22.387 7.424 17.685 1.00 32.44 453 ARG A O 1
ATOM 3634 N N . ASN A 1 454 ? 23.528 7.156 19.613 1.00 33.03 454 ASN A N 1
ATOM 3635 C CA . ASN A 1 454 ? 22.716 7.951 20.541 1.00 33.03 454 ASN A CA 1
ATOM 3636 C C . ASN A 1 454 ? 21.181 7.937 20.371 1.00 33.03 454 ASN A C 1
ATOM 3638 O O . ASN A 1 454 ? 20.590 8.991 20.137 1.00 33.03 454 ASN A O 1
ATOM 3642 N N . SER A 1 455 ? 20.508 6.822 20.653 1.00 31.14 455 SER A N 1
ATOM 3643 C CA . SER A 1 455 ? 19.127 6.894 21.153 1.00 31.14 455 SER A CA 1
ATOM 3644 C C . SER A 1 455 ? 18.987 6.080 22.439 1.00 31.14 455 SER A C 1
ATOM 3646 O O . SER A 1 455 ? 19.224 4.877 22.495 1.00 31.14 455 SER A O 1
ATOM 3648 N N . THR A 1 456 ? 18.685 6.788 23.524 1.00 30.89 456 THR A N 1
ATOM 3649 C CA . THR A 1 456 ? 18.315 6.218 24.819 1.00 30.89 456 THR A CA 1
ATOM 3650 C C . THR A 1 456 ? 16.918 5.619 24.711 1.00 30.89 456 THR A C 1
ATOM 3652 O O . THR A 1 456 ? 15.973 6.333 24.383 1.00 30.89 456 THR A O 1
ATOM 3655 N N . ILE A 1 457 ? 16.802 4.321 24.991 1.00 30.34 457 ILE A N 1
ATOM 3656 C CA . ILE A 1 457 ? 15.534 3.598 25.144 1.00 30.34 457 ILE A CA 1
ATOM 3657 C C . ILE A 1 457 ? 14.744 4.252 26.297 1.00 30.34 457 ILE A C 1
ATOM 3659 O O . ILE A 1 457 ? 15.322 4.411 27.374 1.00 30.34 457 ILE A O 1
ATOM 3663 N N . PRO A 1 458 ? 13.472 4.653 26.118 1.00 29.66 458 PRO A N 1
ATOM 3664 C CA . PRO A 1 458 ? 12.626 5.068 27.232 1.00 29.66 458 PRO A CA 1
ATOM 3665 C C . PRO A 1 458 ? 12.307 3.878 28.143 1.00 29.66 458 PRO A C 1
ATOM 3667 O O . PRO A 1 458 ? 12.001 2.784 27.669 1.00 29.66 458 PRO A O 1
ATOM 3670 N N . ASP A 1 459 ? 12.362 4.104 29.452 1.00 29.38 459 ASP A N 1
ATOM 3671 C CA . ASP A 1 459 ? 11.971 3.116 30.452 1.00 29.38 459 ASP A CA 1
ATOM 3672 C C . ASP A 1 459 ? 10.470 2.767 30.350 1.00 29.38 459 ASP A C 1
ATOM 3674 O O . ASP A 1 459 ? 9.623 3.648 30.208 1.00 29.38 459 ASP A O 1
ATOM 3678 N N . ALA A 1 460 ? 10.177 1.472 30.524 1.00 29.84 460 ALA A N 1
ATOM 3679 C CA . ALA A 1 460 ? 8.863 0.849 30.737 1.00 29.84 460 ALA A CA 1
ATOM 3680 C C . ALA A 1 460 ? 7.937 0.659 29.512 1.00 29.84 460 ALA A C 1
ATOM 3682 O O . ALA A 1 460 ? 6.900 1.302 29.374 1.00 29.84 460 ALA A O 1
ATOM 3683 N N . VAL A 1 461 ? 8.233 -0.372 28.712 1.00 29.81 461 VAL A N 1
ATOM 3684 C CA . VAL A 1 461 ? 7.196 -1.234 28.114 1.00 29.81 461 VAL A CA 1
ATOM 3685 C C . VAL A 1 461 ? 7.244 -2.557 28.881 1.00 29.81 461 VAL A C 1
ATOM 3687 O O . VAL A 1 461 ? 8.322 -3.137 29.018 1.00 29.81 461 VAL A O 1
ATOM 3690 N N . GLU A 1 462 ? 6.123 -3.017 29.441 1.00 26.48 462 GLU A N 1
ATOM 3691 C CA . GLU A 1 462 ? 6.046 -4.363 30.025 1.00 26.48 462 GLU A CA 1
ATOM 3692 C C . GLU A 1 462 ? 6.246 -5.394 28.906 1.00 26.48 462 GLU A C 1
ATOM 3694 O O . GLU A 1 462 ? 5.432 -5.525 27.997 1.00 26.48 462 GLU A O 1
ATOM 3699 N N . ILE A 1 463 ? 7.390 -6.081 28.947 1.00 27.45 463 ILE A N 1
ATOM 3700 C CA . ILE A 1 463 ? 7.802 -7.062 27.943 1.00 27.45 463 ILE A CA 1
ATOM 3701 C C . ILE A 1 463 ? 7.209 -8.418 28.323 1.00 27.45 463 ILE A C 1
ATOM 3703 O O . ILE A 1 463 ? 7.713 -9.078 29.236 1.00 27.45 463 ILE A O 1
ATOM 3707 N N . GLU A 1 464 ? 6.202 -8.883 27.588 1.00 24.50 464 GLU A N 1
ATOM 3708 C CA . GLU A 1 464 ? 5.873 -10.307 27.576 1.00 24.50 464 GLU A CA 1
ATOM 3709 C C . GLU A 1 464 ? 6.892 -11.020 26.669 1.00 24.50 464 GLU A C 1
ATOM 3711 O O . GLU A 1 464 ? 6.885 -10.878 25.446 1.00 24.50 464 GLU A O 1
ATOM 3716 N N . ARG A 1 465 ? 7.861 -11.716 27.278 1.00 24.91 465 ARG A N 1
ATOM 3717 C CA . ARG A 1 465 ? 8.872 -12.501 26.553 1.00 24.91 465 ARG A CA 1
ATOM 3718 C C . ARG A 1 465 ? 8.272 -13.848 26.161 1.00 24.91 465 ARG A C 1
ATOM 3720 O O . ARG A 1 465 ? 7.989 -14.660 27.042 1.00 24.91 465 ARG A O 1
ATOM 3727 N N . LEU A 1 466 ? 8.129 -14.107 24.863 1.00 26.06 466 LEU A N 1
ATOM 3728 C CA . LEU A 1 466 ? 7.815 -15.448 24.372 1.00 26.06 466 LEU A CA 1
ATOM 3729 C C . LEU A 1 466 ? 9.053 -16.364 24.524 1.00 26.06 466 LEU A C 1
ATOM 3731 O O . LEU A 1 466 ? 10.174 -15.930 24.256 1.00 26.06 466 LEU A O 1
ATOM 3735 N N . PRO A 1 467 ? 8.894 -17.613 25.000 1.00 23.50 467 PRO A N 1
ATOM 3736 C CA . PRO A 1 467 ? 9.997 -18.566 25.127 1.00 23.50 467 PRO A CA 1
ATOM 3737 C C . PRO A 1 467 ? 10.306 -19.241 23.778 1.00 23.50 467 PRO A C 1
ATOM 3739 O O . PRO A 1 467 ? 9.424 -19.898 23.227 1.00 23.50 467 PRO A O 1
ATOM 3742 N N . GLY A 1 468 ? 11.546 -19.155 23.263 1.00 28.62 468 GLY A N 1
ATOM 3743 C CA . GLY A 1 468 ? 11.908 -19.955 22.076 1.00 28.62 468 GLY A CA 1
ATOM 3744 C C . GLY A 1 468 ? 13.231 -19.724 21.331 1.00 28.62 468 GLY A C 1
ATOM 3745 O O . GLY A 1 468 ? 13.599 -20.586 20.540 1.00 28.62 468 GLY A O 1
ATOM 3746 N N . GLY A 1 469 ? 13.982 -18.642 21.547 1.00 23.83 469 GLY A N 1
ATOM 3747 C CA . GLY A 1 469 ? 15.211 -18.407 20.772 1.00 23.83 469 GLY A CA 1
ATOM 3748 C C . GLY A 1 469 ? 16.400 -19.311 21.145 1.00 23.83 469 GLY A C 1
ATOM 3749 O O . GLY A 1 469 ? 17.075 -19.062 22.145 1.00 23.83 469 GLY A O 1
ATOM 3750 N N . SER A 1 470 ? 16.742 -20.299 20.310 1.00 25.94 470 SER A N 1
ATOM 3751 C CA . SER A 1 470 ? 18.090 -20.892 20.272 1.00 25.94 470 SER A CA 1
ATOM 3752 C C . SER A 1 470 ? 18.609 -21.066 18.833 1.00 25.94 470 SER A C 1
ATOM 3754 O O . SER A 1 470 ? 17.885 -21.430 17.912 1.00 25.94 470 SER A O 1
ATOM 3756 N N . ALA A 1 471 ? 19.883 -20.698 18.652 1.00 25.53 471 ALA A N 1
ATOM 3757 C CA . ALA A 1 471 ? 20.592 -20.501 17.384 1.00 25.53 471 ALA A CA 1
ATOM 3758 C C . ALA A 1 471 ? 21.245 -21.803 16.826 1.00 25.53 471 ALA A C 1
ATOM 3760 O O . ALA A 1 471 ? 21.329 -22.798 17.546 1.00 25.53 471 ALA A O 1
ATOM 3761 N N . PRO A 1 472 ? 21.724 -21.812 15.560 1.00 31.33 472 PRO A N 1
ATOM 3762 C CA . PRO A 1 472 ? 21.816 -23.009 14.710 1.00 31.33 472 PRO A CA 1
ATOM 3763 C C . PRO A 1 472 ? 23.216 -23.649 14.609 1.00 31.33 472 PRO A C 1
ATOM 3765 O O . PRO A 1 472 ? 24.227 -22.955 14.704 1.00 31.33 472 PRO A O 1
ATOM 3768 N N . VAL A 1 473 ? 23.284 -24.950 14.270 1.00 25.56 473 VAL A N 1
ATOM 3769 C CA . VAL A 1 473 ? 24.474 -25.578 13.651 1.00 25.56 473 VAL A CA 1
ATOM 3770 C C . VAL A 1 473 ? 24.071 -26.512 12.497 1.00 25.56 473 VAL A C 1
ATOM 3772 O O . VAL A 1 473 ? 23.172 -27.339 12.611 1.00 25.56 473 VAL A O 1
ATOM 3775 N N . THR A 1 474 ? 24.762 -26.321 11.374 1.00 24.48 474 THR A N 1
ATOM 3776 C CA . THR A 1 474 ? 24.601 -26.872 10.017 1.00 24.48 474 THR A CA 1
ATOM 3777 C C . THR A 1 474 ? 25.349 -28.219 9.785 1.00 24.48 474 THR A C 1
ATOM 3779 O O . THR A 1 474 ? 26.059 -28.689 10.673 1.00 24.48 474 THR A O 1
ATOM 3782 N N . PRO A 1 475 ? 25.196 -28.879 8.608 1.00 34.78 475 PRO A N 1
ATOM 3783 C CA . PRO A 1 475 ? 25.160 -30.341 8.460 1.00 34.78 475 PRO A CA 1
ATOM 3784 C C . PRO A 1 475 ? 26.453 -30.986 7.921 1.00 34.78 475 PRO A C 1
ATOM 3786 O O . PRO A 1 475 ? 27.284 -30.327 7.292 1.00 34.78 475 PRO A O 1
ATOM 3789 N N . LYS A 1 476 ? 26.573 -32.319 8.053 1.00 22.09 476 LYS A N 1
ATOM 3790 C CA . LYS A 1 476 ? 27.500 -33.139 7.248 1.00 22.09 476 LYS A CA 1
ATOM 3791 C C . LYS A 1 476 ? 26.837 -34.390 6.658 1.00 22.09 476 LYS A C 1
ATOM 3793 O O . LYS A 1 476 ? 26.368 -35.274 7.362 1.00 22.09 476 LYS A O 1
ATOM 3798 N N . THR A 1 477 ? 26.873 -34.426 5.332 1.00 22.59 477 THR A N 1
ATOM 3799 C CA . THR A 1 477 ? 26.579 -35.503 4.374 1.00 22.59 477 THR A CA 1
ATOM 3800 C C . THR A 1 477 ? 27.545 -36.696 4.536 1.00 22.59 477 THR A C 1
ATOM 3802 O O . THR A 1 477 ? 28.692 -36.454 4.901 1.00 22.59 477 THR A O 1
ATOM 3805 N N . THR A 1 478 ? 27.153 -37.955 4.239 1.00 22.30 478 THR A N 1
ATOM 3806 C CA . THR A 1 478 ? 27.599 -38.787 3.072 1.00 22.30 478 THR A CA 1
ATOM 3807 C C . THR A 1 478 ? 27.031 -40.243 3.092 1.00 22.30 478 THR A C 1
ATOM 3809 O O . THR A 1 478 ? 27.201 -40.967 4.063 1.00 22.30 478 THR A O 1
ATOM 3812 N N . THR A 1 479 ? 26.428 -40.648 1.957 1.00 20.95 479 THR A N 1
ATOM 3813 C CA . THR A 1 479 ? 26.360 -41.967 1.246 1.00 20.95 479 THR A CA 1
ATOM 3814 C C . THR A 1 479 ? 25.862 -43.303 1.850 1.00 20.95 479 THR A C 1
ATOM 3816 O O . THR A 1 479 ? 26.553 -43.998 2.585 1.00 20.95 479 THR A O 1
ATOM 3819 N N . THR A 1 480 ? 24.705 -43.696 1.298 1.00 26.20 480 THR A N 1
ATOM 3820 C CA . THR A 1 480 ? 24.148 -44.986 0.809 1.00 26.20 480 THR A CA 1
ATOM 3821 C C . THR A 1 480 ? 24.958 -46.298 0.729 1.00 26.20 480 THR A C 1
ATOM 3823 O O . THR A 1 480 ? 26.032 -46.366 0.139 1.00 26.20 480 THR A O 1
ATOM 3826 N N . SER A 1 481 ? 24.291 -47.400 1.116 1.00 22.27 481 SER A N 1
ATOM 3827 C CA . SER A 1 481 ? 24.060 -48.680 0.377 1.00 22.27 481 SER A CA 1
ATOM 3828 C C . SER A 1 481 ? 23.382 -49.681 1.343 1.00 22.27 481 SER A C 1
ATOM 3830 O O . SER A 1 481 ? 23.735 -49.698 2.510 1.00 22.27 481 SER A O 1
ATOM 3832 N N . GLY A 1 482 ? 22.403 -50.542 1.054 1.00 23.59 482 GLY A N 1
ATOM 3833 C CA . GLY A 1 482 ? 21.594 -50.915 -0.103 1.00 23.59 482 GLY A CA 1
ATOM 3834 C C . GLY A 1 482 ? 20.945 -52.289 0.203 1.00 23.59 482 GLY A C 1
ATOM 3835 O O . GLY A 1 482 ? 21.620 -53.169 0.727 1.00 23.59 482 GLY A O 1
ATOM 3836 N N . SER A 1 483 ? 19.675 -52.469 -0.187 1.00 23.22 483 SER A N 1
ATOM 3837 C CA . SER A 1 483 ? 18.884 -53.719 -0.351 1.00 23.22 483 SER A CA 1
ATOM 3838 C C . SER A 1 483 ? 18.044 -54.335 0.805 1.00 23.22 483 SER A C 1
ATOM 3840 O O . SER A 1 483 ? 18.542 -54.969 1.727 1.00 23.22 483 SER A O 1
ATOM 3842 N N . SER A 1 484 ? 16.727 -54.155 0.603 1.00 24.66 484 SER A N 1
ATOM 3843 C CA . SER A 1 484 ? 15.457 -54.847 0.935 1.00 24.66 484 SER A CA 1
ATOM 3844 C C . SER A 1 484 ? 15.424 -56.398 1.023 1.00 24.66 484 SER A C 1
ATOM 3846 O O . SER A 1 484 ? 16.396 -57.047 0.647 1.00 24.66 484 SER A O 1
ATOM 3848 N N . PRO A 1 485 ? 14.237 -57.036 1.195 1.00 33.38 485 PRO A N 1
ATOM 3849 C CA . PRO A 1 485 ? 13.170 -56.832 2.196 1.00 33.38 485 PRO A CA 1
ATOM 3850 C C . PRO A 1 485 ? 12.638 -58.174 2.772 1.00 33.38 485 PRO A C 1
ATOM 3852 O O . PRO A 1 485 ? 12.697 -59.197 2.099 1.00 33.38 485 PRO A O 1
ATOM 3855 N N . THR A 1 486 ? 11.954 -58.159 3.922 1.00 24.47 486 THR A N 1
ATOM 3856 C CA . THR A 1 486 ? 10.811 -59.068 4.181 1.00 24.47 486 THR A CA 1
ATOM 3857 C C . THR A 1 486 ? 9.875 -58.464 5.227 1.00 24.47 486 THR A C 1
ATOM 3859 O O . THR A 1 486 ? 10.313 -58.047 6.296 1.00 24.47 486 THR A O 1
ATOM 3862 N N . SER A 1 487 ? 8.592 -58.430 4.879 1.00 27.58 487 SER A N 1
ATOM 3863 C CA . SER A 1 487 ? 7.428 -58.009 5.661 1.00 27.58 487 SER A CA 1
ATOM 3864 C C . SER A 1 487 ? 7.172 -58.892 6.890 1.00 27.58 487 SER A C 1
ATOM 3866 O O . SER A 1 487 ? 7.235 -60.110 6.763 1.00 27.58 487 SER A O 1
ATOM 3868 N N . ASP A 1 488 ? 6.782 -58.315 8.032 1.00 33.62 488 ASP A N 1
ATOM 3869 C CA . ASP A 1 488 ? 5.351 -58.255 8.383 1.00 33.62 488 ASP A CA 1
ATOM 3870 C C . ASP A 1 488 ? 5.041 -57.423 9.648 1.00 33.62 488 ASP A C 1
ATOM 3872 O O . ASP A 1 488 ? 5.655 -57.573 10.701 1.00 33.62 488 ASP A O 1
ATOM 3876 N N . THR A 1 489 ? 4.019 -56.573 9.489 1.00 43.66 489 THR A N 1
ATOM 3877 C CA . THR A 1 489 ? 3.025 -56.084 10.470 1.00 43.66 489 THR A CA 1
ATOM 3878 C C . THR A 1 489 ? 3.462 -55.527 11.837 1.00 43.66 489 THR A C 1
ATOM 3880 O O . THR A 1 489 ? 3.469 -56.264 12.817 1.00 43.66 489 THR A O 1
ATOM 3883 N N . SER A 1 490 ? 3.618 -54.191 11.936 1.00 55.34 490 SER A N 1
ATOM 3884 C CA . SER A 1 490 ? 2.926 -53.339 12.944 1.00 55.34 490 SER A CA 1
ATOM 3885 C C . SER A 1 490 ? 3.231 -51.827 12.809 1.00 55.34 490 SER A C 1
ATOM 3887 O O . SER A 1 490 ? 3.519 -51.175 13.816 1.00 55.34 490 SER A O 1
ATOM 3889 N N . CYS A 1 491 ? 3.225 -51.231 11.610 1.00 70.50 491 CYS A N 1
ATOM 3890 C CA . CYS A 1 491 ? 3.432 -49.777 11.532 1.00 70.50 491 CYS A CA 1
ATOM 3891 C C . CYS A 1 491 ? 2.106 -49.000 11.547 1.00 70.50 491 CYS A C 1
ATOM 3893 O O . CYS A 1 491 ? 1.143 -49.333 10.854 1.00 70.50 491 CYS A O 1
ATOM 3895 N N . PHE A 1 492 ? 2.080 -47.973 12.394 1.00 78.56 492 PHE A N 1
ATOM 3896 C CA . PHE A 1 492 ? 0.904 -47.183 12.752 1.00 78.56 492 PHE A CA 1
ATOM 3897 C C . PHE A 1 492 ? 0.350 -46.363 11.574 1.00 78.56 492 PHE A C 1
ATOM 3899 O O . PHE A 1 492 ? -0.861 -46.209 11.442 1.00 78.56 492 PHE A O 1
ATOM 3906 N N . SER A 1 493 ? 1.231 -45.908 10.677 1.00 81.25 493 SER A N 1
ATOM 3907 C CA . SER A 1 493 ? 0.895 -44.990 9.577 1.00 81.25 493 SER A CA 1
ATOM 3908 C C . SER A 1 493 ? -0.102 -45.545 8.549 1.00 81.25 493 SER A C 1
ATOM 3910 O O . SER A 1 493 ? -0.798 -44.763 7.901 1.00 81.25 493 SER A O 1
ATOM 3912 N N . ILE A 1 494 ? -0.267 -46.875 8.460 1.00 75.69 494 ILE A N 1
ATOM 3913 C CA . ILE A 1 494 ? -1.276 -47.503 7.585 1.00 75.69 494 ILE A CA 1
ATOM 3914 C C . ILE A 1 494 ? -2.687 -47.031 7.953 1.00 75.69 494 ILE A C 1
ATOM 3916 O O . ILE A 1 494 ? -3.505 -46.795 7.065 1.00 75.69 494 ILE A O 1
ATOM 3920 N N . ALA A 1 495 ? -2.975 -46.844 9.245 1.00 71.94 495 ALA A N 1
ATOM 3921 C CA . ALA A 1 495 ? -4.276 -46.353 9.700 1.00 71.94 495 ALA A CA 1
ATOM 3922 C C . ALA A 1 495 ? -4.548 -44.896 9.278 1.00 71.94 495 ALA A C 1
ATOM 3924 O O . ALA A 1 495 ? -5.700 -44.470 9.245 1.00 71.94 495 ALA A O 1
ATOM 3925 N N . LEU A 1 496 ? -3.495 -44.159 8.923 1.00 74.31 496 LEU A N 1
ATOM 3926 C CA . LEU A 1 496 ? -3.523 -42.762 8.497 1.00 74.31 496 LEU A CA 1
ATOM 3927 C C . LEU A 1 496 ? -3.401 -42.620 6.974 1.00 74.31 496 LEU A C 1
ATOM 3929 O O . LEU A 1 496 ? -3.206 -41.520 6.468 1.00 74.31 496 LEU A O 1
ATOM 3933 N N . ASN A 1 497 ? -3.557 -43.727 6.236 1.00 72.81 497 ASN A N 1
ATOM 3934 C CA . ASN A 1 497 ? -3.457 -43.796 4.778 1.00 72.81 497 ASN A CA 1
ATOM 3935 C C . ASN A 1 497 ? -2.040 -43.581 4.206 1.00 72.81 497 ASN A C 1
ATOM 3937 O O . ASN A 1 497 ? -1.892 -43.259 3.025 1.00 72.81 497 ASN A O 1
ATOM 3941 N N . TYR A 1 498 ? -1.004 -43.835 5.008 1.00 76.56 498 TYR A N 1
ATOM 3942 C CA . TYR A 1 498 ? 0.398 -43.792 4.589 1.00 76.56 498 TYR A CA 1
ATOM 3943 C C . TYR A 1 498 ? 1.057 -45.186 4.670 1.00 76.56 498 TYR A C 1
ATOM 3945 O O . TYR A 1 498 ? 0.712 -45.986 5.539 1.00 76.56 498 TYR A O 1
ATOM 3953 N N . PRO A 1 499 ? 1.977 -45.543 3.753 1.00 81.56 499 PRO A N 1
ATOM 3954 C CA . PRO A 1 499 ? 2.677 -46.832 3.778 1.00 81.56 499 PRO A CA 1
ATOM 3955 C C . PRO A 1 499 ? 3.641 -46.967 4.970 1.00 81.56 499 PRO A C 1
ATOM 3957 O O . PRO A 1 499 ? 4.042 -45.984 5.573 1.00 81.56 499 PRO A O 1
ATOM 3960 N N . CYS A 1 500 ? 4.098 -48.181 5.284 1.00 83.38 500 CYS A N 1
ATOM 3961 C CA . CYS A 1 500 ? 5.205 -48.370 6.231 1.00 83.38 500 CYS A CA 1
ATOM 3962 C C . CYS A 1 500 ? 6.560 -48.164 5.570 1.00 83.38 500 CYS A C 1
ATOM 3964 O O . CYS A 1 500 ? 6.753 -48.580 4.425 1.00 83.38 500 CYS A O 1
ATOM 3966 N N . CYS A 1 501 ? 7.502 -47.575 6.304 1.00 79.81 501 CYS A N 1
ATOM 3967 C CA . CYS A 1 501 ? 8.865 -47.438 5.817 1.00 79.81 501 CYS A CA 1
ATOM 3968 C C . CYS A 1 501 ? 9.536 -48.803 5.750 1.00 79.81 501 CYS A C 1
ATOM 3970 O O . CYS A 1 501 ? 9.308 -49.668 6.603 1.00 79.81 501 CYS A O 1
ATOM 3972 N N . GLN A 1 502 ? 10.370 -48.997 4.731 1.00 75.69 502 GLN A N 1
ATOM 3973 C CA . GLN A 1 502 ? 11.244 -50.166 4.690 1.00 75.69 502 GLN A CA 1
ATOM 3974 C C . GLN A 1 502 ? 12.503 -49.953 5.533 1.00 75.69 502 GLN A C 1
ATOM 3976 O O . GLN A 1 502 ? 13.080 -50.932 6.008 1.00 75.69 502 GLN A O 1
ATOM 3981 N N . GLY A 1 503 ? 12.932 -48.700 5.715 1.00 66.44 503 GLY A N 1
ATOM 3982 C CA . GLY A 1 503 ? 14.011 -48.317 6.616 1.00 66.44 503 GLY A CA 1
ATOM 3983 C C . GLY A 1 503 ? 13.524 -47.801 7.972 1.00 66.44 503 GLY A C 1
ATOM 3984 O O . GLY A 1 503 ? 12.347 -47.522 8.178 1.00 66.44 503 GLY A O 1
ATOM 3985 N N . ASN A 1 504 ? 14.478 -47.617 8.888 1.00 70.81 504 ASN A N 1
ATOM 3986 C CA . ASN A 1 504 ? 14.253 -47.023 10.212 1.00 70.81 504 ASN A CA 1
ATOM 3987 C C . ASN A 1 504 ? 14.806 -45.587 10.295 1.00 70.81 504 ASN A C 1
ATOM 3989 O O . ASN A 1 504 ? 15.224 -45.142 11.361 1.00 70.81 504 ASN A O 1
ATOM 3993 N N . ASN A 1 505 ? 14.899 -44.885 9.159 1.00 68.69 505 ASN A N 1
ATOM 3994 C CA . ASN A 1 505 ? 15.431 -43.525 9.129 1.00 68.69 505 ASN A CA 1
ATOM 3995 C C . ASN A 1 505 ? 14.334 -42.521 9.476 1.00 68.69 505 ASN A C 1
ATOM 3997 O O . ASN A 1 505 ? 13.519 -42.159 8.626 1.00 68.69 505 ASN A O 1
ATOM 4001 N N . VAL A 1 506 ? 14.337 -42.091 10.729 1.00 71.81 506 VAL A N 1
ATOM 4002 C CA . VAL A 1 506 ? 13.358 -41.156 11.265 1.00 71.81 506 VAL A CA 1
ATOM 4003 C C . VAL A 1 506 ? 13.676 -39.750 10.764 1.00 71.81 506 VAL A C 1
ATOM 4005 O O . VAL A 1 506 ? 14.697 -39.170 11.127 1.00 71.81 506 VAL A O 1
ATOM 4008 N N . VAL A 1 507 ? 12.814 -39.205 9.909 1.00 64.00 507 VAL A N 1
ATOM 4009 C CA . VAL A 1 507 ? 12.921 -37.816 9.417 1.00 64.00 507 VAL A CA 1
ATOM 4010 C C . VAL A 1 507 ? 11.974 -36.880 10.155 1.00 64.00 507 VAL A C 1
ATOM 4012 O O . VAL A 1 507 ? 12.134 -35.663 10.097 1.00 64.00 507 VAL A O 1
ATOM 4015 N N . TYR A 1 508 ? 10.983 -37.453 10.832 1.00 62.62 508 TYR A N 1
ATOM 4016 C CA . TYR A 1 508 ? 9.955 -36.736 11.560 1.00 62.62 508 TYR A CA 1
ATOM 4017 C C . TYR A 1 508 ? 9.383 -37.644 12.653 1.00 62.62 508 TYR A C 1
ATOM 4019 O O . TYR A 1 508 ? 9.279 -38.852 12.456 1.00 62.62 508 TYR A O 1
ATOM 4027 N N . ILE A 1 509 ? 9.052 -37.087 13.814 1.00 68.94 509 ILE A N 1
ATOM 4028 C CA . ILE A 1 509 ? 8.393 -37.806 14.911 1.00 68.94 509 ILE A CA 1
ATOM 4029 C C . ILE A 1 509 ? 7.220 -36.948 15.347 1.00 68.94 509 ILE A C 1
ATOM 4031 O O . ILE A 1 509 ? 7.401 -35.760 15.612 1.00 68.94 509 ILE A O 1
ATOM 4035 N N . ASP A 1 510 ? 6.049 -37.557 15.444 1.00 63.88 510 ASP A N 1
ATOM 4036 C CA . ASP A 1 510 ? 4.863 -36.949 16.033 1.00 63.88 510 ASP A CA 1
ATOM 4037 C C . ASP A 1 510 ? 4.217 -37.905 17.048 1.00 63.88 510 ASP A C 1
ATOM 4039 O O . ASP A 1 510 ? 4.810 -38.908 17.463 1.00 63.88 510 ASP A O 1
ATOM 4043 N N . ASP A 1 511 ? 3.000 -37.567 17.469 1.00 69.19 511 ASP A N 1
ATOM 4044 C CA . ASP A 1 511 ? 2.230 -38.349 18.433 1.00 69.19 511 ASP A CA 1
ATOM 4045 C C . ASP A 1 511 ? 1.790 -39.718 17.882 1.00 69.19 511 ASP A C 1
ATOM 4047 O O . ASP A 1 511 ? 1.554 -40.648 18.662 1.00 69.19 511 ASP A O 1
ATOM 4051 N N . ASP A 1 512 ? 1.702 -39.869 16.557 1.00 66.44 512 ASP A N 1
ATOM 4052 C CA . ASP A 1 512 ? 1.317 -41.115 15.899 1.00 66.44 512 ASP A CA 1
ATOM 4053 C C . ASP A 1 512 ? 2.507 -42.091 15.837 1.00 66.44 512 ASP A C 1
ATOM 4055 O O . ASP A 1 512 ? 2.344 -43.302 16.053 1.00 66.44 512 ASP A O 1
ATOM 4059 N N . GLY A 1 513 ? 3.724 -41.575 15.635 1.00 75.06 513 GLY A N 1
ATOM 4060 C CA . GLY A 1 513 ? 4.965 -42.326 15.809 1.00 75.06 513 GLY A CA 1
ATOM 4061 C C . GLY A 1 513 ? 6.163 -41.769 15.040 1.00 75.06 513 GLY A C 1
ATOM 4062 O O . GLY A 1 513 ? 6.245 -40.596 14.697 1.00 75.06 513 GLY A O 1
ATOM 4063 N N . GLU A 1 514 ? 7.151 -42.628 14.798 1.00 82.19 514 GLU A N 1
ATOM 4064 C CA . GLU A 1 514 ? 8.332 -42.271 14.009 1.00 82.19 514 GLU A CA 1
ATOM 4065 C C . GLU A 1 514 ? 8.005 -42.372 12.513 1.00 82.19 514 GLU A C 1
ATOM 4067 O O . GLU A 1 514 ? 7.558 -43.418 12.044 1.00 82.19 514 GLU A O 1
ATOM 4072 N N . TRP A 1 515 ? 8.241 -41.310 11.748 1.00 80.38 515 TRP A N 1
ATOM 4073 C CA . TRP A 1 515 ? 7.980 -41.232 10.312 1.00 80.38 515 TRP A CA 1
ATOM 4074 C C . TRP A 1 515 ? 9.274 -41.166 9.501 1.00 80.38 515 TRP A C 1
ATOM 4076 O O . TRP A 1 515 ? 10.248 -40.505 9.871 1.00 80.38 515 TRP A O 1
ATOM 4086 N N . GLY A 1 516 ? 9.257 -41.822 8.347 1.00 83.06 516 GLY A N 1
ATOM 4087 C CA . GLY A 1 516 ? 10.243 -41.708 7.281 1.00 83.06 516 GLY A CA 1
ATOM 4088 C C . GLY A 1 516 ? 9.624 -41.109 6.015 1.00 83.06 516 GLY A C 1
ATOM 4089 O O . GLY A 1 516 ? 8.407 -40.961 5.886 1.00 83.06 516 GLY A O 1
ATOM 4090 N N . TYR A 1 517 ? 10.476 -40.774 5.051 1.00 77.50 517 TYR A N 1
ATOM 4091 C CA . TYR A 1 517 ? 10.062 -40.309 3.729 1.00 77.50 517 TYR A CA 1
ATOM 4092 C C . TYR A 1 517 ? 10.845 -41.084 2.668 1.00 77.50 517 TYR A C 1
ATOM 4094 O O . TYR A 1 517 ? 12.057 -40.911 2.520 1.00 77.50 517 TYR A O 1
ATOM 4102 N N . GLU A 1 518 ? 10.163 -41.977 1.953 1.00 79.44 518 GLU A N 1
ATOM 4103 C CA . GLU A 1 518 ? 10.756 -42.920 0.999 1.00 79.44 518 GLU A CA 1
ATOM 4104 C C . GLU A 1 518 ? 9.950 -42.897 -0.316 1.00 79.44 518 GLU A C 1
ATOM 4106 O O . GLU A 1 518 ? 8.722 -42.870 -0.311 1.00 79.44 518 GLU A O 1
ATOM 4111 N N . ASN A 1 519 ? 10.623 -42.912 -1.476 1.00 69.00 519 ASN A N 1
ATOM 4112 C CA . ASN A 1 519 ? 9.982 -42.902 -2.807 1.00 69.00 519 ASN A CA 1
ATOM 4113 C C . ASN A 1 519 ? 8.975 -41.748 -3.038 1.00 69.00 519 ASN A C 1
ATOM 4115 O O . ASN A 1 519 ? 7.894 -41.968 -3.586 1.00 69.00 519 ASN A O 1
ATOM 4119 N N . ASN A 1 520 ? 9.331 -40.523 -2.629 1.00 70.94 520 ASN A N 1
ATOM 4120 C CA . ASN A 1 520 ? 8.480 -39.323 -2.688 1.00 70.94 520 ASN A CA 1
ATOM 4121 C C . ASN A 1 520 ? 7.146 -39.432 -1.914 1.00 70.94 520 ASN A C 1
ATOM 4123 O O . ASN A 1 520 ? 6.217 -38.677 -2.198 1.00 70.94 520 ASN A O 1
ATOM 4127 N N . ASN A 1 521 ? 7.040 -40.338 -0.935 1.00 74.12 521 ASN A N 1
ATOM 4128 C CA . ASN A 1 521 ? 5.868 -40.479 -0.070 1.00 74.12 521 ASN A CA 1
ATOM 4129 C C . ASN A 1 521 ? 6.268 -40.595 1.409 1.00 74.12 521 ASN A C 1
ATOM 4131 O O . ASN A 1 521 ? 7.324 -41.130 1.745 1.00 74.12 521 ASN A O 1
ATOM 4135 N N . TRP A 1 522 ? 5.391 -40.117 2.293 1.00 83.88 522 TRP A N 1
ATOM 4136 C CA . TRP A 1 522 ? 5.511 -40.299 3.742 1.00 83.88 522 TRP A CA 1
ATOM 4137 C C . TRP A 1 522 ? 5.228 -41.744 4.146 1.00 83.88 522 TRP A C 1
ATOM 4139 O O . TRP A 1 522 ? 4.352 -42.382 3.560 1.00 83.88 522 TRP A O 1
ATOM 4149 N N . CYS A 1 523 ? 5.953 -42.250 5.145 1.00 83.56 523 CYS A N 1
ATOM 4150 C CA . CYS A 1 523 ? 5.777 -43.597 5.667 1.00 83.56 523 CYS A CA 1
ATOM 4151 C C . CYS A 1 523 ? 6.032 -43.691 7.184 1.00 83.56 523 CYS A C 1
ATOM 4153 O O . CYS A 1 523 ? 6.758 -42.869 7.731 1.00 83.56 523 CYS A O 1
ATOM 4155 N N . GLY A 1 524 ? 5.464 -44.677 7.886 1.00 82.62 524 GLY A N 1
ATOM 4156 C CA . GLY A 1 524 ? 5.686 -44.886 9.333 1.00 82.62 524 GLY A CA 1
ATOM 4157 C C . GLY A 1 524 ? 6.676 -46.008 9.664 1.00 82.62 524 GLY A C 1
ATOM 4158 O O . GLY A 1 524 ? 6.669 -47.061 9.021 1.00 82.62 524 GLY A O 1
ATOM 4159 N N . ILE A 1 525 ? 7.493 -45.813 10.699 1.00 80.19 525 ILE A N 1
ATOM 4160 C CA . ILE A 1 525 ? 8.571 -46.700 11.165 1.00 80.19 525 ILE A CA 1
ATOM 4161 C C . ILE A 1 525 ? 8.085 -47.526 12.370 1.00 80.19 525 ILE A C 1
ATOM 4163 O O . ILE A 1 525 ? 7.477 -47.014 13.311 1.00 80.19 525 ILE A O 1
ATOM 4167 N N . GLY A 1 526 ? 8.296 -48.847 12.330 1.00 64.62 526 GLY A N 1
ATOM 4168 C CA . GLY A 1 526 ? 7.812 -49.785 13.352 1.00 64.62 526 GLY A CA 1
ATOM 4169 C C . GLY A 1 526 ? 8.725 -49.875 14.584 1.00 64.62 526 GLY A C 1
ATOM 4170 O O . GLY A 1 526 ? 9.939 -50.001 14.456 1.00 64.62 526 GLY A O 1
ATOM 4171 N N . LYS A 1 527 ? 8.142 -49.868 15.793 1.00 52.06 527 LYS A N 1
ATOM 4172 C CA . LYS A 1 527 ? 8.880 -49.880 17.072 1.00 52.06 527 LYS A CA 1
ATOM 4173 C C . LYS A 1 527 ? 9.663 -51.183 17.297 1.00 52.06 527 LYS A C 1
ATOM 4175 O O . LYS A 1 527 ? 9.093 -52.202 17.684 1.00 52.06 527 LYS A O 1
ATOM 4180 N N . GLY A 1 528 ? 10.989 -51.115 17.169 1.00 41.81 528 GLY A N 1
ATOM 4181 C CA . GLY A 1 528 ? 11.934 -52.154 17.585 1.00 41.81 528 GLY A CA 1
ATOM 4182 C C . GLY A 1 528 ? 13.024 -51.611 18.519 1.00 41.81 528 GLY A C 1
ATOM 4183 O O . GLY A 1 528 ? 14.052 -51.163 18.042 1.00 41.81 528 GLY A O 1
ATOM 4184 N N . LYS A 1 529 ? 12.767 -51.684 19.838 1.00 43.00 529 LYS A N 1
ATOM 4185 C CA . LYS A 1 529 ? 13.670 -51.591 21.018 1.00 43.00 529 LYS A CA 1
ATOM 4186 C C . LYS A 1 529 ? 14.889 -50.637 20.958 1.00 43.00 529 LYS A C 1
ATOM 4188 O O . LYS A 1 529 ? 15.900 -50.973 20.354 1.00 43.00 529 LYS A O 1
ATOM 4193 N N . SER A 1 530 ? 14.896 -49.584 21.789 1.00 44.28 530 SER A N 1
ATOM 4194 C CA . SER A 1 530 ? 16.153 -48.981 22.286 1.00 44.28 530 SER A CA 1
ATOM 4195 C C . SER A 1 530 ? 16.175 -48.886 23.822 1.00 44.28 530 SER A C 1
ATOM 4197 O O . SER A 1 530 ? 15.152 -48.585 24.434 1.00 44.28 530 SER A O 1
ATOM 4199 N N . GLU A 1 531 ? 17.334 -49.202 24.419 1.00 56.97 531 GLU A N 1
ATOM 4200 C CA . GLU A 1 531 ? 17.636 -49.274 25.866 1.00 56.97 531 GLU A CA 1
ATOM 4201 C C . GLU A 1 531 ? 17.493 -47.921 26.591 1.00 56.97 531 GLU A C 1
ATOM 4203 O O . GLU A 1 531 ? 17.880 -46.890 26.036 1.00 56.97 531 GLU A O 1
ATOM 4208 N N . SER A 1 532 ? 16.991 -47.919 27.833 1.00 71.38 532 SER A N 1
ATOM 4209 C CA . SER A 1 532 ? 16.898 -46.740 28.711 1.00 71.38 532 SER A CA 1
ATOM 4210 C C . SER A 1 532 ? 18.070 -46.644 29.699 1.00 71.38 532 SER A C 1
ATOM 4212 O O . SER A 1 532 ? 18.674 -47.644 30.092 1.00 71.38 532 SER A O 1
ATOM 4214 N N . CYS A 1 533 ? 18.415 -45.413 30.067 1.00 80.12 533 CYS A N 1
ATOM 4215 C CA . CYS A 1 533 ? 19.421 -45.084 31.071 1.00 80.12 533 CYS A CA 1
ATOM 4216 C C . CYS A 1 533 ? 19.098 -43.733 31.708 1.00 80.12 533 CYS A C 1
ATOM 4218 O O . CYS A 1 533 ? 18.320 -42.946 31.150 1.00 80.12 533 CYS A O 1
ATOM 4220 N N . THR A 1 534 ? 19.740 -43.458 32.844 1.00 82.94 534 THR A N 1
ATOM 4221 C CA . THR A 1 534 ? 19.656 -42.163 33.536 1.00 82.94 534 THR A CA 1
ATOM 4222 C C . THR A 1 534 ? 19.965 -41.015 32.562 1.00 82.94 534 THR A C 1
ATOM 4224 O O . THR A 1 534 ? 20.809 -41.150 31.684 1.00 82.94 534 THR A O 1
ATOM 4227 N N . GLY A 1 535 ? 19.249 -39.892 32.638 1.00 71.81 535 GLY A N 1
ATOM 4228 C CA . GLY A 1 535 ? 19.554 -38.706 31.824 1.00 71.81 535 GLY A CA 1
ATOM 4229 C C . GLY A 1 535 ? 19.302 -38.812 30.308 1.00 71.81 535 GLY A C 1
ATOM 4230 O O . GLY A 1 535 ? 19.429 -37.796 29.624 1.00 71.81 535 GLY A O 1
ATOM 4231 N N . LYS A 1 536 ? 18.880 -39.968 29.762 1.00 73.38 536 LYS A N 1
ATOM 4232 C CA . LYS A 1 536 ? 18.650 -40.138 28.308 1.00 73.38 536 LYS A CA 1
ATOM 4233 C C . LYS A 1 536 ? 17.599 -39.183 27.750 1.00 73.38 536 LYS A C 1
ATOM 4235 O O . LYS A 1 536 ? 17.769 -38.622 26.672 1.00 73.38 536 LYS A O 1
ATOM 4240 N N . SER A 1 537 ? 16.518 -38.975 28.498 1.00 67.31 537 SER A N 1
ATOM 4241 C CA . SER A 1 537 ? 15.463 -38.010 28.160 1.00 67.31 537 SER A CA 1
ATOM 4242 C C . SER A 1 537 ? 15.918 -36.554 28.276 1.00 67.31 537 SER A C 1
ATOM 4244 O O . SER A 1 537 ? 15.290 -35.676 27.696 1.00 67.31 537 SER A O 1
ATOM 4246 N N . GLN A 1 538 ? 17.011 -36.303 28.997 1.00 70.62 538 GLN A N 1
ATOM 4247 C CA . GLN A 1 538 ? 17.642 -34.993 29.138 1.00 70.62 538 GLN A CA 1
ATOM 4248 C C . GLN A 1 538 ? 18.790 -34.792 28.128 1.00 70.62 538 GLN A C 1
ATOM 4250 O O . GLN A 1 538 ? 19.501 -33.794 28.188 1.00 70.62 538 GLN A O 1
ATOM 4255 N N . GLY A 1 539 ? 18.971 -35.733 27.191 1.00 66.31 539 GLY A N 1
ATOM 4256 C CA . GLY A 1 539 ? 19.966 -35.655 26.120 1.00 66.31 539 GLY A CA 1
ATOM 4257 C C . GLY A 1 539 ? 21.339 -36.236 26.463 1.00 66.31 539 GLY A C 1
ATOM 4258 O O . GLY A 1 539 ? 22.235 -36.166 25.624 1.00 66.31 539 GLY A O 1
ATOM 4259 N N . TYR A 1 540 ? 21.520 -36.837 27.643 1.00 77.75 540 TYR A N 1
ATOM 4260 C CA . TYR A 1 540 ? 22.778 -37.497 27.993 1.00 77.75 540 TYR A CA 1
ATOM 4261 C C . TYR A 1 540 ? 22.849 -38.909 27.395 1.00 77.75 540 TYR A C 1
ATOM 4263 O O . TYR A 1 540 ? 21.871 -39.660 27.454 1.00 77.75 540 TYR A O 1
ATOM 4271 N N . PRO A 1 541 ? 23.993 -39.315 26.819 1.00 82.38 541 PRO A N 1
ATOM 4272 C CA . PRO A 1 541 ? 24.166 -40.675 26.335 1.00 82.38 541 PRO A CA 1
ATOM 4273 C C . PRO A 1 541 ? 24.210 -41.662 27.506 1.00 82.38 541 PRO A C 1
ATOM 4275 O O . PRO A 1 541 ? 24.598 -41.319 28.622 1.00 82.38 541 PRO A O 1
ATOM 4278 N N . CYS A 1 542 ? 23.858 -42.919 27.242 1.00 85.44 542 CYS A N 1
ATOM 4279 C CA . CYS A 1 542 ? 24.060 -43.980 28.221 1.00 85.44 542 CYS A CA 1
ATOM 4280 C C . CYS A 1 542 ? 25.540 -44.342 28.307 1.00 85.44 542 CYS A C 1
ATOM 4282 O O . CYS A 1 542 ? 26.162 -44.558 27.265 1.00 85.44 542 CYS A O 1
ATOM 4284 N N . CYS A 1 543 ? 26.081 -44.472 29.517 1.00 83.75 543 CYS A N 1
ATOM 4285 C CA . CYS A 1 543 ? 27.443 -44.954 29.705 1.00 83.75 543 CYS A CA 1
ATOM 4286 C C . CYS A 1 543 ? 27.599 -46.365 29.138 1.00 83.75 543 CYS A C 1
ATOM 4288 O O . CYS A 1 543 ? 26.673 -47.189 29.175 1.00 83.75 543 CYS A O 1
ATOM 4290 N N . SER A 1 544 ? 28.788 -46.645 28.615 1.00 83.75 544 SER A N 1
ATOM 4291 C CA . SER A 1 544 ? 29.143 -47.978 28.142 1.00 83.75 544 SER A CA 1
ATOM 4292 C C . SER A 1 544 ? 29.464 -48.905 29.317 1.00 83.75 544 SER A C 1
ATOM 4294 O O . SER A 1 544 ? 29.188 -50.105 29.227 1.00 83.75 544 SER A O 1
ATOM 4296 N N . SER A 1 545 ? 30.013 -48.361 30.411 1.00 80.50 545 SER A N 1
ATOM 4297 C CA . SER A 1 545 ? 30.229 -49.059 31.684 1.00 80.50 545 SER A CA 1
ATOM 4298 C C . SER A 1 545 ? 29.145 -48.751 32.731 1.00 80.50 545 SER A C 1
ATOM 4300 O O . SER A 1 545 ? 28.319 -47.853 32.572 1.00 80.50 545 SER A O 1
ATOM 4302 N N . CYS A 1 546 ? 29.143 -49.530 33.817 1.00 89.50 546 CYS A N 1
ATOM 4303 C CA . CYS A 1 546 ? 28.254 -49.349 34.969 1.00 89.50 546 CYS A CA 1
ATOM 4304 C C . CYS A 1 546 ? 28.947 -48.622 36.139 1.00 89.50 546 CYS A C 1
ATOM 4306 O O . CYS A 1 546 ? 28.499 -48.717 37.283 1.00 89.50 546 CYS A O 1
ATOM 4308 N N . ASP A 1 547 ? 30.063 -47.933 35.878 1.00 80.00 547 ASP A N 1
ATOM 4309 C CA . ASP A 1 547 ? 30.868 -47.292 36.916 1.00 80.00 547 ASP A CA 1
ATOM 4310 C C . ASP A 1 547 ? 30.265 -45.940 37.316 1.00 80.00 547 ASP A C 1
ATOM 4312 O O . ASP A 1 547 ? 30.361 -44.945 36.597 1.00 80.00 547 ASP A O 1
ATOM 4316 N N . VAL A 1 548 ? 29.641 -45.907 38.493 1.00 90.94 548 VAL A N 1
ATOM 4317 C CA . VAL A 1 548 ? 29.012 -44.699 39.034 1.00 90.94 548 VAL A CA 1
ATOM 4318 C C . VAL A 1 548 ? 30.066 -43.807 39.679 1.00 90.94 548 VAL A C 1
ATOM 4320 O O . VAL A 1 548 ? 30.725 -44.208 40.641 1.00 90.94 548 VAL A O 1
ATOM 4323 N N . ILE A 1 549 ? 30.195 -42.577 39.191 1.00 82.88 549 ILE A N 1
ATOM 4324 C CA . ILE A 1 549 ? 31.094 -41.571 39.774 1.00 82.88 549 ILE A CA 1
ATOM 4325 C C . ILE A 1 549 ? 30.337 -40.452 40.491 1.00 82.88 549 ILE A C 1
ATOM 4327 O O . ILE A 1 549 ? 30.930 -39.707 41.272 1.00 82.88 549 ILE A O 1
ATOM 4331 N N . TYR A 1 550 ? 29.039 -40.324 40.222 1.00 80.38 550 TYR A N 1
ATOM 4332 C CA . TYR A 1 550 ? 28.173 -39.319 40.818 1.00 80.38 550 TYR A CA 1
ATOM 4333 C C . TYR A 1 550 ? 26.720 -39.803 40.816 1.00 80.38 550 TYR A C 1
ATOM 4335 O O . TYR A 1 550 ? 26.290 -40.476 39.883 1.00 80.38 550 TYR A O 1
ATOM 4343 N N . THR A 1 551 ? 25.965 -39.462 41.858 1.00 86.88 551 THR A N 1
ATOM 4344 C CA . THR A 1 551 ? 24.547 -39.814 41.988 1.00 86.88 551 THR A CA 1
ATOM 4345 C C . THR A 1 551 ? 23.790 -38.605 42.504 1.00 86.88 551 THR A C 1
ATOM 4347 O O . THR A 1 551 ? 24.216 -37.975 43.477 1.00 86.88 551 THR A O 1
ATOM 4350 N N . ASP A 1 552 ? 22.654 -38.311 41.887 1.00 82.38 552 ASP A N 1
ATOM 4351 C CA . ASP A 1 552 ? 21.759 -37.231 42.289 1.00 82.38 552 ASP A CA 1
ATOM 4352 C C . ASP A 1 552 ? 20.285 -37.671 42.236 1.00 82.38 552 ASP A C 1
ATOM 4354 O O . ASP A 1 552 ? 19.976 -38.862 42.312 1.00 82.38 552 ASP A O 1
ATOM 4358 N N . GLY A 1 553 ? 19.364 -36.703 42.192 1.00 73.50 553 GLY A N 1
ATOM 4359 C CA . GLY A 1 553 ? 17.924 -36.961 42.141 1.00 73.50 553 GLY A CA 1
ATOM 4360 C C . GLY A 1 553 ? 17.435 -37.580 40.829 1.00 73.50 553 GLY A C 1
ATOM 4361 O O . GLY A 1 553 ? 16.334 -38.128 40.822 1.00 73.50 553 GLY A O 1
ATOM 4362 N N . ASP A 1 554 ? 18.238 -37.525 39.764 1.00 77.69 554 ASP A N 1
ATOM 4363 C CA . ASP A 1 554 ? 17.890 -38.042 38.440 1.00 77.69 554 ASP A CA 1
ATOM 4364 C C . ASP A 1 554 ? 18.428 -39.458 38.209 1.00 77.69 554 ASP A C 1
ATOM 4366 O O . ASP A 1 554 ? 17.850 -40.210 37.422 1.00 77.69 554 ASP A O 1
ATOM 4370 N N . GLY A 1 555 ? 19.488 -39.854 38.920 1.00 84.38 555 GLY A N 1
ATOM 4371 C CA . GLY A 1 555 ? 19.978 -41.230 38.945 1.00 84.38 555 GLY A CA 1
ATOM 4372 C C . GLY A 1 555 ? 21.491 -41.341 39.103 1.00 84.38 555 GLY A C 1
ATOM 4373 O O . GLY A 1 555 ? 22.139 -40.505 39.732 1.00 84.38 555 GLY A O 1
ATOM 4374 N N . ASN A 1 556 ? 22.051 -42.423 38.561 1.00 88.38 556 ASN A N 1
ATOM 4375 C CA . ASN A 1 556 ? 23.482 -42.709 38.615 1.00 88.38 556 ASN A CA 1
ATOM 4376 C C . ASN A 1 556 ? 24.176 -42.232 37.337 1.00 88.38 556 ASN A C 1
ATOM 4378 O O . ASN A 1 556 ? 23.704 -42.490 36.228 1.00 88.38 556 ASN A O 1
ATOM 4382 N N . TRP A 1 557 ? 25.337 -41.605 37.497 1.00 92.38 557 TRP A N 1
ATOM 4383 C CA . TRP A 1 557 ? 26.078 -40.952 36.424 1.00 92.38 557 TRP A CA 1
ATOM 4384 C C . TRP A 1 557 ? 27.530 -41.434 36.360 1.00 92.38 557 TRP A C 1
ATOM 4386 O O . TRP A 1 557 ? 28.170 -41.680 37.389 1.00 92.38 557 TRP A O 1
ATOM 4396 N N . GLY A 1 558 ? 28.049 -41.530 35.138 1.00 91.19 558 GLY A N 1
ATOM 4397 C CA . GLY A 1 558 ? 29.444 -41.812 34.798 1.00 91.19 558 GLY A CA 1
ATOM 4398 C C . GLY A 1 558 ? 30.049 -40.683 33.954 1.00 91.19 558 GLY A C 1
ATOM 4399 O O . GLY A 1 558 ? 29.340 -39.786 33.495 1.00 91.19 558 GLY A O 1
ATOM 4400 N N . VAL A 1 559 ? 31.365 -40.726 33.728 1.00 86.81 559 VAL A N 1
ATOM 4401 C CA . VAL A 1 559 ? 32.049 -39.860 32.751 1.00 86.81 559 VAL A CA 1
ATOM 4402 C C . VAL A 1 559 ? 32.926 -40.717 31.851 1.00 86.81 559 VAL A C 1
ATOM 4404 O O . VAL A 1 559 ? 33.844 -41.391 32.320 1.00 86.81 559 VAL A O 1
ATOM 4407 N N . GLU A 1 560 ? 32.669 -40.645 30.549 1.00 81.19 560 GLU A N 1
ATOM 4408 C CA . GLU A 1 560 ? 33.441 -41.305 29.497 1.00 81.19 560 GLU A CA 1
ATOM 4409 C C . GLU A 1 560 ? 33.875 -40.238 28.478 1.00 81.19 560 GLU A C 1
ATOM 4411 O O . GLU A 1 560 ? 33.105 -39.353 28.123 1.00 81.19 560 GLU A O 1
ATOM 4416 N N . ASN A 1 561 ? 35.131 -40.278 28.018 1.00 75.00 561 ASN A N 1
ATOM 4417 C CA . ASN A 1 561 ? 35.685 -39.307 27.055 1.00 75.00 561 ASN A CA 1
ATOM 4418 C C . ASN A 1 561 ? 35.548 -37.822 27.460 1.00 75.00 561 ASN A C 1
ATOM 4420 O O . ASN A 1 561 ? 35.400 -36.957 26.602 1.00 75.00 561 ASN A O 1
ATOM 4424 N N . ASN A 1 562 ? 35.658 -37.522 28.760 1.00 74.00 562 ASN A N 1
ATOM 4425 C CA . ASN A 1 562 ? 35.449 -36.190 29.351 1.00 74.00 562 ASN A CA 1
ATOM 4426 C C . ASN A 1 562 ? 34.016 -35.632 29.207 1.00 74.00 562 ASN A C 1
ATOM 4428 O O . ASN A 1 562 ? 33.814 -34.441 29.444 1.00 74.00 562 ASN A O 1
ATOM 4432 N N . GLU A 1 563 ? 33.028 -36.471 28.883 1.00 76.88 563 GLU A N 1
ATOM 4433 C CA . GLU A 1 563 ? 31.608 -36.107 28.833 1.00 76.88 563 GLU A CA 1
ATOM 4434 C C . GLU A 1 563 ? 30.790 -36.917 29.848 1.00 76.88 563 GLU A C 1
ATOM 4436 O O . GLU A 1 563 ? 31.110 -38.065 30.162 1.00 76.88 563 GLU A O 1
ATOM 4441 N N . TRP A 1 564 ? 29.730 -36.304 30.379 1.00 85.00 564 TRP A N 1
ATOM 4442 C CA . TRP A 1 564 ? 28.809 -36.964 31.303 1.00 85.00 564 TRP A CA 1
ATOM 4443 C C . TRP A 1 564 ? 27.899 -37.937 30.559 1.00 85.00 564 TRP A C 1
ATOM 4445 O O . TRP A 1 564 ? 27.338 -37.607 29.514 1.00 85.00 564 TRP A O 1
ATOM 4455 N N . CYS A 1 565 ? 27.718 -39.121 31.128 1.00 87.88 565 CYS A N 1
ATOM 4456 C CA . CYS A 1 565 ? 26.802 -40.134 30.632 1.00 87.88 565 CYS A CA 1
ATOM 4457 C C . CYS A 1 565 ? 25.970 -40.686 31.792 1.00 87.88 565 CYS A C 1
ATOM 4459 O O . CYS A 1 565 ? 26.398 -40.681 32.949 1.00 87.88 565 CYS A O 1
ATOM 4461 N N . GLY A 1 566 ? 24.763 -41.152 31.498 1.00 90.75 566 GLY A N 1
ATOM 4462 C CA . GLY A 1 566 ? 23.908 -41.765 32.504 1.00 90.75 566 GLY A CA 1
ATOM 4463 C C . GLY A 1 566 ? 24.033 -43.278 32.519 1.00 90.75 566 GLY A C 1
ATOM 4464 O O . GLY A 1 566 ? 24.145 -43.932 31.481 1.00 90.75 566 GLY A O 1
ATOM 4465 N N . ILE A 1 567 ? 24.015 -43.860 33.707 1.00 87.31 567 ILE A N 1
ATOM 4466 C CA . ILE A 1 567 ? 24.190 -45.299 33.876 1.00 87.31 567 ILE A CA 1
ATOM 4467 C C . ILE A 1 567 ? 22.920 -46.013 33.403 1.00 87.31 567 ILE A C 1
ATOM 4469 O O . ILE A 1 567 ? 21.798 -45.562 33.660 1.00 87.31 567 ILE A O 1
ATOM 4473 N N . LYS A 1 568 ? 23.106 -47.094 32.636 1.00 86.69 568 LYS A N 1
ATOM 4474 C CA . LYS A 1 568 ? 22.010 -47.890 32.068 1.00 86.69 568 LYS A CA 1
ATOM 4475 C C . LYS A 1 568 ? 21.166 -48.514 33.167 1.00 86.69 568 LYS A C 1
ATOM 4477 O O . LYS A 1 568 ? 21.719 -48.988 34.146 1.00 86.69 568 LYS A O 1
ATOM 4482 N N . ASP A 1 569 ? 19.860 -48.634 32.943 1.00 75.94 569 ASP A N 1
ATOM 4483 C CA . ASP A 1 569 ? 18.968 -49.324 33.894 1.00 75.94 569 ASP A CA 1
ATOM 4484 C C . ASP A 1 569 ? 19.248 -50.838 33.963 1.00 75.94 569 ASP A C 1
ATOM 4486 O O . ASP A 1 569 ? 18.748 -51.545 34.832 1.00 75.94 569 ASP A O 1
ATOM 4490 N N . SER A 1 570 ? 20.006 -51.358 32.991 1.00 74.88 570 SER A N 1
ATOM 4491 C CA . SER A 1 570 ? 20.502 -52.735 32.966 1.00 74.88 570 SER A CA 1
ATOM 4492 C C . SER A 1 570 ? 21.766 -52.949 33.808 1.00 74.88 570 SER A C 1
ATOM 4494 O O . SER A 1 570 ? 22.225 -54.089 33.907 1.00 74.88 570 SER A O 1
ATOM 4496 N N . CYS A 1 571 ? 22.354 -51.868 34.323 1.00 72.88 571 CYS A N 1
ATOM 4497 C CA . CYS A 1 571 ? 23.330 -51.877 35.403 1.00 72.88 571 CYS A CA 1
ATOM 4498 C C . CYS A 1 571 ? 22.573 -51.891 36.750 1.00 72.88 571 CYS A C 1
ATOM 4500 O O . CYS A 1 571 ? 23.107 -52.508 37.690 1.00 72.88 571 CYS A O 1
#

Sequence (571 aa):
MVNFSKIISSLALLAAPAVATIGGYVYTEGTNFYIDGKKIYFSGTNTYFLHSSQNERVDLALEVSAKHNLQVVRAWAFCDYNGCGDKQFVKFENGKAIFLEDNMESIDYFIAAASQRNIRLVLAFTNNWTDYGGMDAWVKGLGGKYHDDFYTDKEIRKTFKSYIKTIVTRINRHTNIRYSDDPTIFSWQLANEPRCGDGPSGLPQSGKCTPEVITEWANDISSYIKELDKNHLVSVGCEGFGLEAPSGSKGLYAYKYEEGTDFETLTALPNIDYNTYHYYPIPWGMTDLIAHTKDWIEAHQAVGKKLNKPVVFEEWGLETPKDCSKEERIQYYKTWTKQILDADVPMNMFWYTVGADYYGTDNYILKEDELTESIDPFTEAMLEKSDYQLKTKSIGRTDLPSIYWKVEGCGDLWSQCSNLSTQPGVKCCCHGCQCVSHDDLYAQCKPRAPDYRNSTIPDAVEIERLPGGSAPVTPKTTTTSGSSPTSDTSCFSIALNYPCCQGNNVVYIDDDGEWGYENNNWCGIGKGKSESCTGKSQGYPCCSSCDVIYTDGDGNWGVENNEWCGIKDSC

pLDDT: mean 82.83, std 21.35, range [20.95, 98.94]

Secondary structure (DSSP, 8-state):
-----------------------SPPEEETTEEEETTEEE-EEEEE-TTGGGS-HHHHHHHHHHHHHTT--EEEEE----STT-GGG-SEEEETTEEEE-TTTTHHHHHHHHHHHHTT-EEEEE--BSSSTTS-HHHHHHHHT--STTHHHH-HHHHHHHHHHHHHHHTPBPTTT--BGGG-TTEEEEES-BS--S--TTTSPPP-S---HHHHHHHHHHHHHHHHHH-SSSEEE------SSPPPGGGTT-GGGSSTTS--HHHHHH-TT-SSEEEEE-TTTTT---TTHHHHHHHHHHHHHHHHHT--EEEEEE---TTTTS-HHHHHHHHHHHHHHHHHTT-SEEEES-B--TT----STTPBPHHHHHHHTHHHHHHHHHT-SS--------S--PPP---PPTTSBPTT-BB-SSTTS-SBSSB-TTEEEEESSSS-EEEEE--------PPPS-------S------------------------GGGGGT-PBPSS---SEE-SS-EEEEETTEEEEEP------BTTGGGTPPBPSS---SEE-SS-EEEEETTEEEEPBTT-